Protein AF-A0A7R8WQ40-F1 (afdb_monomer_lite)

Organism: NCBI:txid163714

Sequence (380 aa):
MEDALSRTRADHDNVKVHRSIIADLIKGEMTAEGNTAFSEKLARIYKMTTSGAPLSAVEKNLEVFLASIDKTVLNRETSTNPEEIQTKPEEIQTKPEKIQTDKLNGADKLLVGSAATDASKKRPKKTFTKQMLRRIEAEIKRQEMEIAAAKEAKQAFVNQITMATMEAELSTNGNPNSAFEFLRYLLRRTQGQFRVTDPAVAYRLLHLLAKKGDLEVLRPVLHLMHMEHLPVSAQVLAAKLEALGRGNGPKDEIVEVLNELTSLGLSATNLFTDCCYQRDEHLYVLKAVQRVFPDFKPPRKYVSLGYEDNLLQPLKTASFVPHSMLPPDITLDVLRNLTDEQVDFEKQIMTMIPTICSRSMSQVSGRAYGEEEIPDAVKL

Foldseek 3Di:
DVVVVLVVVLVVLLLVLVLVLLVVVLVVCVVPPDCPPLSVLSVVLNVCSVVVHDPVVSVVSVVVSVVVVVVVLVCVVVPPDPPPDDDDDDDDDDDDDDDDDDDDDDDDDDDDDDDDDDDDDDDPPPPVVVVVVVVVVVVVVVVVVVSVVVLVVVQVSVLSVLLSSLVSCVVSVHDLVVNVVVVVVVCVVCVNSHANLDVSSLLSNLQSQLLCLDLVSNVVSVVSCVVNVNDDDLSNLLSSQSSCLNVVNDLVSLVVSQVVCVVVVHHLLCNVVVDDDDDCSVVSSVSSVCVVVVPDDHDPPPDCPDPPDPVCVVVVPPPPPCPPPDDPPDDPVNVVVVVVVVVVCVVVVDDDDDDPPDPPPVPPPDDDDDDDDDDPPPDD

pLDDT: mean 74.44, std 20.94, range [28.33, 98.56]

Structure (mmCIF, N/CA/C/O backbone):
data_AF-A0A7R8WQ40-F1
#
_entry.id   AF-A0A7R8WQ40-F1
#
loop_
_atom_site.group_PDB
_atom_site.id
_atom_site.type_symbol
_atom_site.label_atom_id
_atom_site.label_alt_id
_atom_site.label_comp_id
_atom_site.label_asym_id
_atom_site.label_entity_id
_atom_site.label_seq_id
_atom_site.pdbx_PDB_ins_code
_atom_site.Cartn_x
_atom_site.Cartn_y
_atom_site.Cartn_z
_atom_site.occupancy
_atom_site.B_iso_or_equiv
_atom_site.auth_seq_id
_atom_site.auth_comp_id
_atom_site.auth_asym_id
_atom_site.auth_atom_id
_atom_site.pdbx_PDB_model_num
ATOM 1 N N . MET A 1 1 ? 30.689 10.038 3.064 1.00 32.03 1 MET A N 1
ATOM 2 C CA . MET A 1 1 ? 30.098 11.365 2.777 1.00 32.03 1 MET A CA 1
ATOM 3 C C . MET A 1 1 ? 28.782 11.213 2.021 1.00 32.03 1 MET A C 1
ATOM 5 O O . MET A 1 1 ? 27.793 11.748 2.497 1.00 32.03 1 MET A O 1
ATOM 9 N N . GLU A 1 2 ? 28.721 10.412 0.952 1.00 30.09 2 GLU A N 1
ATOM 10 C CA . GLU A 1 2 ? 27.454 10.045 0.284 1.00 30.09 2 GLU A CA 1
ATOM 11 C C . GLU A 1 2 ? 26.438 9.381 1.222 1.00 30.09 2 GLU A C 1
ATOM 13 O O . GLU A 1 2 ? 25.295 9.804 1.250 1.00 30.09 2 GLU A O 1
ATOM 18 N N . ASP A 1 3 ? 26.854 8.459 2.095 1.00 33.91 3 ASP A N 1
ATOM 19 C CA . ASP A 1 3 ? 25.960 7.888 3.120 1.00 33.91 3 ASP A CA 1
ATOM 20 C C . ASP A 1 3 ? 25.417 8.926 4.115 1.00 33.91 3 ASP A C 1
ATOM 22 O O . ASP A 1 3 ? 24.290 8.815 4.591 1.00 33.91 3 ASP A O 1
ATOM 26 N N . ALA A 1 4 ? 26.206 9.957 4.429 1.00 28.33 4 ALA A N 1
ATOM 27 C CA . ALA A 1 4 ? 25.770 11.041 5.305 1.00 28.33 4 ALA A CA 1
ATOM 28 C C . ALA A 1 4 ? 24.802 11.988 4.578 1.00 28.33 4 ALA A C 1
ATOM 30 O O . ALA A 1 4 ? 23.846 12.454 5.189 1.00 28.33 4 ALA A O 1
ATOM 31 N N . LEU A 1 5 ? 25.012 12.213 3.275 1.00 34.53 5 LEU A N 1
ATOM 32 C CA . LEU A 1 5 ? 24.115 12.969 2.396 1.00 34.53 5 LEU A CA 1
ATOM 33 C C . LEU A 1 5 ? 22.805 12.218 2.112 1.00 34.53 5 LEU A C 1
ATOM 35 O O . LEU A 1 5 ? 21.748 12.834 2.044 1.00 34.53 5 LEU A O 1
ATOM 39 N N . SER A 1 6 ? 22.848 10.892 1.991 1.00 40.62 6 SER A N 1
ATOM 40 C CA . SER A 1 6 ? 21.660 10.044 1.841 1.00 40.62 6 SER A CA 1
ATOM 41 C C . SER A 1 6 ? 20.820 10.022 3.117 1.00 40.62 6 SER A C 1
ATOM 43 O O . SER A 1 6 ? 19.596 10.094 3.038 1.00 40.62 6 SER A O 1
ATOM 45 N N . ARG A 1 7 ? 21.458 10.008 4.297 1.00 41.53 7 ARG A N 1
ATOM 46 C CA . ARG A 1 7 ? 20.761 10.132 5.589 1.00 41.53 7 ARG A CA 1
ATOM 47 C C . ARG A 1 7 ? 20.127 11.512 5.770 1.00 41.53 7 ARG A C 1
ATOM 49 O O . ARG A 1 7 ? 18.951 11.585 6.096 1.00 41.53 7 ARG A O 1
ATOM 56 N N . THR A 1 8 ? 20.846 12.597 5.468 1.00 38.03 8 THR A N 1
ATOM 57 C CA . THR A 1 8 ? 20.272 13.952 5.566 1.00 38.03 8 THR A CA 1
ATOM 58 C C . THR A 1 8 ? 19.170 14.215 4.539 1.00 38.03 8 THR A C 1
ATOM 60 O O . THR A 1 8 ? 18.223 14.934 4.850 1.00 38.03 8 THR A O 1
ATOM 63 N N . ARG A 1 9 ? 19.233 13.611 3.344 1.00 44.47 9 ARG A N 1
ATOM 64 C CA . ARG A 1 9 ? 18.135 13.642 2.358 1.00 44.47 9 ARG A CA 1
ATOM 65 C C . ARG A 1 9 ? 16.900 12.883 2.846 1.00 44.47 9 ARG A C 1
ATOM 67 O O . ARG A 1 9 ? 15.807 13.436 2.788 1.00 44.47 9 ARG A O 1
ATOM 74 N N . ALA A 1 10 ? 17.073 11.676 3.389 1.00 45.62 10 ALA A N 1
ATOM 75 C CA . ALA A 1 10 ? 15.972 10.893 3.955 1.00 45.62 10 ALA A CA 1
ATOM 76 C C . ALA A 1 10 ? 15.298 11.611 5.139 1.00 45.62 10 ALA A C 1
ATOM 78 O O . ALA A 1 10 ? 14.071 11.671 5.211 1.00 45.62 10 ALA A O 1
ATOM 79 N N . ASP A 1 11 ? 16.088 12.240 6.015 1.00 44.69 11 ASP A N 1
ATOM 80 C CA . ASP A 1 11 ? 15.570 13.052 7.121 1.00 44.69 11 ASP A CA 1
ATOM 81 C C . ASP A 1 11 ? 14.791 14.276 6.611 1.00 44.69 11 ASP A C 1
ATOM 83 O O . ASP A 1 11 ? 13.738 14.625 7.148 1.00 44.69 11 ASP A O 1
ATOM 87 N N . HIS A 1 12 ? 15.262 14.915 5.537 1.00 48.91 12 HIS A N 1
ATOM 88 C CA . HIS A 1 12 ? 14.594 16.070 4.938 1.00 48.91 12 HIS A CA 1
ATOM 89 C C . HIS A 1 12 ? 13.262 15.704 4.254 1.00 48.91 12 HIS A C 1
ATOM 91 O O . HIS A 1 12 ? 12.285 16.455 4.359 1.00 48.91 12 HIS A O 1
ATOM 97 N N . ASP A 1 13 ? 13.189 14.548 3.595 1.00 47.47 13 ASP A N 1
ATOM 98 C CA . ASP A 1 13 ? 11.963 14.068 2.946 1.00 47.47 13 ASP A CA 1
ATOM 99 C C . ASP A 1 13 ? 10.923 13.580 3.967 1.00 47.47 13 ASP A C 1
ATOM 101 O O . ASP A 1 13 ? 9.741 13.916 3.844 1.00 47.47 13 ASP A O 1
ATOM 105 N N . ASN A 1 14 ? 11.355 12.926 5.051 1.00 49.06 14 ASN A N 1
ATOM 106 C CA . ASN A 1 14 ? 10.486 12.602 6.189 1.00 49.06 14 ASN A CA 1
ATOM 107 C C . ASN A 1 14 ? 9.891 13.866 6.832 1.00 49.06 14 ASN A C 1
ATOM 109 O O . ASN A 1 14 ? 8.698 13.922 7.146 1.00 49.06 14 ASN A O 1
ATOM 113 N N . VAL A 1 15 ? 10.690 14.930 6.960 1.00 49.22 15 VAL A N 1
ATOM 114 C CA . VAL A 1 15 ? 10.217 16.228 7.458 1.00 49.22 15 VAL A CA 1
ATOM 115 C C . VAL A 1 15 ? 9.188 16.862 6.510 1.00 49.22 15 VAL A C 1
ATOM 117 O O . VAL A 1 15 ? 8.214 17.444 6.988 1.00 49.22 15 VAL A O 1
ATOM 120 N N . LYS A 1 16 ? 9.333 16.737 5.183 1.00 52.94 16 LYS A N 1
ATOM 121 C CA . LYS A 1 16 ? 8.332 17.234 4.215 1.00 52.94 16 LYS A CA 1
ATOM 122 C C . LYS A 1 16 ? 6.995 16.497 4.310 1.00 52.94 16 LYS A C 1
ATOM 124 O O . LYS A 1 16 ? 5.953 17.153 4.286 1.00 52.94 16 LYS A O 1
ATOM 129 N N . VAL A 1 17 ? 7.012 15.172 4.451 1.00 48.97 17 VAL A N 1
ATOM 130 C CA . VAL A 1 17 ? 5.780 14.374 4.565 1.00 48.97 17 VAL A CA 1
ATOM 131 C C . VAL A 1 17 ? 5.042 14.708 5.862 1.00 48.97 17 VAL A C 1
ATOM 133 O O . VAL A 1 17 ? 3.854 15.037 5.823 1.00 48.97 17 VAL A O 1
ATOM 136 N N . HIS A 1 18 ? 5.754 14.775 6.994 1.00 51.12 18 HIS A N 1
ATOM 137 C CA . HIS A 1 18 ? 5.172 15.224 8.262 1.00 51.12 18 HIS A CA 1
ATOM 138 C C . HIS A 1 18 ? 4.588 16.643 8.188 1.00 51.12 18 HIS A C 1
ATOM 140 O O . HIS A 1 18 ? 3.528 16.888 8.763 1.00 51.12 18 HIS A O 1
ATOM 146 N N . ARG A 1 19 ? 5.202 17.562 7.428 1.00 52.12 19 ARG A N 1
ATOM 147 C CA . ARG A 1 19 ? 4.634 18.902 7.197 1.00 52.12 19 ARG A CA 1
ATOM 148 C C . ARG A 1 19 ? 3.298 18.844 6.452 1.00 52.12 19 ARG A C 1
ATOM 150 O O . ARG A 1 19 ? 2.356 19.493 6.887 1.00 52.12 19 ARG A O 1
ATOM 157 N N . SER A 1 20 ? 3.182 18.076 5.369 1.00 49.19 20 SER A N 1
ATOM 158 C CA . SER A 1 20 ? 1.922 18.015 4.606 1.00 49.19 20 SER A CA 1
ATOM 159 C C . SER A 1 20 ? 0.765 17.489 5.458 1.00 49.19 20 SER A C 1
ATOM 161 O O . SER A 1 20 ? -0.292 18.110 5.512 1.00 49.19 20 SER A O 1
ATOM 163 N N . ILE A 1 21 ? 1.000 16.404 6.202 1.00 49.62 21 ILE A N 1
ATOM 164 C CA . ILE A 1 21 ? -0.014 15.766 7.057 1.00 49.62 21 ILE A CA 1
ATOM 165 C C . ILE A 1 21 ? -0.513 16.739 8.125 1.00 49.62 21 ILE A C 1
ATOM 167 O O . ILE A 1 21 ? -1.713 16.876 8.345 1.00 49.62 21 ILE A O 1
ATOM 171 N N . ILE A 1 22 ? 0.408 17.442 8.786 1.00 53.12 22 ILE A N 1
ATOM 172 C CA . ILE A 1 22 ? 0.043 18.385 9.841 1.00 53.12 22 ILE A CA 1
ATOM 173 C C . ILE A 1 22 ? -0.646 19.636 9.254 1.00 53.12 22 ILE A C 1
ATOM 175 O O . ILE A 1 22 ? -1.567 20.168 9.874 1.00 53.12 22 ILE A O 1
ATOM 179 N N . ALA A 1 23 ? -0.262 20.092 8.057 1.00 54.28 23 ALA A N 1
ATOM 180 C CA . ALA A 1 23 ? -0.934 21.201 7.376 1.00 54.28 23 ALA A CA 1
ATOM 181 C C . ALA A 1 23 ? -2.390 20.866 7.006 1.00 54.28 23 ALA A C 1
ATOM 183 O O . ALA A 1 23 ? -3.273 21.712 7.167 1.00 54.28 23 ALA A O 1
ATOM 184 N N . ASP A 1 24 ? -2.646 19.638 6.552 1.00 48.19 24 ASP A N 1
ATOM 185 C CA . ASP A 1 24 ? -3.991 19.170 6.205 1.00 48.19 24 ASP A CA 1
ATOM 186 C C . ASP A 1 24 ? -4.862 18.962 7.454 1.00 48.19 24 ASP A C 1
ATOM 188 O O . ASP A 1 24 ? -6.046 19.306 7.444 1.00 48.19 24 ASP A O 1
ATOM 192 N N . LEU A 1 25 ? -4.263 18.527 8.568 1.00 52.34 25 LEU A N 1
ATOM 193 C CA . LEU A 1 25 ? -4.922 18.453 9.878 1.00 52.34 25 LEU A CA 1
ATOM 194 C C . LEU A 1 25 ? -5.360 19.833 10.395 1.00 52.34 25 LEU A C 1
ATOM 196 O O . LEU A 1 25 ? -6.488 19.989 10.859 1.00 52.34 25 LEU A O 1
ATOM 200 N N . ILE A 1 26 ? -4.506 20.855 10.260 1.00 54.06 26 ILE A N 1
ATOM 201 C CA . ILE A 1 26 ? -4.846 22.234 10.650 1.00 54.06 26 ILE A CA 1
ATOM 202 C C . ILE A 1 26 ? -5.993 22.779 9.789 1.00 54.06 26 ILE A C 1
ATOM 204 O O . ILE A 1 26 ? -6.898 23.430 10.311 1.00 54.06 26 ILE A O 1
ATOM 208 N N . LYS A 1 27 ? -5.991 22.504 8.478 1.00 53.34 27 LYS A N 1
ATOM 209 C CA . LYS A 1 27 ? -7.068 22.944 7.575 1.00 53.34 27 LYS A CA 1
ATOM 210 C C . LYS A 1 27 ? -8.402 22.261 7.875 1.00 53.34 27 LYS A C 1
ATOM 212 O O . LYS A 1 27 ? -9.432 22.925 7.798 1.00 53.34 27 LYS A O 1
ATOM 217 N N . GLY A 1 28 ? -8.383 20.971 8.219 1.00 48.69 28 GLY A N 1
ATOM 218 C CA . GLY A 1 28 ? -9.584 20.224 8.596 1.00 48.69 28 GLY A CA 1
ATOM 219 C C . GLY A 1 28 ? -10.246 20.785 9.856 1.00 48.69 28 GLY A C 1
ATOM 220 O O . GLY A 1 28 ? -11.445 21.055 9.854 1.00 48.69 28 GLY A O 1
ATOM 221 N N . GLU A 1 29 ? -9.472 21.051 10.908 1.00 46.59 29 GLU A N 1
ATOM 222 C CA . GLU A 1 29 ? -10.027 21.506 12.190 1.00 46.59 29 GLU A CA 1
ATOM 223 C C . GLU A 1 29 ? -10.440 22.976 12.238 1.00 46.59 29 GLU A C 1
ATOM 225 O O . GLU A 1 29 ? -11.361 23.315 12.977 1.00 46.59 29 GLU A O 1
ATOM 230 N N . MET A 1 30 ? -9.846 23.857 11.425 1.00 41.94 30 MET A N 1
ATOM 231 C CA . MET A 1 30 ? -10.299 25.255 11.345 1.00 41.94 30 MET A CA 1
ATOM 232 C C . MET A 1 30 ? -11.735 25.401 10.812 1.00 41.94 30 MET A C 1
ATOM 234 O O . MET A 1 30 ? -12.320 26.474 10.950 1.00 41.94 30 MET A O 1
ATOM 238 N N . THR A 1 31 ? -12.316 24.343 10.235 1.00 45.50 31 THR A N 1
ATOM 239 C CA . THR A 1 31 ? -13.717 24.333 9.781 1.00 45.50 31 THR A CA 1
ATOM 240 C C . THR A 1 31 ? -14.708 23.866 10.854 1.00 45.50 31 THR A C 1
ATOM 242 O O . THR A 1 31 ? -15.909 24.073 10.697 1.00 45.50 31 THR A O 1
ATOM 245 N N . ALA A 1 32 ? -14.228 23.294 11.963 1.00 44.28 32 ALA A N 1
ATOM 246 C CA . ALA A 1 32 ? -15.049 22.861 13.088 1.00 44.28 32 ALA A CA 1
ATOM 247 C C . ALA A 1 32 ? -14.913 23.867 14.245 1.00 44.28 32 ALA A C 1
ATOM 249 O O . ALA A 1 32 ? -13.952 23.848 15.014 1.00 44.28 32 ALA A O 1
ATOM 250 N N . GLU A 1 33 ? -15.875 24.783 14.362 1.00 43.31 33 GLU A N 1
ATOM 251 C CA . GLU A 1 33 ? -15.945 25.766 15.447 1.00 43.31 33 GLU A CA 1
ATOM 252 C C . GLU A 1 33 ? -16.031 25.064 16.811 1.00 43.31 33 GLU A C 1
ATOM 254 O O . GLU A 1 33 ? -17.103 24.626 17.229 1.00 43.31 33 GLU A O 1
ATOM 259 N N . GLY A 1 34 ? -14.908 24.931 17.527 1.00 48.00 34 GLY A N 1
ATOM 260 C CA . GLY A 1 34 ? -14.997 24.362 18.870 1.00 48.00 34 GLY A CA 1
ATOM 261 C C . GLY A 1 34 ? -13.743 23.974 19.638 1.00 48.00 34 GLY A C 1
ATOM 262 O O . GLY A 1 34 ? -13.920 23.287 20.637 1.00 48.00 34 GLY A O 1
ATOM 263 N N . ASN A 1 35 ? -12.507 24.346 19.265 1.00 53.06 35 ASN A N 1
ATOM 264 C CA . ASN A 1 35 ? -11.381 24.171 20.204 1.00 53.06 35 ASN A CA 1
ATOM 265 C C . ASN A 1 35 ? -10.100 24.964 19.855 1.00 53.06 35 ASN A C 1
ATOM 267 O O . ASN A 1 35 ? -9.099 24.409 19.403 1.00 53.06 35 ASN A O 1
ATOM 271 N N . THR A 1 36 ? -10.092 26.272 20.127 1.00 57.97 36 THR A N 1
ATOM 272 C CA . THR A 1 36 ? -8.944 27.171 19.862 1.00 57.97 36 THR A CA 1
ATOM 273 C C . THR A 1 36 ? -7.637 26.721 20.533 1.00 57.97 36 THR A C 1
ATOM 275 O O . THR A 1 36 ? -6.558 26.838 19.955 1.00 57.97 36 THR A O 1
ATOM 278 N N . ALA A 1 37 ? -7.714 26.116 21.721 1.00 59.88 37 ALA A N 1
ATOM 279 C CA . ALA A 1 37 ? -6.543 25.600 22.435 1.00 59.88 37 ALA A CA 1
ATOM 280 C C . ALA A 1 37 ? -5.950 24.322 21.805 1.00 59.88 37 ALA A C 1
ATOM 282 O O . ALA A 1 37 ? -4.763 24.027 21.977 1.00 59.88 37 ALA A O 1
ATOM 283 N N . PHE A 1 38 ? -6.770 23.545 21.094 1.00 62.19 38 PHE A N 1
ATOM 284 C CA . PHE A 1 38 ? -6.339 22.335 20.396 1.00 62.19 38 PHE A CA 1
ATOM 285 C C . PHE A 1 38 ? -5.636 22.703 19.084 1.00 62.19 38 PHE A C 1
ATOM 287 O O . PHE A 1 38 ? -4.508 22.257 18.848 1.00 62.19 38 PHE A O 1
ATOM 294 N N . SER A 1 39 ? -6.226 23.631 18.320 1.00 66.44 39 SER A N 1
ATOM 295 C CA . SER A 1 39 ? -5.632 24.159 17.088 1.00 66.44 39 SER A CA 1
ATOM 296 C C . SER A 1 39 ? -4.300 24.873 17.338 1.00 66.44 39 SER A C 1
ATOM 298 O O . SER A 1 39 ? -3.364 24.713 16.559 1.00 66.44 39 SER A O 1
ATOM 300 N N . GLU A 1 40 ? -4.152 25.603 18.451 1.00 70.50 40 GLU A N 1
ATOM 301 C CA . GLU A 1 40 ? -2.880 26.253 18.811 1.00 70.50 40 GLU A CA 1
ATOM 302 C C . GLU A 1 40 ? -1.759 25.247 19.114 1.00 70.50 40 GLU A C 1
ATOM 304 O O . GLU A 1 40 ? -0.603 25.456 18.727 1.00 70.50 40 GLU A O 1
ATOM 309 N N . LYS A 1 41 ? -2.078 24.131 19.782 1.00 74.81 41 LYS A N 1
ATOM 310 C CA . LYS A 1 41 ? -1.091 23.083 20.081 1.00 74.81 41 LYS A CA 1
ATOM 311 C C . LYS A 1 41 ? -0.666 22.330 18.821 1.00 74.81 41 LYS A C 1
ATOM 313 O O . LYS A 1 41 ? 0.532 22.096 18.650 1.00 74.81 41 LYS A O 1
ATOM 318 N N . LEU A 1 42 ? -1.599 22.018 17.920 1.00 71.00 42 LEU A N 1
ATOM 319 C CA . LEU A 1 42 ? -1.277 21.423 16.618 1.00 71.00 42 LEU A CA 1
ATOM 320 C C . LEU A 1 42 ? -0.475 22.380 15.731 1.00 71.00 42 LEU A C 1
ATOM 322 O O . LEU A 1 42 ? 0.547 21.978 15.176 1.00 71.00 42 LEU A O 1
ATOM 326 N N . ALA A 1 43 ? -0.844 23.663 15.681 1.00 70.75 43 ALA A N 1
ATOM 327 C CA . ALA A 1 43 ? -0.079 24.692 14.976 1.00 70.75 43 ALA A CA 1
ATOM 328 C C . ALA A 1 43 ? 1.351 24.833 15.522 1.00 70.75 43 ALA A C 1
ATOM 330 O O . ALA A 1 43 ? 2.292 25.083 14.765 1.00 70.75 43 ALA A O 1
ATOM 331 N N . ARG A 1 44 ? 1.554 24.622 16.828 1.00 74.62 44 ARG A N 1
ATOM 332 C CA . ARG A 1 44 ? 2.888 24.616 17.440 1.00 74.62 44 ARG A CA 1
ATOM 333 C C . ARG A 1 44 ? 3.719 23.406 17.012 1.00 74.62 44 ARG A C 1
ATOM 335 O O . ARG A 1 44 ? 4.883 23.588 16.655 1.00 74.62 44 ARG A O 1
ATOM 342 N N . ILE A 1 45 ? 3.137 22.204 17.004 1.00 72.12 45 ILE A N 1
ATOM 343 C CA . ILE A 1 45 ? 3.806 20.981 16.519 1.00 72.12 45 ILE A CA 1
ATOM 344 C C . ILE A 1 45 ? 4.151 21.132 15.032 1.00 72.12 45 ILE A C 1
ATOM 346 O O . ILE A 1 45 ? 5.284 20.863 14.628 1.00 72.12 45 ILE A O 1
ATOM 350 N N . TYR A 1 46 ? 3.227 21.685 14.242 1.00 71.69 46 TYR A N 1
ATOM 351 C CA . TYR A 1 46 ? 3.470 22.013 12.842 1.00 71.69 46 TYR A CA 1
ATOM 352 C C . TYR A 1 46 ? 4.656 22.950 12.672 1.00 71.69 46 TYR A C 1
ATOM 354 O O . TYR A 1 46 ? 5.607 22.636 11.956 1.00 71.69 46 TYR A O 1
ATOM 362 N N . LYS A 1 47 ? 4.651 24.069 13.402 1.00 72.06 47 LYS A N 1
ATOM 363 C CA . LYS A 1 47 ? 5.718 25.064 13.332 1.00 72.06 47 LYS A CA 1
ATOM 364 C C . LYS A 1 47 ? 7.080 24.438 13.632 1.00 72.06 47 LYS A C 1
ATOM 366 O O . LYS A 1 47 ? 8.032 24.714 12.907 1.00 72.06 47 LYS A O 1
ATOM 371 N N . MET A 1 48 ? 7.155 23.534 14.611 1.00 65.75 48 MET A N 1
ATOM 372 C CA . MET A 1 48 ? 8.381 22.801 14.947 1.00 65.75 48 MET A CA 1
ATOM 373 C C . MET A 1 48 ? 8.856 21.879 13.815 1.00 65.75 48 MET A C 1
ATOM 375 O O . MET A 1 48 ? 10.040 21.891 13.478 1.00 65.75 48 MET A O 1
ATOM 379 N N . THR A 1 49 ? 7.947 21.142 13.168 1.00 63.19 49 THR A N 1
ATOM 380 C CA . THR A 1 49 ? 8.299 20.336 11.981 1.00 63.19 49 THR A CA 1
ATOM 381 C C . THR A 1 49 ? 8.723 21.208 10.789 1.00 63.19 49 THR A C 1
ATOM 383 O O . THR A 1 49 ? 9.638 20.853 10.040 1.00 63.19 49 THR A O 1
ATOM 386 N N . THR A 1 50 ? 8.139 22.404 10.637 1.00 59.19 50 THR A N 1
ATOM 387 C CA . THR A 1 50 ? 8.515 23.363 9.582 1.00 59.19 50 THR A CA 1
ATOM 388 C C . THR A 1 50 ? 9.829 24.096 9.833 1.00 59.19 50 THR A C 1
ATOM 390 O O . THR A 1 50 ? 10.514 24.463 8.880 1.00 59.19 50 THR A O 1
ATOM 393 N N . SER A 1 51 ? 10.230 24.263 11.093 1.00 70.44 51 SER A N 1
ATOM 394 C CA . SER A 1 51 ? 11.459 24.969 11.466 1.00 70.44 51 SER A CA 1
ATOM 395 C C . SER A 1 51 ? 12.688 24.062 11.580 1.00 70.44 51 SER A C 1
ATOM 397 O O . SER A 1 51 ? 13.733 24.531 12.016 1.00 70.44 51 SER A O 1
ATOM 399 N N . GLY A 1 52 ? 12.571 22.769 11.247 1.00 73.62 52 GLY A N 1
ATOM 400 C CA . GLY A 1 52 ? 13.676 21.809 11.365 1.00 73.62 52 GLY A CA 1
ATOM 401 C C . GLY A 1 52 ? 14.041 21.478 12.815 1.00 73.62 52 GLY A C 1
ATOM 402 O O . GLY A 1 52 ? 15.206 21.224 13.112 1.00 73.62 52 GLY A O 1
ATOM 403 N N . ALA A 1 53 ? 13.071 21.517 13.736 1.00 72.56 53 ALA A N 1
ATOM 404 C CA . ALA A 1 53 ? 13.310 21.078 15.107 1.00 72.56 53 ALA A CA 1
ATOM 405 C C . ALA A 1 53 ? 13.707 19.584 15.136 1.00 72.56 53 ALA A C 1
ATOM 407 O O . ALA A 1 53 ? 13.188 18.806 14.332 1.00 72.56 53 ALA A O 1
ATOM 408 N N . PRO A 1 54 ? 14.592 19.159 16.059 1.00 71.50 54 PRO A N 1
ATOM 409 C CA . PRO A 1 54 ? 14.995 17.759 16.170 1.00 71.50 54 PRO A CA 1
ATOM 410 C C . PRO A 1 54 ? 13.791 16.855 16.478 1.00 71.50 54 PRO A C 1
ATOM 412 O O . PRO A 1 54 ? 12.905 17.245 17.244 1.00 71.50 54 PRO A O 1
ATOM 415 N N . LEU A 1 55 ? 13.781 15.637 15.917 1.00 60.59 55 LEU A N 1
ATOM 416 C CA . LEU A 1 55 ? 12.669 14.678 16.026 1.00 60.59 55 LEU A CA 1
ATOM 417 C C . LEU A 1 55 ? 12.250 14.432 17.485 1.00 60.59 55 LEU A C 1
ATOM 419 O O . LEU A 1 55 ? 11.067 14.483 17.800 1.00 60.59 55 LEU A O 1
ATOM 423 N N . SER A 1 56 ? 13.215 14.323 18.401 1.00 66.00 56 SER A N 1
ATOM 424 C CA . SER A 1 56 ? 12.968 14.148 19.840 1.00 66.00 56 SER A CA 1
ATOM 425 C C . SER A 1 56 ? 12.169 15.292 20.481 1.00 66.00 56 SER A C 1
ATOM 427 O O . SER A 1 56 ? 11.413 15.085 21.432 1.00 66.00 56 SER A O 1
ATOM 429 N N . ALA A 1 57 ? 12.293 16.519 19.967 1.00 67.00 57 ALA A N 1
ATOM 430 C CA . ALA A 1 57 ? 11.511 17.660 20.434 1.00 67.00 57 ALA A CA 1
ATOM 431 C C . ALA A 1 57 ? 10.082 17.641 19.871 1.00 67.00 57 ALA A C 1
ATOM 433 O O . ALA A 1 57 ? 9.151 18.056 20.568 1.00 67.00 57 ALA A O 1
ATOM 434 N N . VAL A 1 58 ? 9.902 17.156 18.637 1.00 67.81 58 VAL A N 1
ATOM 435 C CA . VAL A 1 58 ? 8.578 16.941 18.030 1.00 67.81 58 VAL A CA 1
ATOM 436 C C . VAL A 1 58 ? 7.842 15.835 18.784 1.00 67.81 58 VAL A C 1
ATOM 438 O O . VAL A 1 58 ? 6.719 16.060 19.230 1.00 67.81 58 VAL A O 1
ATOM 441 N N . GLU A 1 59 ? 8.508 14.705 19.031 1.00 66.12 59 GLU A N 1
ATOM 442 C CA . GLU A 1 59 ? 7.993 13.583 19.823 1.00 66.12 59 GLU A CA 1
ATOM 443 C C . GLU A 1 59 ? 7.546 14.046 21.209 1.00 66.12 59 GLU A C 1
ATOM 445 O O . GLU A 1 59 ? 6.390 13.856 21.573 1.00 66.12 59 GLU A O 1
ATOM 450 N N . LYS A 1 60 ? 8.398 14.765 21.952 1.00 75.88 60 LYS A N 1
ATOM 451 C CA . LYS A 1 60 ? 8.052 15.263 23.293 1.00 75.88 60 LYS A CA 1
ATOM 452 C C . LYS A 1 60 ? 6.826 16.187 23.297 1.00 75.88 60 LYS A C 1
ATOM 454 O O . LYS A 1 60 ? 6.031 16.150 24.234 1.00 75.88 60 LYS A O 1
ATOM 459 N N . ASN A 1 61 ? 6.647 17.027 22.274 1.00 78.06 61 ASN A N 1
ATOM 460 C CA . ASN A 1 61 ? 5.464 17.893 22.182 1.00 78.06 61 ASN A CA 1
ATOM 461 C C . ASN A 1 61 ? 4.211 17.119 21.762 1.00 78.06 61 ASN A C 1
ATOM 463 O O . ASN A 1 61 ? 3.132 17.395 22.289 1.00 78.06 61 ASN A O 1
ATOM 467 N N . LEU A 1 62 ? 4.352 16.127 20.879 1.00 73.38 62 LEU A N 1
ATOM 468 C CA . LEU A 1 62 ? 3.278 15.199 20.541 1.00 73.38 62 LEU A CA 1
ATOM 469 C C . LEU A 1 62 ? 2.841 14.403 21.782 1.00 73.38 62 LEU A C 1
ATOM 471 O O . LEU A 1 62 ? 1.648 14.251 22.028 1.00 73.38 62 LEU A O 1
ATOM 475 N N . GLU A 1 63 ? 3.781 13.976 22.625 1.00 73.38 63 GLU A N 1
ATOM 476 C CA . GLU A 1 63 ? 3.484 13.297 23.889 1.00 73.38 63 GLU A CA 1
ATOM 477 C C . GLU A 1 63 ? 2.710 14.179 24.868 1.00 73.38 63 GLU A C 1
ATOM 479 O O . GLU A 1 63 ? 1.723 13.726 25.448 1.00 73.38 63 GLU A O 1
ATOM 484 N N . VAL A 1 64 ? 3.116 15.442 25.032 1.00 78.38 64 VAL A N 1
ATOM 485 C CA . VAL A 1 64 ? 2.392 16.416 25.868 1.00 78.38 64 VAL A CA 1
ATOM 486 C C . VAL A 1 64 ? 0.989 16.675 25.318 1.00 78.38 64 VAL A C 1
ATOM 488 O O . VAL A 1 64 ? 0.032 16.798 26.086 1.00 78.38 64 VAL A O 1
ATOM 491 N N . PHE A 1 65 ? 0.851 16.743 23.995 1.00 76.50 65 PHE A N 1
ATOM 492 C CA . PHE A 1 65 ? -0.432 16.922 23.332 1.00 76.50 65 PHE A CA 1
ATOM 493 C C . PHE A 1 65 ? -1.367 15.734 23.579 1.00 76.50 65 PHE A C 1
ATOM 495 O O . PHE A 1 65 ? -2.458 15.939 24.120 1.00 76.50 65 PHE A O 1
ATOM 502 N N . LEU A 1 66 ? -0.908 14.510 23.301 1.00 71.25 66 LEU A N 1
ATOM 503 C CA . LEU A 1 66 ? -1.655 13.271 23.540 1.00 71.25 66 LEU A CA 1
ATOM 504 C C . LEU A 1 66 ? -2.043 13.117 25.020 1.00 71.25 66 LEU A C 1
ATOM 506 O O . LEU A 1 66 ? -3.200 12.842 25.325 1.00 71.25 66 LEU A O 1
ATOM 510 N N . ALA A 1 67 ? -1.123 13.404 25.947 1.00 71.75 67 ALA A N 1
ATOM 511 C CA . ALA A 1 67 ? -1.412 13.376 27.381 1.00 71.75 67 ALA A CA 1
ATOM 512 C C . ALA A 1 67 ? -2.459 14.426 27.803 1.00 71.75 67 ALA A C 1
ATOM 514 O O . ALA A 1 67 ? -3.187 14.225 28.777 1.00 71.75 67 ALA A O 1
ATOM 515 N N . SER A 1 68 ? -2.551 15.558 27.092 1.00 73.06 68 SER A N 1
ATOM 516 C CA . SER A 1 68 ? -3.587 16.559 27.361 1.00 73.06 68 SER A CA 1
ATOM 517 C C . SER A 1 68 ? -4.972 16.121 26.881 1.00 73.06 68 SER A C 1
ATOM 519 O O . SER A 1 68 ? -5.947 16.424 27.564 1.00 73.06 68 SER A O 1
ATOM 521 N N . ILE A 1 69 ? -5.043 15.351 25.788 1.00 65.94 69 ILE A N 1
ATOM 522 C CA . ILE A 1 69 ? -6.285 14.736 25.296 1.00 65.94 69 ILE A CA 1
ATOM 523 C C . ILE A 1 69 ? -6.798 13.719 26.316 1.00 65.94 69 ILE A C 1
ATOM 525 O O . ILE A 1 69 ? -7.966 13.772 26.705 1.00 65.94 69 ILE A O 1
ATOM 529 N N . ASP A 1 70 ? -5.914 12.850 26.812 1.00 60.66 70 ASP A N 1
ATOM 530 C CA . ASP A 1 70 ? -6.289 11.830 27.795 1.00 60.66 70 ASP A CA 1
ATOM 531 C C . ASP A 1 70 ? -6.810 12.467 29.098 1.00 60.66 70 ASP A C 1
ATOM 533 O O . ASP A 1 70 ? -7.817 12.016 29.637 1.00 60.66 70 ASP A O 1
ATOM 537 N N . LYS A 1 71 ? -6.224 13.584 29.562 1.00 68.62 71 LYS A N 1
ATOM 538 C CA . LYS A 1 71 ? -6.734 14.329 30.734 1.00 68.62 71 LYS A CA 1
ATOM 539 C C . LYS A 1 71 ? -8.098 14.980 30.505 1.00 68.62 71 LYS A C 1
ATOM 541 O O . LYS A 1 71 ? -8.914 14.994 31.422 1.00 68.62 71 LYS A O 1
ATOM 546 N N . THR A 1 72 ? -8.362 15.539 29.323 1.00 63.47 72 THR A N 1
ATOM 547 C CA . THR A 1 72 ? -9.679 16.132 29.027 1.00 63.47 72 THR A CA 1
ATOM 548 C C . THR A 1 72 ? -10.779 15.083 28.916 1.00 63.47 72 THR A C 1
ATOM 550 O O . THR A 1 72 ? -11.911 15.362 29.302 1.00 63.47 72 THR A O 1
ATOM 553 N N . VAL A 1 73 ? -10.448 13.875 28.450 1.00 51.50 73 VAL A N 1
ATOM 554 C CA . VAL A 1 73 ? -11.375 12.736 28.432 1.00 51.50 73 VAL A CA 1
ATOM 555 C C . VAL A 1 73 ? -11.626 12.241 29.864 1.00 51.50 73 VAL A C 1
ATOM 557 O O . VAL A 1 73 ? -12.776 12.176 30.290 1.00 51.50 73 VAL A O 1
ATOM 560 N N . LEU A 1 74 ? -10.569 12.039 30.660 1.00 46.56 74 LEU A N 1
ATOM 561 C CA . LEU A 1 74 ? -10.670 11.548 32.043 1.00 46.56 74 LEU A CA 1
ATOM 562 C C . LEU A 1 74 ? -11.405 12.522 32.993 1.00 46.56 74 LEU A C 1
ATOM 564 O O . LEU A 1 74 ? -12.154 12.110 33.880 1.00 46.56 74 LEU A O 1
ATOM 568 N N . ASN A 1 75 ? -11.228 13.835 32.806 1.00 50.34 75 ASN A N 1
ATOM 569 C CA . ASN A 1 75 ? -11.934 14.852 33.596 1.00 50.34 75 ASN A CA 1
ATOM 570 C C . ASN A 1 75 ? -13.429 14.952 33.238 1.00 50.34 75 ASN A C 1
ATOM 572 O O . ASN A 1 75 ? -14.225 15.372 34.074 1.00 50.34 75 ASN A O 1
ATOM 576 N N . ARG A 1 76 ? -13.833 14.562 32.019 1.00 51.06 76 ARG A N 1
ATOM 577 C CA . ARG A 1 76 ? -15.256 14.464 31.646 1.00 51.06 76 ARG A CA 1
ATOM 578 C C . ARG A 1 76 ? -15.910 13.223 32.252 1.00 51.06 76 ARG A C 1
ATOM 580 O O . ARG A 1 76 ? -17.052 13.306 32.690 1.00 51.06 76 ARG A O 1
ATOM 587 N N . GLU A 1 77 ? -15.174 12.119 32.360 1.00 46.56 77 GLU A N 1
ATOM 588 C CA . GLU A 1 77 ? -15.643 10.882 33.004 1.00 46.56 77 GLU A CA 1
ATOM 589 C C . GLU A 1 77 ? -15.846 11.037 34.524 1.00 46.56 77 GLU A C 1
ATOM 591 O O . GLU A 1 77 ? -16.737 10.416 35.096 1.00 46.56 77 GLU A O 1
ATOM 596 N N . THR A 1 78 ? -15.076 11.908 35.184 1.00 45.25 78 THR A N 1
ATOM 597 C CA . THR A 1 78 ? -15.121 12.114 36.649 1.00 45.25 78 THR A CA 1
ATOM 598 C C . THR A 1 78 ? -16.013 13.277 37.108 1.00 45.25 78 THR A C 1
ATOM 600 O O . THR A 1 78 ? -16.197 13.478 38.306 1.00 45.25 78 THR A O 1
ATOM 603 N N . SER A 1 79 ? -16.620 14.028 36.180 1.00 39.59 79 SER A N 1
ATOM 604 C CA . SER A 1 79 ? -17.435 15.221 36.474 1.00 39.59 79 SER A CA 1
ATOM 605 C C . SER A 1 79 ? -18.899 14.928 36.856 1.00 39.59 79 SER A C 1
ATOM 607 O O . SER A 1 79 ? -19.659 15.867 37.107 1.00 39.59 79 SER A O 1
ATOM 609 N N . THR A 1 80 ? -19.335 13.670 36.926 1.00 45.00 80 THR A N 1
ATOM 610 C CA . THR A 1 80 ? -20.676 13.328 37.430 1.00 45.00 80 THR A CA 1
ATOM 611 C C . THR A 1 80 ? -20.617 13.056 38.933 1.00 45.00 80 THR A C 1
ATOM 613 O O . THR A 1 80 ? -20.564 11.917 39.380 1.00 45.00 80 THR A O 1
ATOM 616 N N . ASN A 1 81 ? -20.602 14.127 39.731 1.00 38.38 81 ASN A N 1
ATOM 617 C CA . ASN A 1 81 ? -20.692 14.040 41.189 1.00 38.38 81 ASN A CA 1
ATOM 618 C C . ASN A 1 81 ? -22.171 13.861 41.620 1.00 38.38 81 ASN A C 1
ATOM 620 O O . ASN A 1 81 ? -22.967 14.764 41.352 1.00 38.38 81 ASN A O 1
ATOM 624 N N . PRO A 1 82 ? -22.583 12.751 42.271 1.00 41.97 82 PRO A N 1
ATOM 625 C CA . PRO A 1 82 ? -23.971 12.538 42.701 1.00 41.97 82 PRO A CA 1
ATOM 626 C C . PRO A 1 82 ? -24.328 13.152 44.072 1.00 41.97 82 PRO A C 1
ATOM 628 O O . PRO A 1 82 ? -25.392 12.843 44.606 1.00 41.97 82 PRO A O 1
ATOM 631 N N . GLU A 1 83 ? -23.470 13.969 44.691 1.00 39.53 83 GLU A N 1
ATOM 632 C CA . GLU A 1 83 ? -23.620 14.322 46.117 1.00 39.53 83 GLU A CA 1
ATOM 633 C C . GLU A 1 83 ? -24.616 15.442 46.473 1.00 39.53 83 GLU A C 1
ATOM 635 O O . GLU A 1 83 ? -24.907 15.631 47.652 1.00 39.53 83 GLU A O 1
ATOM 640 N N . GLU A 1 84 ? -25.260 16.115 45.519 1.00 43.09 84 GLU A N 1
ATOM 641 C CA . GLU A 1 84 ? -26.386 17.012 45.825 1.00 43.09 84 GLU A CA 1
ATOM 642 C C . GLU A 1 84 ? -27.710 16.403 45.358 1.00 43.09 84 GLU A C 1
ATOM 644 O O . GLU A 1 84 ? -28.175 16.683 44.262 1.00 43.09 84 GLU A O 1
ATOM 649 N N . ILE A 1 85 ? -28.287 15.529 46.189 1.00 44.22 85 ILE A N 1
ATOM 650 C CA . ILE A 1 85 ? -29.716 15.431 46.565 1.00 44.22 85 ILE A CA 1
ATOM 651 C C . ILE A 1 85 ? -29.786 14.321 47.634 1.00 44.22 85 ILE A C 1
ATOM 653 O O . ILE A 1 85 ? -30.134 13.171 47.375 1.00 44.22 85 ILE A O 1
ATOM 657 N N . GLN A 1 86 ? -29.448 14.654 48.884 1.00 36.19 86 GLN A N 1
ATOM 658 C CA . GLN A 1 86 ? -29.916 13.881 50.037 1.00 36.19 86 GLN A CA 1
ATOM 659 C C . GLN A 1 86 ? -31.273 14.443 50.467 1.00 36.19 86 GLN A C 1
ATOM 661 O O . GLN A 1 86 ? -31.364 15.425 51.198 1.00 36.19 86 GLN A O 1
ATOM 666 N N . THR A 1 87 ? -32.349 13.789 50.033 1.00 41.62 87 THR A N 1
ATOM 667 C CA . THR A 1 87 ? -33.617 13.821 50.771 1.00 41.62 87 THR A CA 1
ATOM 668 C C . THR A 1 87 ? -33.961 12.391 51.163 1.00 41.62 87 THR A C 1
ATOM 670 O O . THR A 1 87 ? -34.033 11.501 50.320 1.00 41.62 87 THR A O 1
ATOM 673 N N . LYS A 1 88 ? -34.078 12.178 52.479 1.00 42.91 88 LYS A N 1
ATOM 674 C CA . LYS A 1 88 ? -34.409 10.910 53.141 1.00 42.91 88 LYS A CA 1
ATOM 675 C C . LYS A 1 88 ? -35.613 10.218 52.484 1.00 42.91 88 LYS A C 1
ATOM 677 O O . LYS A 1 88 ? -36.637 10.880 52.311 1.00 42.91 88 LYS A O 1
ATOM 682 N N . PRO A 1 89 ? -35.572 8.896 52.256 1.00 41.12 89 PRO A N 1
ATOM 683 C CA . PRO A 1 89 ? -36.781 8.106 52.126 1.00 41.12 89 PRO A CA 1
ATOM 684 C C . PRO A 1 89 ? -37.160 7.509 53.487 1.00 41.12 89 PRO A C 1
ATOM 686 O O . PRO A 1 89 ? -36.402 6.745 54.082 1.00 41.12 89 PRO A O 1
ATOM 689 N N . GLU A 1 90 ? -38.346 7.878 53.971 1.00 38.91 90 GLU A N 1
ATOM 690 C CA . GLU A 1 90 ? -39.073 7.099 54.969 1.00 38.91 90 GLU A CA 1
ATOM 691 C C . GLU A 1 90 ? -39.519 5.764 54.363 1.00 38.91 90 GLU A C 1
ATOM 693 O O . GLU A 1 90 ? -39.948 5.661 53.211 1.00 38.91 90 GLU A O 1
ATOM 698 N N . GLU A 1 91 ? -39.383 4.745 55.193 1.00 44.16 91 GLU A N 1
ATOM 699 C CA . GLU A 1 91 ? -39.682 3.344 54.976 1.00 44.16 91 GLU A CA 1
ATOM 700 C C . GLU A 1 91 ? -41.202 3.133 54.844 1.00 44.16 91 GLU A C 1
ATOM 702 O O . GLU A 1 91 ? -41.958 3.370 55.784 1.00 44.16 91 GLU A O 1
ATOM 707 N N . ILE A 1 92 ? -41.677 2.676 53.679 1.00 38.72 92 ILE A N 1
ATOM 708 C CA . ILE A 1 92 ? -43.037 2.136 53.528 1.00 38.72 92 ILE A CA 1
ATOM 709 C C . ILE A 1 92 ? -42.933 0.729 52.945 1.00 38.72 92 ILE A C 1
ATOM 711 O O . ILE A 1 92 ? -42.728 0.531 51.747 1.00 38.72 92 ILE A O 1
ATOM 715 N N . GLN A 1 93 ? -43.117 -0.253 53.825 1.00 43.50 93 GLN A N 1
ATOM 716 C CA . GLN A 1 93 ? -43.417 -1.634 53.471 1.00 43.50 93 GLN A CA 1
ATOM 717 C C . GLN A 1 93 ? -44.767 -1.700 52.746 1.00 43.50 93 GLN A C 1
ATOM 719 O O . GLN A 1 93 ? -45.782 -1.287 53.302 1.00 43.50 93 GLN A O 1
ATOM 724 N N . THR A 1 94 ? -44.817 -2.297 51.553 1.00 35.41 94 THR A N 1
ATOM 725 C CA . THR A 1 94 ? -46.061 -2.886 51.032 1.00 35.41 94 THR A CA 1
ATOM 726 C C . THR A 1 94 ? -45.794 -4.208 50.308 1.00 35.41 94 THR A C 1
ATOM 728 O O . THR A 1 94 ? -44.879 -4.336 49.499 1.00 35.41 94 THR A O 1
ATOM 731 N N . LYS A 1 95 ? -46.610 -5.203 50.681 1.00 43.41 95 LYS A N 1
ATOM 732 C CA . LYS A 1 95 ? -46.737 -6.563 50.134 1.00 43.41 95 LYS A CA 1
ATOM 733 C C . LYS A 1 95 ? -47.055 -6.572 48.628 1.00 43.41 95 LYS A C 1
ATOM 735 O O . LYS A 1 95 ? -47.730 -5.656 48.162 1.00 43.41 95 LYS A O 1
ATOM 740 N N . PRO A 1 96 ? -46.722 -7.654 47.898 1.00 44.06 96 PRO A N 1
ATOM 741 C CA . PRO A 1 96 ? -47.222 -7.865 46.549 1.00 44.06 96 PRO A CA 1
ATOM 742 C C . PRO A 1 96 ? -48.588 -8.566 46.587 1.00 44.06 96 PRO A C 1
ATOM 744 O O . PRO A 1 96 ? -48.719 -9.669 47.121 1.00 44.06 96 PRO A O 1
ATOM 747 N N . GLU A 1 97 ? -49.601 -7.941 45.988 1.00 38.53 97 GLU A N 1
ATOM 748 C CA . GLU A 1 97 ? -50.890 -8.568 45.691 1.00 38.53 97 GLU A CA 1
ATOM 749 C C . GLU A 1 97 ? -50.988 -8.844 44.184 1.00 38.53 97 GLU A C 1
ATOM 751 O O . GLU A 1 97 ? -50.630 -8.016 43.345 1.00 38.53 97 GLU A O 1
ATOM 756 N N . LYS A 1 98 ? -51.403 -10.071 43.858 1.00 46.50 98 LYS A N 1
ATOM 757 C CA . LYS A 1 98 ? -51.516 -10.621 42.505 1.00 46.50 98 LYS A CA 1
ATOM 758 C C . LYS A 1 98 ? -52.591 -9.878 41.709 1.00 46.50 98 LYS A C 1
ATOM 760 O O . LYS A 1 98 ? -53.717 -9.762 42.178 1.00 46.50 98 LYS A O 1
ATOM 765 N N . ILE A 1 99 ? -52.282 -9.498 40.470 1.00 38.94 99 ILE A N 1
ATOM 766 C CA . ILE A 1 99 ? -53.287 -9.077 39.489 1.00 38.94 99 ILE A CA 1
ATOM 767 C C . ILE A 1 99 ? -53.490 -10.218 38.492 1.00 38.94 99 ILE A C 1
ATOM 769 O O . ILE A 1 99 ? -52.571 -10.603 37.769 1.00 38.94 99 ILE A O 1
ATOM 773 N N . GLN A 1 100 ? -54.706 -10.764 38.504 1.00 37.34 100 GLN A N 1
ATOM 774 C CA . GLN A 1 100 ? -55.266 -11.617 37.462 1.00 37.34 100 GLN A CA 1
ATOM 775 C C . GLN A 1 100 ? -55.539 -10.780 36.211 1.00 37.34 100 GLN A C 1
ATOM 777 O O . GLN A 1 100 ? -56.104 -9.690 36.282 1.00 37.34 100 GLN A O 1
ATOM 782 N N . THR A 1 101 ? -55.148 -11.314 35.061 1.00 44.56 101 THR A N 1
ATOM 783 C CA . THR A 1 101 ? -55.576 -10.852 33.745 1.00 44.56 101 THR A CA 1
ATOM 784 C C . THR A 1 101 ? -56.871 -11.559 33.379 1.00 44.56 101 THR A C 1
ATOM 786 O O . THR A 1 101 ? -56.860 -12.783 33.262 1.00 44.56 101 THR A O 1
ATOM 789 N N . ASP A 1 102 ? -57.938 -10.808 33.125 1.00 40.16 102 ASP A N 1
ATOM 790 C CA . ASP A 1 102 ? -59.048 -11.305 32.323 1.00 40.16 102 ASP A CA 1
ATOM 791 C C . ASP A 1 102 ? -59.613 -10.232 31.383 1.00 40.16 102 ASP A C 1
ATOM 793 O O . ASP A 1 102 ? -59.470 -9.026 31.576 1.00 40.16 102 ASP A O 1
ATOM 797 N N . LYS A 1 103 ? -60.148 -10.767 30.290 1.00 46.94 103 LYS A N 1
ATOM 798 C CA . LYS A 1 103 ? -60.435 -10.211 28.962 1.00 46.94 103 LYS A CA 1
ATOM 799 C C . LYS A 1 103 ? -61.603 -9.209 28.930 1.00 46.94 103 LYS A C 1
ATOM 801 O O . LYS A 1 103 ? -62.517 -9.340 29.730 1.00 46.94 103 LYS A O 1
ATOM 806 N N . LEU A 1 104 ? -61.653 -8.350 27.895 1.00 37.12 104 LEU A N 1
ATOM 807 C CA . LEU A 1 104 ? -62.706 -8.323 26.843 1.00 37.12 104 LEU A CA 1
ATOM 808 C C . LEU A 1 104 ? -62.743 -7.002 26.033 1.00 37.12 104 LEU A C 1
ATOM 810 O O . LEU A 1 104 ? -62.809 -5.914 26.587 1.00 37.12 104 LEU A O 1
ATOM 814 N N . ASN A 1 105 ? -62.730 -7.172 24.705 1.00 39.16 105 ASN A N 1
ATOM 815 C CA . ASN A 1 105 ? -63.528 -6.532 23.643 1.00 39.16 105 ASN A CA 1
ATOM 816 C C . ASN A 1 105 ? -63.928 -5.039 23.726 1.00 39.16 105 ASN A C 1
ATOM 818 O O . ASN A 1 105 ? -64.799 -4.658 24.492 1.00 39.16 105 ASN A O 1
ATOM 822 N N . GLY A 1 106 ? -63.413 -4.254 22.768 1.00 43.66 106 GLY A N 1
ATOM 823 C CA . GLY A 1 106 ? -64.144 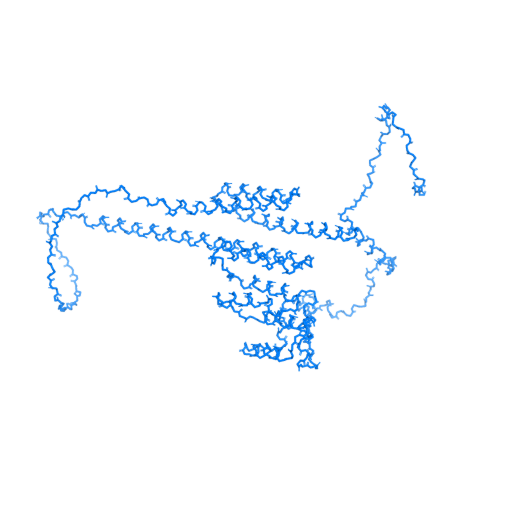-3.883 21.542 1.00 43.66 106 GLY A CA 1
ATOM 824 C C . GLY A 1 106 ? -65.296 -2.860 21.594 1.00 43.66 106 GLY A C 1
ATOM 825 O O . GLY A 1 106 ? -66.339 -3.133 22.172 1.00 43.66 106 GLY A O 1
ATOM 826 N N . ALA A 1 107 ? -65.127 -1.811 20.771 1.00 42.41 107 ALA A N 1
ATOM 827 C CA . ALA A 1 107 ? -66.116 -1.117 19.922 1.00 42.41 107 ALA A CA 1
ATOM 828 C C . ALA A 1 107 ? -66.414 0.376 20.193 1.00 42.41 107 ALA A C 1
ATOM 830 O O . ALA A 1 107 ? -66.631 0.829 21.313 1.00 42.41 107 ALA A O 1
ATOM 831 N N . ASP A 1 108 ? -66.440 1.097 19.067 1.00 46.09 108 ASP A N 1
ATOM 832 C CA . ASP A 1 108 ? -66.806 2.493 18.817 1.00 46.09 108 ASP A CA 1
ATOM 833 C C . ASP A 1 108 ? -68.214 2.898 19.290 1.00 46.09 108 ASP A C 1
ATOM 835 O O . ASP A 1 108 ? -69.158 2.129 19.118 1.00 46.09 108 ASP A O 1
ATOM 839 N N . LYS A 1 109 ? -68.388 4.165 19.712 1.00 45.44 109 LYS A N 1
ATOM 840 C CA . LYS A 1 109 ? -69.204 5.205 19.022 1.00 45.44 109 LYS A CA 1
ATOM 841 C C . LYS A 1 109 ? -69.494 6.440 19.899 1.00 45.44 109 LYS A C 1
ATOM 843 O O . LYS A 1 109 ? -70.083 6.347 20.963 1.00 45.44 109 LYS A O 1
ATOM 848 N N . LEU A 1 110 ? -69.110 7.594 19.346 1.00 45.97 110 LEU A N 1
ATOM 849 C CA . LEU A 1 110 ? -69.842 8.862 19.152 1.00 45.97 110 LEU A CA 1
ATOM 850 C C . LEU A 1 110 ? -71.005 9.329 20.074 1.00 45.97 110 LEU A C 1
ATOM 852 O O . LEU A 1 110 ? -72.031 8.672 20.193 1.00 45.97 110 LEU A O 1
ATOM 856 N N . LEU A 1 111 ? -70.873 10.631 20.403 1.00 44.97 111 LEU A N 1
ATOM 857 C CA . LEU A 1 111 ? -71.854 11.738 20.526 1.00 44.97 111 LEU A CA 1
ATOM 858 C C . LEU A 1 111 ? -72.416 12.155 21.909 1.00 44.97 111 LEU A C 1
ATOM 860 O O . LEU A 1 111 ? -73.272 11.506 22.488 1.00 44.97 111 LEU A O 1
ATOM 864 N N . VAL A 1 112 ? -71.988 13.378 22.276 1.00 45.28 112 VAL A N 1
ATOM 865 C CA . VAL A 1 112 ? -72.736 14.565 22.765 1.00 45.28 112 VAL A CA 1
ATOM 866 C C . VAL A 1 112 ? -73.506 14.489 24.084 1.00 45.28 112 VAL A C 1
ATOM 868 O O . VAL A 1 112 ? -74.472 13.755 24.230 1.00 45.28 112 VAL A O 1
ATOM 871 N N . GLY A 1 113 ? -73.186 15.443 24.967 1.00 38.81 113 GLY A N 1
ATOM 872 C CA . GLY A 1 113 ? -74.123 15.946 25.973 1.00 38.81 113 GLY A CA 1
ATOM 873 C C . GLY A 1 113 ? -73.447 16.508 27.216 1.00 38.81 113 GLY A C 1
ATOM 874 O O . GLY A 1 113 ? -72.967 15.765 28.058 1.00 38.81 113 GLY A O 1
ATOM 875 N N . SER A 1 114 ? -73.426 17.832 27.323 1.00 45.16 114 SER A N 1
ATOM 876 C CA . SER A 1 114 ? -72.983 18.632 28.467 1.00 45.16 114 SER A CA 1
ATOM 877 C C . SER A 1 114 ? -73.687 18.300 29.788 1.00 45.16 114 SER A C 1
ATOM 879 O O . SER A 1 114 ? -74.906 18.160 29.790 1.00 45.16 114 SER A O 1
ATOM 881 N N . ALA A 1 115 ? -72.970 18.393 30.910 1.00 40.38 115 ALA A N 1
ATOM 882 C CA . ALA A 1 115 ? -73.365 19.226 32.053 1.00 40.38 115 ALA A CA 1
ATOM 883 C C . ALA A 1 115 ? -72.243 19.247 33.099 1.00 40.38 115 ALA A C 1
ATOM 885 O O . ALA A 1 115 ? -71.681 18.219 33.470 1.00 40.38 115 ALA A O 1
ATOM 886 N N . ALA A 1 116 ? -71.917 20.455 33.544 1.00 48.50 116 ALA A N 1
ATOM 887 C CA . ALA A 1 116 ? -71.052 20.726 34.675 1.00 48.50 116 ALA A CA 1
ATOM 888 C C . ALA A 1 116 ? -71.663 20.190 35.979 1.00 48.50 116 ALA A C 1
ATOM 890 O O . ALA A 1 116 ? -72.870 20.294 36.151 1.00 48.50 116 ALA A O 1
ATOM 891 N N . THR A 1 117 ? -70.815 19.709 36.892 1.00 42.09 117 THR A N 1
ATOM 892 C CA . THR A 1 117 ? -70.727 20.184 38.287 1.00 42.09 117 THR A CA 1
ATOM 893 C C . THR A 1 117 ? -69.547 19.516 38.995 1.00 42.09 117 THR A C 1
ATOM 895 O O . THR A 1 117 ? -69.450 18.297 39.060 1.00 42.09 117 THR A O 1
ATOM 898 N N . ASP A 1 118 ? -68.667 20.378 39.491 1.00 41.72 118 ASP A N 1
ATOM 899 C CA . ASP A 1 118 ? -67.980 20.365 40.781 1.00 41.72 118 ASP A CA 1
ATOM 900 C C . ASP A 1 118 ? -67.237 19.145 41.364 1.00 41.72 118 ASP A C 1
ATOM 902 O O . ASP A 1 118 ? -67.748 18.057 41.592 1.00 41.72 118 ASP A O 1
ATOM 906 N N . ALA A 1 119 ? -66.027 19.500 41.817 1.00 46.81 119 ALA A N 1
ATOM 907 C CA . ALA A 1 119 ? -65.364 19.026 43.027 1.00 46.81 119 ALA A CA 1
ATOM 908 C C . ALA A 1 119 ? -64.866 17.565 43.076 1.00 46.81 119 ALA A C 1
ATOM 910 O O . ALA A 1 119 ? -65.446 16.693 43.706 1.00 46.81 119 ALA A O 1
ATOM 911 N N . SER A 1 120 ? -63.610 17.355 42.664 1.00 46.31 120 SER A N 1
ATOM 912 C CA . SER A 1 120 ? -62.545 17.212 43.673 1.00 46.31 120 SER A CA 1
ATOM 913 C C . SER A 1 120 ? -61.147 17.366 43.063 1.00 46.31 120 SER A C 1
ATOM 915 O O . SER A 1 120 ? -60.714 16.660 42.155 1.00 46.31 120 SER A O 1
ATOM 917 N N . LYS A 1 121 ? -60.409 18.335 43.603 1.00 56.06 121 LYS A N 1
ATOM 918 C CA . LYS A 1 121 ? -58.988 18.573 43.354 1.00 56.06 121 LYS A CA 1
ATOM 919 C C . LYS A 1 121 ? -58.166 17.374 43.846 1.00 56.06 121 LYS A C 1
ATOM 921 O O . LYS A 1 121 ? -57.875 17.289 45.037 1.00 56.06 121 LYS A O 1
ATOM 926 N N . LYS A 1 122 ? -57.689 16.503 42.953 1.00 52.62 122 LYS A N 1
ATOM 927 C CA . LYS A 1 122 ? -56.580 15.574 43.258 1.00 52.62 122 LYS A CA 1
ATOM 928 C C . LYS A 1 122 ? -55.497 15.597 42.169 1.00 52.62 122 LYS A C 1
ATOM 930 O O . LYS A 1 122 ? -55.455 14.783 41.264 1.00 52.62 122 LYS A O 1
ATOM 935 N N . ARG A 1 123 ? -54.613 16.589 42.334 1.00 59.06 123 ARG A N 1
ATOM 936 C CA . ARG A 1 123 ? -53.162 16.646 42.039 1.00 59.06 123 ARG A CA 1
ATOM 937 C C . ARG A 1 123 ? -52.622 15.874 40.808 1.00 59.06 123 ARG A C 1
ATOM 939 O O . ARG A 1 123 ? -52.318 14.687 40.930 1.00 59.06 123 ARG A O 1
ATOM 946 N N . PRO A 1 124 ? -52.244 16.570 39.716 1.00 54.47 124 PRO A N 1
ATOM 947 C CA . PRO A 1 124 ? -51.369 16.022 38.682 1.00 54.47 124 PRO A CA 1
ATOM 948 C C . PRO A 1 124 ? -49.894 16.203 39.092 1.00 54.47 124 PRO A C 1
ATOM 950 O O . PRO A 1 124 ? -49.208 17.093 38.606 1.00 54.47 124 PRO A O 1
ATOM 953 N N . LYS A 1 125 ? -49.387 15.398 40.038 1.00 58.22 125 LYS A N 1
ATOM 954 C CA . LYS A 1 125 ? -47.953 15.427 40.424 1.00 58.22 125 LYS A CA 1
ATOM 955 C C . LYS A 1 125 ? -47.107 14.304 39.799 1.00 58.22 125 LYS A C 1
ATOM 957 O O . LYS A 1 125 ? -45.893 14.324 39.941 1.00 58.22 125 LYS A O 1
ATOM 962 N N . LYS A 1 126 ? -47.711 13.342 39.087 1.00 57.47 126 LYS A N 1
ATOM 963 C CA . LYS A 1 126 ? -46.995 12.179 38.516 1.00 57.47 126 LYS A CA 1
ATOM 964 C C . LYS A 1 126 ? -46.398 12.401 37.114 1.00 57.47 126 LYS A C 1
ATOM 966 O O . LYS A 1 126 ? -45.581 11.601 36.676 1.00 57.47 126 LYS A O 1
ATOM 971 N N . THR A 1 127 ? -46.773 13.460 36.397 1.00 65.88 127 THR A N 1
ATOM 972 C CA . THR A 1 127 ? -46.285 13.716 35.026 1.00 65.88 127 THR A CA 1
ATOM 973 C C . THR A 1 127 ? -44.907 14.380 34.986 1.00 65.88 127 THR A C 1
ATOM 975 O O . THR A 1 127 ? -44.118 14.081 34.093 1.00 65.88 127 THR A O 1
ATOM 978 N N . PHE A 1 128 ? -44.578 15.214 35.977 1.00 73.25 128 PHE A N 1
ATOM 979 C CA . PHE A 1 128 ? -43.313 15.957 36.022 1.00 73.25 128 PHE A CA 1
ATOM 980 C C . PHE A 1 128 ? -42.091 15.047 36.241 1.00 73.25 128 PHE A C 1
ATOM 982 O O . PHE A 1 128 ? -41.091 15.167 35.537 1.00 73.25 128 PHE A O 1
ATOM 989 N N . THR A 1 129 ? -42.192 14.065 37.141 1.00 80.88 129 THR A N 1
ATOM 990 C CA . THR A 1 129 ? -41.108 13.106 37.419 1.00 80.88 129 THR A CA 1
ATOM 991 C C . THR A 1 129 ? -40.782 12.223 36.216 1.00 80.88 129 THR A C 1
ATOM 993 O O . THR A 1 129 ? -39.612 12.006 35.914 1.00 80.88 129 THR A O 1
ATOM 996 N N . LYS A 1 130 ? -41.791 11.779 35.455 1.00 88.19 130 LYS A N 1
ATOM 997 C CA . LYS A 1 130 ? -41.567 10.999 34.224 1.00 88.19 130 LYS A CA 1
ATOM 998 C C . LYS A 1 130 ? -40.874 11.822 33.132 1.00 88.19 130 LYS A C 1
ATOM 1000 O O . LYS A 1 130 ? -40.066 11.287 32.379 1.00 88.19 130 LYS A O 1
ATOM 1005 N N . GLN A 1 131 ? -41.186 13.114 33.034 1.00 88.81 131 GLN A N 1
ATOM 1006 C CA . GLN A 1 131 ? -40.543 14.009 32.072 1.00 88.81 131 GLN A CA 1
ATOM 1007 C C . GLN A 1 131 ? -39.083 14.295 32.446 1.00 88.81 131 GLN A C 1
ATOM 1009 O O . GLN A 1 131 ? -38.231 14.328 31.561 1.00 88.81 131 GLN A O 1
ATOM 1014 N N . MET A 1 132 ? -38.787 14.459 33.738 1.00 90.31 132 MET A N 1
ATOM 1015 C CA . MET A 1 132 ? -37.422 14.658 34.229 1.00 90.31 132 MET A CA 1
ATOM 1016 C C . MET A 1 132 ? -36.540 13.426 33.984 1.00 90.31 132 MET A C 1
ATOM 1018 O O . MET A 1 132 ? -35.450 13.577 33.442 1.00 90.31 132 MET A O 1
ATOM 1022 N N . LEU A 1 133 ? -37.036 12.213 34.267 1.00 91.12 133 LEU A N 1
ATOM 1023 C CA . LEU A 1 133 ? -36.303 10.968 33.984 1.00 91.12 133 LEU A CA 1
ATOM 1024 C C . LEU A 1 133 ? -35.971 10.816 32.493 1.00 91.12 133 LEU A C 1
ATOM 1026 O O . LEU A 1 133 ? -34.833 10.524 32.149 1.00 91.12 133 LEU A O 1
ATOM 1030 N N . ARG A 1 134 ? -36.919 11.127 31.599 1.00 93.44 134 ARG A N 1
ATOM 1031 C CA . ARG A 1 134 ? -36.671 11.113 30.145 1.00 93.44 134 ARG A CA 1
ATOM 1032 C C . ARG A 1 134 ? -35.589 12.102 29.708 1.00 93.44 134 ARG A C 1
ATOM 1034 O O . ARG A 1 134 ? -34.872 11.819 28.756 1.00 93.44 134 ARG A O 1
ATOM 1041 N N . ARG A 1 135 ? -35.481 13.264 30.365 1.00 92.62 135 ARG A N 1
ATOM 1042 C CA . ARG A 1 135 ? -34.418 14.243 30.078 1.00 92.62 135 ARG A CA 1
ATOM 1043 C C . ARG A 1 135 ? -33.054 13.737 30.536 1.00 92.62 135 ARG A C 1
ATOM 1045 O O . ARG A 1 135 ? -32.100 13.880 29.787 1.00 92.62 135 ARG A O 1
ATOM 1052 N N . ILE A 1 136 ? -32.984 13.119 31.715 1.00 91.69 136 ILE A N 1
ATOM 1053 C CA . ILE A 1 136 ? -31.745 12.521 32.232 1.00 91.69 136 ILE A CA 1
ATOM 1054 C C . ILE A 1 136 ? -31.293 11.371 31.322 1.00 91.69 136 ILE A C 1
ATOM 1056 O O . ILE A 1 136 ? -30.142 11.346 30.906 1.00 91.69 136 ILE A O 1
ATOM 1060 N N . GLU A 1 137 ? -32.202 10.473 30.929 1.00 94.69 137 GLU A N 1
ATOM 1061 C CA . GLU A 1 137 ? -31.896 9.384 29.988 1.00 94.69 137 GLU A CA 1
ATOM 1062 C C . GLU A 1 137 ? -31.420 9.901 28.622 1.00 94.69 137 GLU A C 1
ATOM 1064 O O . GLU A 1 137 ? -30.504 9.333 28.031 1.00 94.69 137 GLU A O 1
ATOM 1069 N N . ALA A 1 138 ? -32.031 10.971 28.103 1.00 94.94 138 ALA A N 1
ATOM 1070 C CA . ALA A 1 138 ? -31.612 11.577 26.843 1.00 94.94 138 ALA A CA 1
ATOM 1071 C C . ALA A 1 138 ? -30.222 12.224 26.946 1.00 94.94 138 ALA A C 1
ATOM 1073 O O . ALA A 1 138 ? -29.433 12.101 26.012 1.00 94.94 138 ALA A O 1
ATOM 1074 N N . GLU A 1 139 ? -29.912 12.872 28.071 1.00 93.88 139 GLU A N 1
ATOM 1075 C CA . GLU A 1 139 ? -28.602 13.487 28.295 1.00 93.88 139 GLU A CA 1
ATOM 1076 C C . GLU A 1 139 ? -27.502 12.431 28.467 1.00 93.88 139 GLU A C 1
ATOM 1078 O O . GLU A 1 139 ? -26.447 12.564 27.856 1.00 93.88 139 GLU A O 1
ATOM 1083 N N . ILE A 1 140 ? -27.767 11.334 29.189 1.00 93.38 140 ILE A N 1
ATOM 1084 C CA . ILE A 1 140 ? -26.832 10.198 29.294 1.00 93.38 140 ILE A CA 1
ATOM 1085 C C . ILE A 1 140 ? -26.547 9.618 27.905 1.00 93.38 140 ILE A C 1
ATOM 1087 O O . ILE A 1 140 ? -25.390 9.497 27.515 1.00 93.38 140 ILE A O 1
ATOM 1091 N N . LYS A 1 141 ? -27.589 9.351 27.104 1.00 95.88 141 LYS A N 1
ATOM 1092 C CA . LYS A 1 141 ? -27.413 8.850 25.729 1.00 95.88 141 LYS A CA 1
ATOM 1093 C C . LYS A 1 141 ? -26.636 9.824 24.849 1.00 95.88 141 LYS A C 1
ATOM 1095 O O . LYS A 1 141 ? -25.840 9.402 24.017 1.00 95.88 141 LYS A O 1
ATOM 1100 N N . ARG A 1 142 ? -26.863 11.129 25.009 1.00 94.56 142 ARG A N 1
ATOM 1101 C CA . ARG A 1 142 ? -26.109 12.159 24.289 1.00 94.56 142 ARG A CA 1
ATOM 1102 C C . ARG A 1 142 ? -24.629 12.130 24.672 1.00 94.56 142 ARG A C 1
ATOM 1104 O O . ARG A 1 142 ? -23.792 12.174 23.777 1.00 94.56 142 ARG A O 1
ATOM 1111 N N . GLN A 1 143 ? -24.316 12.021 25.961 1.00 94.38 143 GLN A N 1
ATOM 1112 C CA . GLN A 1 143 ? -22.938 11.916 26.443 1.00 94.38 143 GLN A CA 1
ATOM 1113 C C . GLN A 1 143 ? -22.262 10.634 25.947 1.00 94.38 143 GLN A C 1
ATOM 1115 O O . GLN A 1 143 ? -21.132 10.690 25.471 1.00 94.38 143 GLN A O 1
ATOM 1120 N N . GLU A 1 144 ? -22.961 9.498 25.970 1.00 94.81 144 GLU A N 1
ATOM 1121 C CA . GLU A 1 144 ? -22.460 8.233 25.417 1.00 94.81 144 GLU A CA 1
ATOM 1122 C C . GLU A 1 144 ? -22.150 8.347 23.917 1.00 94.81 144 GLU A C 1
ATOM 1124 O O . GLU A 1 144 ? -21.092 7.899 23.471 1.00 94.81 144 GLU A O 1
ATOM 1129 N N . MET A 1 145 ? -23.026 8.997 23.140 1.00 93.56 145 MET A N 1
ATOM 1130 C CA . MET A 1 145 ? -22.783 9.261 21.717 1.00 93.56 145 MET A CA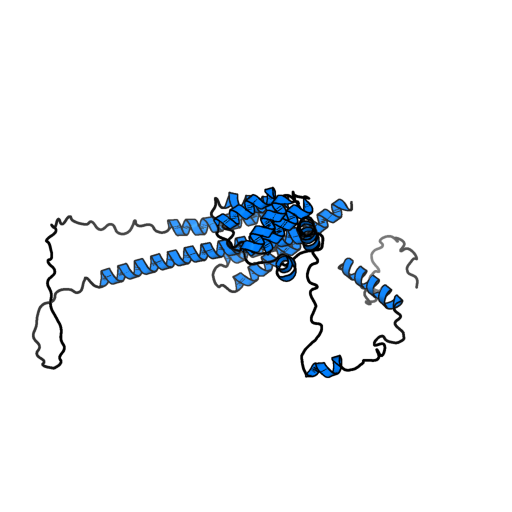 1
ATOM 1131 C C . MET A 1 145 ? -21.595 10.205 21.493 1.00 93.56 145 MET A C 1
ATOM 1133 O O . MET A 1 145 ? -20.796 9.962 20.592 1.00 93.56 145 MET A O 1
ATOM 1137 N N . GLU A 1 146 ? -21.441 11.255 22.305 1.00 94.44 146 GLU A N 1
ATOM 1138 C CA . GLU A 1 146 ? -20.306 12.185 22.198 1.00 94.44 146 GLU A CA 1
ATOM 1139 C C . GLU A 1 146 ? -18.976 11.492 22.536 1.00 94.44 146 GLU A C 1
ATOM 1141 O O . GLU A 1 146 ? -17.986 11.673 21.827 1.00 94.44 146 GLU A O 1
ATOM 1146 N N . ILE A 1 147 ? -18.955 10.642 23.569 1.00 91.06 147 ILE A N 1
ATOM 1147 C CA . ILE A 1 147 ? -17.779 9.838 23.936 1.00 91.06 147 ILE A CA 1
ATOM 1148 C C . ILE A 1 147 ? -17.434 8.848 22.816 1.00 91.06 147 ILE A C 1
ATOM 1150 O O . ILE A 1 147 ? -16.261 8.708 22.457 1.00 91.06 147 ILE A O 1
ATOM 1154 N N . ALA A 1 148 ? -18.436 8.185 22.232 1.00 90.38 148 ALA A N 1
ATOM 1155 C CA . ALA A 1 148 ? -18.232 7.277 21.106 1.00 90.38 148 ALA A CA 1
ATOM 1156 C C . ALA A 1 148 ? -17.664 8.010 19.879 1.00 90.38 148 ALA A C 1
ATOM 1158 O O . ALA A 1 148 ? -16.668 7.557 19.313 1.00 90.38 148 ALA A O 1
ATOM 1159 N N . ALA A 1 149 ? -18.222 9.172 19.531 1.00 91.75 149 ALA A N 1
ATOM 1160 C CA . ALA A 1 149 ? -17.741 10.000 18.426 1.00 91.75 149 ALA A CA 1
ATOM 1161 C C . ALA A 1 149 ? -16.307 10.504 18.663 1.00 91.75 149 ALA A C 1
ATOM 1163 O O . ALA A 1 149 ? -15.471 10.452 17.762 1.00 91.75 149 ALA A O 1
ATOM 1164 N N . ALA A 1 150 ? -15.976 10.931 19.886 1.00 89.88 150 ALA A N 1
ATOM 1165 C CA . ALA A 1 150 ? -14.617 11.344 20.236 1.00 89.88 150 ALA A CA 1
ATOM 1166 C C . ALA A 1 150 ? -13.614 10.181 20.133 1.00 89.88 150 ALA A C 1
ATOM 1168 O O . ALA A 1 150 ? -12.483 10.363 19.674 1.00 89.88 150 ALA A O 1
ATOM 1169 N N . LYS A 1 151 ? -14.028 8.969 20.526 1.00 88.12 151 LYS A N 1
ATOM 1170 C CA . LYS A 1 151 ? -13.212 7.757 20.388 1.00 88.12 151 LYS A CA 1
ATOM 1171 C C . LYS A 1 151 ? -12.986 7.392 18.921 1.00 88.12 151 LYS A C 1
ATOM 1173 O O . LYS A 1 151 ? -11.861 7.056 18.553 1.00 88.12 151 LYS A O 1
ATOM 1178 N N . GLU A 1 152 ? -14.019 7.489 18.090 1.00 88.69 152 GLU A N 1
ATOM 1179 C CA . GLU A 1 152 ? -13.925 7.262 16.646 1.00 88.69 152 GLU A CA 1
ATOM 1180 C C . GLU A 1 152 ? -13.006 8.291 15.973 1.00 88.69 152 GLU A C 1
ATOM 1182 O O . GLU A 1 152 ? -12.100 7.906 15.236 1.00 88.69 152 GLU A O 1
ATOM 1187 N N . ALA A 1 153 ? -13.144 9.578 16.306 1.00 88.81 153 ALA A N 1
ATOM 1188 C CA . ALA A 1 153 ? -12.274 10.637 15.793 1.00 88.81 153 ALA A CA 1
ATOM 1189 C C . ALA A 1 153 ? -10.803 10.418 16.187 1.00 88.81 153 ALA A C 1
ATOM 1191 O O . ALA A 1 153 ? -9.907 10.532 15.346 1.00 88.81 153 ALA A O 1
ATOM 1192 N N . LYS A 1 154 ? -10.539 10.025 17.443 1.00 87.06 154 LYS A N 1
ATOM 1193 C CA . LYS A 1 154 ? -9.189 9.651 17.898 1.00 87.06 154 LYS A CA 1
ATOM 1194 C C . LYS A 1 154 ? -8.646 8.469 17.091 1.00 87.06 154 LYS A C 1
ATOM 1196 O O . LYS A 1 154 ? -7.487 8.496 16.687 1.00 87.06 154 LYS A O 1
ATOM 1201 N N . GLN A 1 155 ? -9.466 7.453 16.826 1.00 86.50 155 GLN A N 1
ATOM 1202 C CA . GLN A 1 155 ? -9.056 6.286 16.042 1.00 86.50 155 GLN A CA 1
ATOM 1203 C C . GLN A 1 155 ? -8.762 6.647 14.578 1.00 86.50 155 GLN A C 1
ATOM 1205 O O . GLN A 1 155 ? -7.737 6.226 14.041 1.00 86.50 155 GLN A O 1
ATOM 1210 N N . ALA A 1 156 ? -9.607 7.467 13.950 1.00 88.00 156 ALA A N 1
ATOM 1211 C CA . ALA A 1 156 ? -9.396 7.959 12.590 1.00 88.00 156 ALA A CA 1
ATOM 1212 C C . ALA A 1 156 ? -8.091 8.761 12.476 1.00 88.00 156 ALA A C 1
ATOM 1214 O O . ALA A 1 156 ? -7.295 8.528 11.566 1.00 88.00 156 ALA A O 1
ATOM 1215 N N . PHE A 1 157 ? -7.819 9.632 13.450 1.00 86.56 157 PHE A N 1
ATOM 1216 C CA . PHE A 1 157 ? -6.579 10.403 13.516 1.00 86.56 157 PHE A CA 1
ATOM 1217 C C . PHE A 1 157 ? -5.337 9.507 13.615 1.00 86.56 157 PHE A C 1
ATOM 1219 O O . PHE A 1 157 ? -4.364 9.703 12.884 1.00 86.56 157 PHE A O 1
ATOM 1226 N N . VAL A 1 158 ? -5.366 8.485 14.480 1.00 84.94 158 VAL A N 1
ATOM 1227 C CA . VAL A 1 158 ? -4.238 7.548 14.592 1.00 84.94 158 VAL A CA 1
ATOM 1228 C C . VAL A 1 158 ? -4.069 6.739 13.304 1.00 84.94 158 VAL A C 1
ATOM 1230 O O . VAL A 1 158 ? -2.934 6.564 12.859 1.00 84.94 158 VAL A O 1
ATOM 1233 N N . ASN A 1 159 ? -5.156 6.296 12.661 1.00 86.81 159 ASN A N 1
ATOM 1234 C CA . ASN A 1 159 ? -5.081 5.613 11.365 1.00 86.81 159 ASN A CA 1
ATOM 1235 C C . ASN A 1 159 ? -4.435 6.509 10.301 1.00 86.81 159 ASN A C 1
ATOM 1237 O O . ASN A 1 159 ? -3.540 6.054 9.595 1.00 86.81 159 ASN A O 1
ATOM 1241 N N . GLN A 1 160 ? -4.817 7.787 10.235 1.00 89.44 160 GLN A N 1
ATOM 1242 C CA . GLN A 1 160 ? -4.268 8.742 9.272 1.00 89.44 160 GLN A CA 1
ATOM 1243 C C . GLN A 1 160 ? -2.771 8.998 9.497 1.00 89.44 160 GLN A C 1
ATOM 1245 O O . GLN A 1 160 ? -1.987 8.942 8.550 1.00 89.44 160 GLN A O 1
ATOM 1250 N N . ILE A 1 161 ? -2.346 9.215 10.746 1.00 87.06 161 ILE A N 1
ATOM 1251 C CA . ILE A 1 161 ? -0.918 9.364 11.074 1.00 87.06 161 ILE A CA 1
ATOM 1252 C C . ILE A 1 161 ? -0.150 8.084 10.759 1.00 87.06 161 ILE A C 1
ATOM 1254 O O . ILE A 1 161 ? 0.973 8.151 10.256 1.00 87.06 161 ILE A O 1
ATOM 1258 N N . THR A 1 162 ? -0.744 6.924 11.040 1.00 85.94 162 THR A N 1
ATOM 1259 C CA . THR A 1 162 ? -0.116 5.634 10.752 1.00 85.94 162 THR A CA 1
ATOM 1260 C C . THR A 1 162 ? 0.056 5.463 9.252 1.00 85.94 162 THR A C 1
ATOM 1262 O O . THR A 1 162 ? 1.180 5.236 8.819 1.00 85.94 162 THR A O 1
ATOM 1265 N N . MET A 1 163 ? -1.003 5.660 8.459 1.00 89.56 163 MET A N 1
ATOM 1266 C CA . MET A 1 163 ? -0.941 5.640 6.993 1.00 89.56 163 MET A CA 1
ATOM 1267 C C . MET A 1 163 ? 0.189 6.510 6.479 1.00 89.56 163 MET A C 1
ATOM 1269 O O . MET A 1 163 ? 1.047 6.046 5.735 1.00 89.56 163 MET A O 1
ATOM 1273 N N . ALA A 1 164 ? 0.214 7.762 6.913 1.00 89.31 164 ALA A N 1
ATOM 1274 C CA . ALA A 1 164 ? 1.108 8.732 6.331 1.00 89.31 164 ALA A CA 1
ATOM 1275 C C . ALA A 1 164 ? 2.570 8.526 6.777 1.00 89.31 164 ALA A C 1
ATOM 1277 O O . ALA A 1 164 ? 3.491 8.729 5.989 1.00 89.31 164 ALA A O 1
ATOM 1278 N N . THR A 1 165 ? 2.790 8.009 7.992 1.00 87.12 165 THR A N 1
ATOM 1279 C CA . THR A 1 165 ? 4.105 7.502 8.425 1.00 87.12 165 THR A CA 1
ATOM 1280 C C . THR A 1 165 ? 4.544 6.309 7.570 1.00 87.12 165 THR A C 1
ATOM 1282 O O . THR A 1 165 ? 5.678 6.274 7.103 1.00 87.12 165 THR A O 1
ATOM 1285 N N . MET A 1 166 ? 3.650 5.351 7.299 1.00 86.38 166 MET A N 1
ATOM 1286 C CA . MET A 1 166 ? 3.972 4.201 6.442 1.00 86.38 166 MET A CA 1
ATOM 1287 C C . MET A 1 166 ? 4.264 4.615 5.001 1.00 86.38 166 MET A C 1
ATOM 1289 O O . MET A 1 166 ? 5.158 4.057 4.370 1.00 86.38 166 MET A O 1
ATOM 1293 N N . GLU A 1 167 ? 3.537 5.593 4.468 1.00 86.38 167 GLU A N 1
ATOM 1294 C CA . GLU A 1 167 ? 3.773 6.129 3.128 1.00 86.38 167 GLU A CA 1
ATOM 1295 C C . GLU A 1 167 ? 5.098 6.889 3.036 1.00 86.38 167 GLU A C 1
ATOM 1297 O O . GLU A 1 167 ? 5.796 6.752 2.028 1.00 86.38 167 GLU A O 1
ATOM 1302 N N . ALA A 1 168 ? 5.492 7.614 4.088 1.00 86.56 168 ALA A N 1
ATOM 1303 C CA . ALA A 1 168 ? 6.817 8.225 4.183 1.00 86.56 168 ALA A CA 1
ATOM 1304 C C . ALA A 1 168 ? 7.927 7.162 4.138 1.00 86.56 168 ALA A C 1
ATOM 1306 O O . ALA A 1 168 ? 8.858 7.265 3.336 1.00 86.56 168 ALA A O 1
ATOM 1307 N N . GLU A 1 169 ? 7.789 6.094 4.927 1.00 85.81 169 GLU A N 1
ATOM 1308 C CA . GLU A 1 169 ? 8.751 4.984 4.974 1.00 85.81 169 GLU A CA 1
ATOM 1309 C C . GLU A 1 169 ? 8.802 4.209 3.648 1.00 85.81 169 GLU A C 1
ATOM 1311 O O . GLU A 1 169 ? 9.875 3.905 3.125 1.00 85.81 169 GLU A O 1
ATOM 1316 N N . LEU A 1 170 ? 7.651 3.950 3.022 1.00 82.25 170 LEU A N 1
ATOM 1317 C CA . LEU A 1 170 ? 7.602 3.350 1.686 1.00 82.25 170 LEU A CA 1
ATOM 1318 C C . LEU A 1 170 ? 8.304 4.243 0.654 1.00 82.25 170 LEU A C 1
ATOM 1320 O O . LEU A 1 170 ? 9.076 3.743 -0.172 1.00 82.25 170 LEU A O 1
ATOM 1324 N N . SER A 1 171 ? 8.090 5.557 0.722 1.00 82.44 171 SER A N 1
ATOM 1325 C CA . SER A 1 171 ? 8.653 6.525 -0.224 1.00 82.44 171 SER A CA 1
ATOM 1326 C C . SER A 1 171 ? 10.164 6.689 -0.073 1.00 82.44 171 SER A C 1
ATOM 1328 O O . SER A 1 171 ? 10.863 6.746 -1.082 1.00 82.44 171 SER A O 1
ATOM 1330 N N . THR A 1 172 ? 10.702 6.648 1.143 1.00 80.44 172 THR A N 1
ATOM 1331 C CA . THR A 1 172 ? 12.139 6.859 1.407 1.00 80.44 172 THR A CA 1
ATOM 1332 C C . THR A 1 172 ? 13.012 5.618 1.194 1.00 80.44 172 THR A C 1
ATOM 1334 O O . THR A 1 172 ? 14.198 5.642 1.511 1.00 80.44 172 THR A O 1
ATOM 1337 N N . ASN A 1 173 ? 12.461 4.527 0.632 1.00 71.00 173 ASN A N 1
ATOM 1338 C CA . ASN A 1 173 ? 13.121 3.209 0.659 1.00 71.00 173 ASN A CA 1
ATOM 1339 C C . ASN A 1 173 ? 13.438 2.789 2.113 1.00 71.00 173 ASN A C 1
ATOM 1341 O O . ASN A 1 173 ? 14.412 2.083 2.375 1.00 71.00 173 ASN A O 1
ATOM 1345 N N . GLY A 1 174 ? 12.615 3.287 3.041 1.00 69.12 174 GLY A N 1
ATOM 1346 C CA . GLY A 1 174 ? 12.836 3.305 4.471 1.00 69.12 174 GLY A CA 1
ATOM 1347 C C . GLY A 1 174 ? 12.935 1.920 5.083 1.00 69.12 174 GLY A C 1
ATOM 1348 O O . GLY A 1 174 ? 12.636 0.889 4.474 1.00 69.12 174 GLY A O 1
ATOM 1349 N N . ASN A 1 175 ? 13.416 1.902 6.320 1.00 81.31 175 ASN A N 1
ATOM 1350 C CA . ASN A 1 175 ? 13.709 0.677 7.035 1.00 81.31 175 ASN A CA 1
ATOM 1351 C C . ASN A 1 175 ? 12.389 0.017 7.465 1.00 81.31 175 ASN A C 1
ATOM 1353 O O . ASN A 1 175 ? 11.733 0.524 8.367 1.00 81.31 175 ASN A O 1
ATOM 1357 N N . PRO A 1 176 ? 12.007 -1.162 6.950 1.00 83.06 176 PRO A N 1
ATOM 1358 C CA . PRO A 1 176 ? 10.762 -1.815 7.363 1.00 83.06 176 PRO A CA 1
ATOM 1359 C C . PRO A 1 176 ? 10.713 -2.142 8.869 1.00 83.06 176 PRO A C 1
ATOM 1361 O O . PRO A 1 176 ? 9.650 -2.442 9.409 1.00 83.06 176 PRO A O 1
ATOM 1364 N N . ASN A 1 177 ? 11.851 -2.088 9.575 1.00 84.06 177 ASN A N 1
ATOM 1365 C CA . ASN A 1 177 ? 11.885 -2.166 11.034 1.00 84.06 177 ASN A CA 1
ATOM 1366 C C . ASN A 1 177 ? 11.318 -0.921 11.732 1.00 84.06 177 ASN A C 1
ATOM 1368 O O . ASN A 1 177 ? 10.671 -1.097 12.759 1.00 84.06 177 ASN A O 1
ATOM 1372 N N . SER A 1 178 ? 11.531 0.301 11.225 1.00 85.12 178 SER A N 1
ATOM 1373 C CA . SER A 1 178 ? 11.034 1.518 11.893 1.00 85.12 178 SER A CA 1
ATOM 1374 C C . SER A 1 178 ? 9.510 1.534 11.913 1.00 85.12 178 SER A C 1
ATOM 1376 O O . SER A 1 178 ? 8.907 1.728 12.964 1.00 85.12 178 SER A O 1
ATOM 1378 N N . ALA A 1 179 ? 8.887 1.199 10.787 1.00 80.75 179 ALA A N 1
ATOM 1379 C CA . ALA A 1 179 ? 7.447 1.025 10.678 1.00 80.75 179 ALA A CA 1
ATOM 1380 C C . ALA A 1 179 ? 6.890 -0.058 11.609 1.00 80.75 179 ALA A C 1
ATOM 1382 O O . ALA A 1 179 ? 5.851 0.131 12.245 1.00 80.75 179 ALA A O 1
ATOM 1383 N N . PHE A 1 180 ? 7.586 -1.193 11.715 1.00 80.00 180 PHE A N 1
ATOM 1384 C CA . PHE A 1 180 ? 7.181 -2.255 12.629 1.00 80.00 180 PHE A CA 1
ATOM 1385 C C . PHE A 1 180 ? 7.281 -1.815 14.091 1.00 80.00 180 PHE A C 1
ATOM 1387 O O . PHE A 1 180 ? 6.355 -2.040 14.867 1.00 80.00 180 PHE A O 1
ATOM 1394 N N . GLU A 1 181 ? 8.376 -1.161 14.475 1.00 86.56 181 GLU A N 1
ATOM 1395 C CA . GLU A 1 181 ? 8.550 -0.636 15.830 1.00 86.56 181 GLU A CA 1
ATOM 1396 C C . GLU A 1 181 ? 7.542 0.476 16.136 1.00 86.56 181 GLU A C 1
ATOM 1398 O O . GLU A 1 181 ? 6.996 0.508 17.238 1.00 86.56 181 GLU A O 1
ATOM 1403 N N . PHE A 1 182 ? 7.187 1.307 15.153 1.00 84.12 182 PHE A N 1
ATOM 1404 C CA . PHE A 1 182 ? 6.098 2.274 15.272 1.00 84.12 182 PHE A CA 1
ATOM 1405 C C . PHE A 1 182 ? 4.748 1.582 15.510 1.00 84.12 182 PHE A C 1
ATOM 1407 O O . PHE A 1 182 ? 4.013 1.954 16.426 1.00 84.12 182 PHE A O 1
ATOM 1414 N N . LEU A 1 183 ? 4.439 0.513 14.770 1.00 81.38 183 LEU A N 1
ATOM 1415 C CA . LEU A 1 183 ? 3.233 -0.283 15.009 1.00 81.38 183 LEU A CA 1
ATOM 1416 C C . LEU A 1 183 ? 3.236 -0.903 16.415 1.00 81.38 183 LEU A C 1
ATOM 1418 O O . LEU A 1 183 ? 2.241 -0.815 17.135 1.00 81.38 183 LEU A O 1
ATOM 1422 N N . ARG A 1 184 ? 4.353 -1.502 16.845 1.00 83.25 184 ARG A N 1
ATOM 1423 C CA . ARG A 1 184 ? 4.485 -2.061 18.203 1.00 83.25 184 ARG A CA 1
ATOM 1424 C C . ARG A 1 184 ? 4.311 -0.991 19.267 1.00 83.25 184 ARG A C 1
ATOM 1426 O O . ARG A 1 184 ? 3.686 -1.255 20.294 1.00 83.25 184 ARG A O 1
ATOM 1433 N N . TYR A 1 185 ? 4.868 0.190 19.036 1.00 85.56 185 TYR A N 1
ATOM 1434 C CA . TYR A 1 185 ? 4.717 1.337 19.912 1.00 85.56 185 TYR A CA 1
ATOM 1435 C C . TYR A 1 185 ? 3.243 1.731 20.048 1.00 85.56 185 TYR A C 1
ATOM 1437 O O . TYR A 1 185 ? 2.758 1.848 21.175 1.00 85.56 185 TYR A O 1
ATOM 1445 N N . LEU A 1 186 ? 2.504 1.835 18.938 1.00 80.44 186 LEU A N 1
ATOM 1446 C CA . LEU A 1 186 ? 1.067 2.123 18.959 1.00 80.44 186 LEU A CA 1
ATOM 1447 C C . LEU A 1 186 ? 0.274 1.043 19.706 1.00 80.44 186 LEU A C 1
ATOM 1449 O O . LEU A 1 186 ? -0.532 1.365 20.582 1.00 80.44 186 LEU A O 1
ATOM 1453 N N . LEU A 1 187 ? 0.544 -0.235 19.430 1.00 78.50 187 LEU A N 1
ATOM 1454 C CA . LEU A 1 187 ? -0.126 -1.358 20.094 1.00 78.50 187 LEU A CA 1
ATOM 1455 C C . LEU A 1 187 ? 0.148 -1.383 21.608 1.00 78.50 187 LEU A C 1
ATOM 1457 O O . LEU A 1 187 ? -0.769 -1.605 22.400 1.00 78.50 187 LEU A O 1
ATOM 1461 N N . ARG A 1 188 ? 1.391 -1.111 22.032 1.00 84.06 188 ARG A N 1
ATOM 1462 C CA . ARG A 1 188 ? 1.769 -1.059 23.457 1.00 84.06 188 ARG A CA 1
ATOM 1463 C C . ARG A 1 188 ? 1.163 0.143 24.171 1.00 84.06 188 ARG A C 1
ATOM 1465 O O . ARG A 1 188 ? 0.590 -0.018 25.246 1.00 84.06 188 ARG A O 1
ATOM 1472 N N . ARG A 1 189 ? 1.299 1.343 23.596 1.00 77.75 189 ARG A N 1
ATOM 1473 C CA . ARG A 1 189 ? 0.886 2.599 24.245 1.00 77.75 189 ARG A CA 1
ATOM 1474 C C . ARG A 1 189 ? -0.619 2.663 24.452 1.00 77.75 189 ARG A C 1
ATOM 1476 O O . ARG A 1 189 ? -1.080 3.233 25.431 1.00 77.75 189 ARG A O 1
ATOM 1483 N N . THR A 1 190 ? -1.375 2.054 23.552 1.00 69.75 190 THR A N 1
ATOM 1484 C CA . THR A 1 190 ? -2.832 2.043 23.648 1.00 69.75 190 THR A CA 1
ATOM 1485 C C . THR A 1 190 ? -3.387 0.900 24.491 1.00 69.75 190 THR A C 1
ATOM 1487 O O . THR A 1 190 ? -4.597 0.834 24.645 1.00 69.75 190 THR A O 1
ATOM 1490 N N . GLN A 1 191 ? -2.554 0.015 25.060 1.00 73.00 191 GLN A N 1
ATOM 1491 C CA . GLN A 1 191 ? -3.001 -1.128 25.877 1.00 73.00 191 GLN A CA 1
ATOM 1492 C C . GLN A 1 191 ? -4.120 -1.957 25.202 1.00 73.00 191 GLN A C 1
ATOM 1494 O O . GLN A 1 191 ? -5.036 -2.439 25.864 1.00 73.00 191 GLN A O 1
ATOM 1499 N N . GLY A 1 192 ? -4.079 -2.088 23.869 1.00 68.19 192 GLY A N 1
ATOM 1500 C CA . GLY A 1 192 ? -5.120 -2.768 23.084 1.00 68.19 192 GLY A CA 1
ATOM 1501 C C . GLY A 1 192 ? -6.350 -1.916 22.732 1.00 68.19 192 GLY A C 1
ATOM 1502 O O . GLY A 1 192 ? -7.304 -2.431 22.155 1.00 68.19 192 GLY A O 1
ATOM 1503 N N . GLN A 1 193 ? -6.354 -0.618 23.051 1.00 72.19 193 GLN A N 1
ATOM 1504 C CA . GLN A 1 193 ? -7.395 0.313 22.602 1.00 72.19 193 GLN A CA 1
ATOM 1505 C C . GLN A 1 193 ? -7.223 0.731 21.139 1.00 72.19 193 GLN A C 1
ATOM 1507 O O . GLN A 1 193 ? -8.221 1.068 20.506 1.00 72.19 193 GLN A O 1
ATOM 1512 N N . PHE A 1 194 ? -5.994 0.723 20.603 1.00 75.50 194 PHE A N 1
ATOM 1513 C CA . PHE A 1 194 ? -5.773 0.960 19.180 1.00 75.50 194 PHE A CA 1
ATOM 1514 C C . PHE A 1 194 ? -6.225 -0.256 18.394 1.00 75.50 194 PHE A C 1
ATOM 1516 O O . PHE A 1 194 ? -5.712 -1.359 18.591 1.00 75.50 194 PHE A O 1
ATOM 1523 N N . ARG A 1 195 ? -7.149 -0.017 17.473 1.00 81.06 195 ARG A N 1
ATOM 1524 C CA . ARG A 1 195 ? -7.618 -1.019 16.527 1.00 81.06 195 ARG A CA 1
ATOM 1525 C C . ARG A 1 195 ? -7.264 -0.547 15.137 1.00 81.06 195 ARG A C 1
ATOM 1527 O O . ARG A 1 195 ? -7.629 0.561 14.760 1.00 81.06 195 ARG A O 1
ATOM 1534 N N . VAL A 1 196 ? -6.560 -1.364 14.363 1.00 80.94 196 VAL A N 1
ATOM 1535 C CA . VAL A 1 196 ? -6.406 -1.074 12.935 1.00 80.94 196 VAL A CA 1
ATOM 1536 C C . VAL A 1 196 ? -7.754 -1.375 12.294 1.00 80.94 196 VAL A C 1
ATOM 1538 O O . VAL A 1 196 ? -8.041 -2.512 11.950 1.00 80.94 196 VAL A O 1
ATOM 1541 N N . THR A 1 197 ? -8.614 -0.362 12.232 1.00 86.00 197 THR A N 1
ATOM 1542 C CA . THR A 1 197 ? -9.960 -0.478 11.656 1.00 86.00 197 THR A CA 1
ATOM 1543 C C . THR A 1 197 ? -9.956 -0.279 10.147 1.00 86.00 197 THR A C 1
ATOM 1545 O O . THR A 1 197 ? -10.849 -0.766 9.462 1.00 86.00 197 THR A O 1
ATOM 1548 N N . ASP A 1 198 ? -8.954 0.428 9.623 1.00 90.12 198 ASP A N 1
ATOM 1549 C CA . ASP A 1 198 ? -8.823 0.682 8.196 1.00 90.12 198 ASP A CA 1
ATOM 1550 C C . ASP A 1 198 ? -7.966 -0.413 7.530 1.00 90.12 198 ASP A C 1
ATOM 1552 O O . ASP A 1 198 ? -6.772 -0.532 7.839 1.00 90.12 198 ASP A O 1
ATOM 1556 N N . PRO A 1 199 ? -8.530 -1.205 6.598 1.00 92.25 199 PRO A N 1
ATOM 1557 C CA . PRO A 1 199 ? -7.773 -2.212 5.865 1.00 92.25 199 PRO A CA 1
ATOM 1558 C C . PRO A 1 199 ? -6.607 -1.616 5.063 1.00 92.25 199 PRO A C 1
ATOM 1560 O O . PRO A 1 199 ? -5.587 -2.288 4.907 1.00 92.25 199 PRO A O 1
ATOM 1563 N N . ALA A 1 200 ? -6.693 -0.358 4.613 1.00 92.25 200 ALA A N 1
ATOM 1564 C CA . ALA A 1 200 ? -5.614 0.288 3.867 1.00 92.25 200 ALA A CA 1
ATOM 1565 C C . ALA A 1 200 ? -4.319 0.392 4.692 1.00 92.25 200 ALA A C 1
ATOM 1567 O O . ALA A 1 200 ? -3.234 0.129 4.164 1.00 92.25 200 ALA A O 1
ATOM 1568 N N . VAL A 1 201 ? -4.431 0.682 5.996 1.00 90.62 201 VAL A N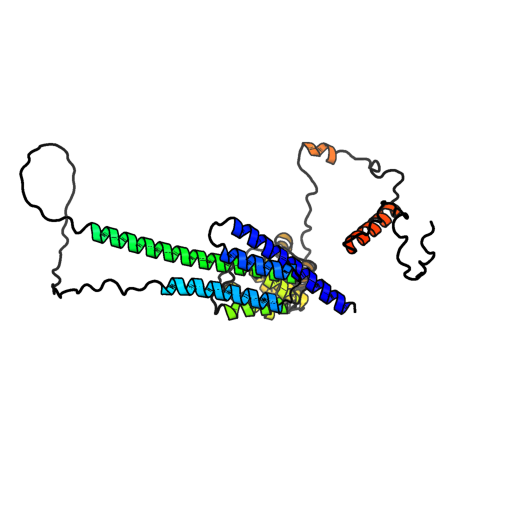 1
ATOM 1569 C CA . VAL A 1 201 ? -3.291 0.723 6.934 1.00 90.62 201 VAL A CA 1
ATOM 1570 C C . VAL A 1 201 ? -2.613 -0.635 7.006 1.00 90.62 201 VAL A C 1
ATOM 1572 O O . VAL A 1 201 ? -1.390 -0.733 6.869 1.00 90.62 201 VAL A O 1
ATOM 1575 N N . ALA A 1 202 ? -3.405 -1.693 7.175 1.00 91.75 202 ALA A N 1
ATOM 1576 C CA . ALA A 1 202 ? -2.889 -3.052 7.235 1.00 91.75 202 ALA A CA 1
ATOM 1577 C C . ALA A 1 202 ? -2.210 -3.452 5.916 1.00 91.75 202 ALA A C 1
ATOM 1579 O O . ALA A 1 202 ? -1.123 -4.030 5.939 1.00 91.75 202 ALA A O 1
ATOM 1580 N N . TYR A 1 203 ? -2.791 -3.090 4.769 1.00 93.06 203 TYR A N 1
ATOM 1581 C CA . TYR A 1 203 ? -2.211 -3.385 3.457 1.00 93.06 203 TYR A CA 1
ATOM 1582 C C . TYR A 1 203 ? -0.856 -2.696 3.275 1.00 93.06 203 TYR A C 1
ATOM 1584 O O . TYR A 1 203 ? 0.113 -3.347 2.882 1.00 93.06 203 TYR A O 1
ATOM 1592 N N . ARG A 1 204 ? -0.744 -1.406 3.619 1.00 91.56 204 ARG A N 1
ATOM 1593 C CA . ARG A 1 204 ? 0.532 -0.672 3.546 1.00 91.56 204 ARG A CA 1
ATOM 1594 C C . ARG A 1 204 ? 1.600 -1.279 4.448 1.00 91.56 204 ARG A C 1
ATOM 1596 O O . ARG A 1 204 ? 2.734 -1.455 4.004 1.00 91.56 204 ARG A O 1
ATOM 1603 N N . LEU A 1 205 ? 1.230 -1.641 5.676 1.00 91.31 205 LEU A N 1
ATOM 1604 C CA . LEU A 1 205 ? 2.126 -2.322 6.610 1.00 91.31 205 LEU A CA 1
ATOM 1605 C C . LEU A 1 205 ? 2.620 -3.653 6.042 1.00 91.31 205 LEU A C 1
ATOM 1607 O O . LEU A 1 205 ? 3.820 -3.912 6.060 1.00 91.31 205 LEU A O 1
ATOM 1611 N N . LEU A 1 206 ? 1.720 -4.478 5.507 1.00 94.38 206 LEU A N 1
ATOM 1612 C CA . LEU A 1 206 ? 2.084 -5.771 4.935 1.00 94.38 206 LEU A CA 1
ATOM 1613 C C . LEU A 1 206 ? 3.062 -5.630 3.769 1.00 94.38 206 LEU A C 1
ATOM 1615 O O . LEU A 1 206 ? 4.057 -6.345 3.756 1.00 94.38 206 LEU A O 1
ATOM 1619 N N . HIS A 1 207 ? 2.839 -4.696 2.841 1.00 92.94 207 HIS A N 1
ATOM 1620 C CA . HIS A 1 207 ? 3.774 -4.461 1.733 1.00 92.94 207 HIS A CA 1
ATOM 1621 C C . HIS A 1 207 ? 5.131 -3.951 2.205 1.00 92.94 207 HIS A C 1
ATOM 1623 O O . HIS A 1 207 ? 6.170 -4.416 1.741 1.00 92.94 207 HIS A O 1
ATOM 1629 N N . LEU A 1 208 ? 5.148 -3.036 3.175 1.00 92.69 208 LEU A N 1
ATOM 1630 C CA . LEU A 1 208 ? 6.404 -2.553 3.732 1.00 92.69 208 LEU A CA 1
ATOM 1631 C C . LEU A 1 208 ? 7.190 -3.690 4.403 1.00 92.69 208 LEU A C 1
ATOM 1633 O O . LEU A 1 208 ? 8.394 -3.812 4.190 1.00 92.69 208 LEU A O 1
ATOM 1637 N N . LEU A 1 209 ? 6.518 -4.561 5.158 1.00 92.75 209 LEU A N 1
ATOM 1638 C CA . LEU A 1 209 ? 7.151 -5.715 5.801 1.00 92.75 209 LEU A CA 1
ATOM 1639 C C . LEU A 1 209 ? 7.543 -6.808 4.801 1.00 92.75 209 LEU A C 1
ATOM 1641 O O . LEU A 1 209 ? 8.589 -7.434 4.981 1.00 92.75 209 LEU A O 1
ATOM 1645 N N . ALA A 1 210 ? 6.773 -6.996 3.728 1.00 95.38 210 ALA A N 1
ATOM 1646 C CA . ALA A 1 210 ? 7.063 -7.964 2.673 1.00 95.38 210 ALA A CA 1
ATOM 1647 C C . ALA A 1 210 ? 8.407 -7.699 1.994 1.00 95.38 210 ALA A C 1
ATOM 1649 O O . ALA A 1 210 ? 9.081 -8.652 1.602 1.00 95.38 210 ALA A O 1
ATOM 1650 N N . LYS A 1 211 ? 8.869 -6.440 1.967 1.00 93.62 211 LYS A N 1
ATOM 1651 C CA . LYS A 1 211 ? 10.202 -6.067 1.464 1.00 93.62 211 LYS A CA 1
ATOM 1652 C C . LYS A 1 211 ? 11.355 -6.771 2.178 1.00 93.62 211 LYS A C 1
ATOM 1654 O O . LYS A 1 211 ? 12.412 -6.935 1.575 1.00 93.62 211 LYS A O 1
ATOM 1659 N N . LYS A 1 212 ? 11.162 -7.237 3.418 1.00 92.88 212 LYS A N 1
ATOM 1660 C CA . LYS A 1 212 ? 12.164 -8.046 4.136 1.00 92.88 212 LYS A CA 1
ATOM 1661 C C . LYS A 1 212 ? 12.310 -9.463 3.587 1.00 92.88 212 LYS A C 1
ATOM 1663 O O . LYS A 1 212 ? 13.336 -10.087 3.825 1.00 92.88 212 LYS A O 1
ATOM 1668 N N . GLY A 1 213 ? 11.304 -9.965 2.874 1.00 95.00 213 GLY A N 1
ATOM 1669 C CA . GLY A 1 213 ? 11.309 -11.321 2.343 1.00 95.00 213 GLY A CA 1
ATOM 1670 C C . GLY A 1 213 ? 11.141 -12.408 3.404 1.00 95.00 213 GLY A C 1
ATOM 1671 O O . GLY A 1 213 ? 11.641 -13.506 3.215 1.00 95.00 213 GLY A O 1
ATOM 1672 N N . ASP A 1 214 ? 10.476 -12.116 4.519 1.00 94.94 214 ASP A N 1
ATOM 1673 C CA . ASP A 1 214 ? 10.216 -13.099 5.573 1.00 94.94 214 ASP A CA 1
ATOM 1674 C C . ASP A 1 214 ? 8.732 -13.083 5.952 1.00 94.94 214 ASP A C 1
ATOM 1676 O O . ASP A 1 214 ? 8.208 -12.066 6.416 1.00 94.94 214 ASP A O 1
ATOM 1680 N N . LEU A 1 215 ? 8.053 -14.212 5.736 1.00 95.56 215 LEU A N 1
ATOM 1681 C CA . LEU A 1 215 ? 6.628 -14.373 6.016 1.00 95.56 215 LEU A CA 1
ATOM 1682 C C . LEU A 1 215 ? 6.327 -14.294 7.522 1.00 95.56 215 LEU A C 1
ATOM 1684 O O . LEU A 1 215 ? 5.257 -13.819 7.913 1.00 95.56 215 LEU A O 1
ATOM 1688 N N . GLU A 1 216 ? 7.278 -14.679 8.377 1.00 94.31 216 GLU A N 1
ATOM 1689 C CA . GLU A 1 216 ? 7.138 -14.599 9.836 1.00 94.31 216 GLU A CA 1
ATOM 1690 C C . GLU A 1 216 ? 6.946 -13.160 10.310 1.00 94.31 216 GLU A C 1
ATOM 1692 O O . GLU A 1 216 ? 6.176 -12.889 11.235 1.00 94.31 216 GLU A O 1
ATOM 1697 N N . VAL A 1 217 ? 7.571 -12.207 9.616 1.00 92.69 217 VAL A N 1
ATOM 1698 C CA . VAL A 1 217 ? 7.446 -10.783 9.932 1.00 92.69 217 VAL A CA 1
ATOM 1699 C C . VAL A 1 217 ? 6.047 -10.248 9.608 1.00 92.69 217 VAL A C 1
ATOM 1701 O O . VAL A 1 217 ? 5.600 -9.288 10.236 1.00 92.69 217 VAL A O 1
ATOM 1704 N N . LEU A 1 218 ? 5.319 -10.873 8.678 1.00 94.62 218 LEU A N 1
ATOM 1705 C CA . LEU A 1 218 ? 3.946 -10.483 8.333 1.00 94.62 218 LEU A CA 1
ATOM 1706 C C . LEU A 1 218 ? 2.924 -11.026 9.343 1.00 94.62 218 LEU A C 1
ATOM 1708 O O . LEU A 1 218 ? 1.857 -10.429 9.511 1.00 94.62 218 LEU A O 1
ATOM 1712 N N . ARG A 1 219 ? 3.235 -12.128 10.041 1.00 93.94 219 ARG A N 1
ATOM 1713 C CA . ARG A 1 219 ? 2.308 -12.833 10.945 1.00 93.94 219 ARG A CA 1
ATOM 1714 C C . ARG A 1 219 ? 1.650 -11.931 12.001 1.00 93.94 219 ARG A C 1
ATOM 1716 O O . ARG A 1 219 ? 0.439 -12.060 12.174 1.00 93.94 219 ARG A O 1
ATOM 1723 N N . PRO A 1 220 ? 2.349 -10.994 12.675 1.00 90.44 220 PRO A N 1
ATOM 1724 C CA . PRO A 1 220 ? 1.714 -10.101 13.646 1.00 90.44 220 PRO A CA 1
ATOM 1725 C C . PRO A 1 220 ? 0.642 -9.197 13.027 1.00 90.44 220 PRO A C 1
ATOM 1727 O O . PRO A 1 220 ? -0.404 -8.984 13.636 1.00 90.44 220 PRO A O 1
ATOM 1730 N N . VAL A 1 221 ? 0.874 -8.691 11.811 1.00 91.75 221 VAL A N 1
ATOM 1731 C CA . VAL A 1 221 ? -0.092 -7.828 11.111 1.00 91.75 221 VAL A CA 1
ATOM 1732 C C . VAL A 1 221 ? -1.273 -8.650 10.601 1.00 91.75 221 VAL A C 1
ATOM 1734 O O . VAL A 1 221 ? -2.416 -8.235 10.759 1.00 91.75 221 VAL A O 1
ATOM 1737 N N . LEU A 1 222 ? -1.021 -9.850 10.071 1.00 94.62 222 LEU A N 1
ATOM 1738 C CA . LEU A 1 222 ? -2.082 -10.783 9.672 1.00 94.62 222 LEU A CA 1
ATOM 1739 C C . LEU A 1 222 ? -2.955 -11.204 10.865 1.00 94.62 222 LEU A C 1
ATOM 1741 O O . LEU A 1 222 ? -4.176 -11.265 10.747 1.00 94.62 222 LEU A O 1
ATOM 1745 N N . HIS A 1 223 ? -2.347 -11.449 12.028 1.00 92.00 223 HIS A N 1
ATOM 1746 C CA . HIS A 1 223 ? -3.080 -11.746 13.256 1.00 92.00 223 HIS A CA 1
ATOM 1747 C C . HIS A 1 223 ? -3.940 -10.557 13.699 1.00 92.00 223 HIS A C 1
ATOM 1749 O O . HIS A 1 223 ? -5.101 -10.745 14.052 1.00 92.00 223 HIS A O 1
ATOM 1755 N N . LEU A 1 224 ? -3.405 -9.335 13.619 1.00 89.12 224 LEU A N 1
ATOM 1756 C CA . LEU A 1 224 ? -4.158 -8.117 13.918 1.00 89.12 224 LEU A CA 1
ATOM 1757 C C . LEU A 1 224 ? -5.369 -7.957 12.990 1.00 89.12 224 LEU A C 1
ATOM 1759 O O . LEU A 1 224 ? -6.469 -7.693 13.465 1.00 89.12 224 LEU A O 1
ATOM 1763 N N . MET A 1 225 ? -5.190 -8.190 11.687 1.00 93.81 225 MET A N 1
ATOM 1764 C CA . MET A 1 225 ? -6.296 -8.186 10.727 1.00 93.81 225 MET A CA 1
ATOM 1765 C C . MET A 1 225 ? -7.370 -9.218 11.074 1.00 93.81 225 MET A C 1
ATOM 1767 O O . MET A 1 225 ? -8.555 -8.903 11.025 1.00 93.81 225 MET A O 1
ATOM 1771 N N . HIS A 1 226 ? -6.966 -10.433 11.451 1.00 94.06 226 HIS A N 1
ATOM 1772 C CA . HIS A 1 226 ? -7.895 -11.488 11.846 1.00 94.06 226 HIS A CA 1
ATOM 1773 C C . HIS A 1 226 ? -8.687 -11.116 13.110 1.00 94.06 226 HIS A C 1
ATOM 1775 O O . HIS A 1 226 ? -9.898 -11.329 13.159 1.00 94.06 226 HIS A O 1
ATOM 1781 N N . MET A 1 227 ? -8.022 -10.539 14.117 1.00 90.75 227 MET A N 1
ATOM 1782 C CA . MET A 1 227 ? -8.658 -10.097 15.366 1.00 90.75 227 MET A CA 1
ATOM 1783 C C . MET A 1 227 ? -9.676 -8.972 15.153 1.00 90.75 227 MET A C 1
ATOM 1785 O O . MET A 1 227 ? -10.698 -8.943 15.831 1.00 90.75 227 MET A O 1
ATOM 1789 N N . GLU A 1 228 ? -9.418 -8.078 14.199 1.00 90.12 228 GLU A N 1
ATOM 1790 C CA . GLU A 1 228 ? -10.321 -6.976 13.838 1.00 90.12 228 GLU A CA 1
ATOM 1791 C C . GLU A 1 228 ? -11.316 -7.351 12.726 1.00 90.12 228 GLU A C 1
ATOM 1793 O O . GLU A 1 228 ? -12.036 -6.493 12.219 1.00 90.12 228 GLU A O 1
ATOM 1798 N N . HIS A 1 229 ? -11.372 -8.632 12.339 1.00 94.12 229 HIS A N 1
ATOM 1799 C CA . HIS A 1 229 ? -12.230 -9.141 11.265 1.00 94.12 229 HIS A CA 1
ATOM 1800 C C . HIS A 1 229 ? -12.076 -8.380 9.936 1.00 94.12 229 HIS A C 1
ATOM 1802 O O . HIS A 1 229 ? -13.031 -8.239 9.168 1.00 94.12 229 HIS A O 1
ATOM 1808 N N . LEU A 1 230 ? -10.865 -7.897 9.648 1.00 94.44 230 LEU A N 1
ATOM 1809 C CA . LEU A 1 230 ? -10.569 -7.236 8.385 1.00 94.44 230 LEU A CA 1
ATOM 1810 C C . LEU A 1 230 ? -10.542 -8.260 7.242 1.00 94.44 230 LEU A C 1
ATOM 1812 O O . LEU A 1 230 ? -9.946 -9.333 7.386 1.00 94.44 230 LEU A O 1
ATOM 1816 N N . PRO A 1 231 ? -11.135 -7.937 6.080 1.00 94.81 231 PRO A N 1
ATOM 1817 C CA . PRO A 1 231 ? -11.178 -8.859 4.959 1.00 94.81 231 PRO A CA 1
ATOM 1818 C C . PRO A 1 231 ? -9.780 -9.078 4.370 1.00 94.81 231 PRO A C 1
ATOM 1820 O O . PRO A 1 231 ? -9.035 -8.130 4.081 1.00 94.81 231 PRO A O 1
ATOM 1823 N N . VAL A 1 232 ? -9.449 -10.348 4.138 1.00 96.19 232 VAL A N 1
ATOM 1824 C CA . VAL A 1 232 ? -8.278 -10.744 3.353 1.00 96.19 232 VAL A CA 1
ATOM 1825 C C . VAL A 1 232 ? -8.587 -10.464 1.884 1.00 96.19 232 VAL A C 1
ATOM 1827 O O . VAL A 1 232 ? -9.484 -11.066 1.304 1.00 96.19 232 VAL A O 1
ATOM 1830 N N . SER A 1 233 ? -7.867 -9.514 1.291 1.00 96.50 233 SER A N 1
ATOM 1831 C CA . SER A 1 233 ? -8.018 -9.128 -0.115 1.00 96.50 233 SER A CA 1
ATOM 1832 C C . SER A 1 233 ? -6.890 -9.700 -0.976 1.00 96.50 233 SER A C 1
ATOM 1834 O O . SER A 1 233 ? -5.875 -10.176 -0.462 1.00 96.50 233 SER A O 1
ATOM 1836 N N . ALA A 1 234 ? -7.021 -9.579 -2.301 1.00 97.12 234 ALA A N 1
ATOM 1837 C CA . ALA A 1 234 ? -5.944 -9.899 -3.242 1.00 97.12 234 ALA A CA 1
ATOM 1838 C C . ALA A 1 234 ? -4.622 -9.200 -2.871 1.00 97.1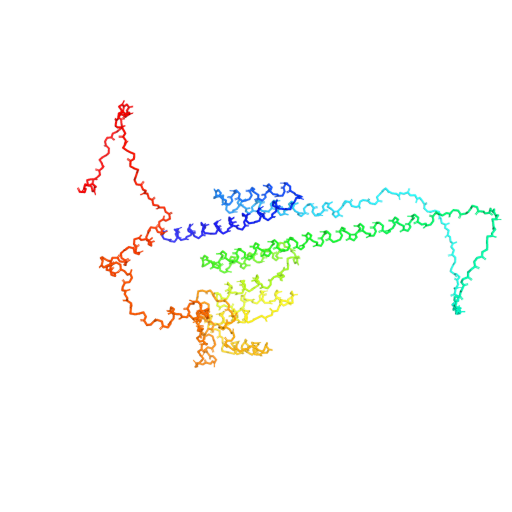2 234 ALA A C 1
ATOM 1840 O O . ALA A 1 234 ? -3.556 -9.795 -2.985 1.00 97.12 234 ALA A O 1
ATOM 1841 N N . GLN A 1 235 ? -4.699 -7.966 -2.357 1.00 97.12 235 GLN A N 1
ATOM 1842 C CA . GLN A 1 235 ? -3.543 -7.169 -1.945 1.00 97.12 235 GLN A CA 1
ATOM 1843 C C . GLN A 1 235 ? -2.786 -7.808 -0.765 1.00 97.12 235 GLN A C 1
ATOM 1845 O O . GLN A 1 235 ? -1.559 -7.831 -0.751 1.00 97.12 235 GLN A O 1
ATOM 1850 N N . VAL A 1 236 ? -3.504 -8.393 0.200 1.00 97.62 236 VAL A N 1
ATOM 1851 C CA . VAL A 1 236 ? -2.901 -9.106 1.345 1.00 97.62 236 VAL A CA 1
ATOM 1852 C C . VAL A 1 236 ? -2.143 -10.339 0.868 1.00 97.62 236 VAL A C 1
ATOM 1854 O O . VAL A 1 236 ? -1.009 -10.579 1.284 1.00 97.62 236 VAL A O 1
ATOM 1857 N N . LEU A 1 237 ? -2.760 -11.114 -0.024 1.00 98.31 237 LEU A N 1
ATOM 1858 C CA . LEU A 1 237 ? -2.143 -12.312 -0.590 1.00 98.31 237 LEU A CA 1
ATOM 1859 C C . LEU A 1 237 ? -0.968 -11.953 -1.504 1.00 98.31 237 LEU A C 1
ATOM 1861 O O . LEU A 1 237 ? 0.052 -12.639 -1.481 1.00 98.31 237 LEU A O 1
ATOM 1865 N N . ALA A 1 238 ? -1.053 -10.835 -2.227 1.00 98.25 238 ALA A N 1
ATOM 1866 C CA . ALA A 1 238 ? 0.061 -10.284 -2.985 1.00 98.25 238 ALA A CA 1
ATOM 1867 C C . ALA A 1 238 ? 1.250 -9.940 -2.074 1.00 98.25 238 ALA A C 1
ATOM 1869 O O . ALA A 1 238 ? 2.373 -10.293 -2.415 1.00 98.25 238 ALA A O 1
ATOM 1870 N N . ALA A 1 239 ? 1.028 -9.339 -0.900 1.00 97.69 239 ALA A N 1
ATOM 1871 C CA . ALA A 1 239 ? 2.101 -9.070 0.062 1.00 97.69 239 ALA A CA 1
ATOM 1872 C C . ALA A 1 239 ? 2.732 -10.361 0.627 1.00 97.69 239 ALA A C 1
ATOM 1874 O O . ALA A 1 239 ? 3.956 -10.448 0.738 1.00 97.69 239 ALA A O 1
ATOM 1875 N N . LYS A 1 240 ? 1.928 -11.398 0.925 1.00 98.31 240 LYS A N 1
ATOM 1876 C CA . LYS A 1 240 ? 2.456 -12.725 1.312 1.00 98.31 240 LYS A CA 1
ATOM 1877 C C . LYS A 1 240 ? 3.335 -13.317 0.199 1.00 98.31 240 LYS A C 1
ATOM 1879 O O . LYS A 1 240 ? 4.455 -13.750 0.461 1.00 98.31 240 LYS A O 1
ATOM 1884 N N . LEU A 1 241 ? 2.851 -13.301 -1.047 1.00 98.56 241 LEU A N 1
ATOM 1885 C CA . LEU A 1 241 ? 3.593 -13.795 -2.213 1.00 98.56 241 LEU A CA 1
ATOM 1886 C C . LEU A 1 241 ? 4.856 -12.979 -2.486 1.00 98.56 241 LEU A C 1
ATOM 1888 O O . LEU A 1 241 ? 5.876 -13.549 -2.863 1.00 98.56 241 LEU A O 1
ATOM 1892 N N . GLU A 1 242 ? 4.815 -11.665 -2.277 1.00 98.12 242 GLU A N 1
ATOM 1893 C CA . GLU A 1 242 ? 5.985 -10.799 -2.388 1.00 98.12 242 GLU A CA 1
ATOM 1894 C C . GLU A 1 242 ? 7.062 -11.219 -1.379 1.00 98.12 242 GLU A C 1
ATOM 1896 O O . GLU A 1 242 ? 8.214 -11.428 -1.771 1.00 98.12 242 GLU A O 1
ATOM 1901 N N . ALA A 1 243 ? 6.685 -11.411 -0.108 1.00 97.94 243 ALA A N 1
ATOM 1902 C CA . ALA A 1 243 ? 7.599 -11.865 0.937 1.00 97.94 243 ALA A CA 1
ATOM 1903 C C . ALA A 1 243 ? 8.239 -13.215 0.569 1.00 97.94 243 ALA A C 1
ATOM 1905 O O . ALA A 1 243 ? 9.463 -13.351 0.600 1.00 97.94 243 ALA A O 1
ATOM 1906 N N . LEU A 1 244 ? 7.436 -14.182 0.114 1.00 98.38 244 LEU A N 1
ATOM 1907 C CA . LEU A 1 244 ? 7.923 -15.489 -0.345 1.00 98.38 244 LEU A CA 1
ATOM 1908 C C . LEU A 1 244 ? 8.828 -15.377 -1.584 1.00 98.38 244 LEU A C 1
ATOM 1910 O O . LEU A 1 244 ? 9.855 -16.053 -1.677 1.00 98.38 244 LEU A O 1
ATOM 1914 N N . GLY A 1 245 ? 8.494 -14.502 -2.532 1.00 98.00 245 GLY A N 1
ATOM 1915 C CA . GLY A 1 245 ? 9.280 -14.266 -3.744 1.00 98.00 245 GLY A CA 1
ATOM 1916 C C . GLY A 1 245 ? 10.643 -13.627 -3.467 1.00 98.00 245 GLY A C 1
ATOM 1917 O O . GLY A 1 245 ? 11.641 -13.986 -4.113 1.00 98.00 245 GLY A O 1
ATOM 1918 N N . ARG A 1 246 ? 10.703 -12.706 -2.495 1.00 97.19 246 ARG A N 1
ATOM 1919 C CA . ARG A 1 246 ? 11.944 -12.071 -2.019 1.00 97.19 246 ARG A CA 1
ATOM 1920 C C . ARG A 1 246 ? 12.789 -13.045 -1.197 1.00 97.19 246 ARG A C 1
ATOM 1922 O O . ARG A 1 246 ? 13.960 -13.232 -1.516 1.00 97.19 246 ARG A O 1
ATOM 1929 N N . GLY A 1 247 ? 12.180 -13.715 -0.218 1.00 96.75 247 GLY A N 1
ATOM 1930 C CA . GLY A 1 247 ? 12.832 -14.670 0.687 1.00 96.75 247 GLY A CA 1
ATOM 1931 C C . GLY A 1 247 ? 13.219 -16.004 0.065 1.00 96.75 247 GLY A C 1
ATOM 1932 O O . GLY A 1 247 ? 13.876 -16.816 0.706 1.00 96.75 247 GLY A O 1
ATOM 1933 N N . ASN A 1 248 ? 12.813 -16.247 -1.183 1.00 95.62 248 ASN A N 1
ATOM 1934 C CA . ASN A 1 248 ? 12.894 -17.556 -1.820 1.00 95.62 248 ASN A CA 1
ATOM 1935 C C . ASN A 1 248 ? 12.172 -18.655 -1.017 1.00 95.62 248 ASN A C 1
ATOM 1937 O O . ASN A 1 248 ? 12.639 -19.795 -1.032 1.00 95.62 248 ASN A O 1
ATOM 1941 N N . GLY A 1 249 ? 11.026 -18.334 -0.410 1.00 95.12 249 GLY A N 1
ATOM 1942 C CA . GLY A 1 249 ? 10.220 -19.257 0.391 1.00 95.12 249 GLY A CA 1
ATOM 1943 C C . GLY A 1 249 ? 9.872 -20.570 -0.331 1.00 95.12 249 GLY A C 1
ATOM 1944 O O . GLY A 1 249 ? 9.930 -20.640 -1.572 1.00 95.12 249 GLY A O 1
ATOM 1945 N N . PRO A 1 250 ? 9.556 -21.630 0.434 1.00 97.44 250 PRO A N 1
ATOM 1946 C CA . PRO A 1 250 ? 9.309 -22.959 -0.108 1.00 97.44 250 PRO A CA 1
ATOM 1947 C C . PRO A 1 250 ? 8.103 -22.957 -1.051 1.00 97.44 250 PRO A C 1
ATOM 1949 O O . PRO A 1 250 ? 7.155 -22.187 -0.897 1.00 97.44 250 PRO A O 1
ATOM 1952 N N . LYS A 1 251 ? 8.144 -23.837 -2.057 1.00 97.81 251 LYS A N 1
ATOM 1953 C CA . LYS A 1 251 ? 7.089 -23.930 -3.076 1.00 97.81 251 LYS A CA 1
ATOM 1954 C C . LYS A 1 251 ? 5.723 -24.251 -2.459 1.00 97.81 251 LYS A C 1
ATOM 1956 O O . LYS A 1 251 ? 4.724 -23.733 -2.944 1.00 97.81 251 LYS A O 1
ATOM 1961 N N . ASP A 1 252 ? 5.697 -25.049 -1.397 1.00 98.12 252 ASP A N 1
ATOM 1962 C CA . ASP A 1 252 ? 4.465 -25.489 -0.738 1.00 98.12 252 ASP A CA 1
ATOM 1963 C C . ASP A 1 252 ? 3.707 -24.313 -0.102 1.00 98.12 252 ASP A C 1
ATOM 1965 O O . ASP A 1 252 ? 2.514 -24.161 -0.346 1.00 98.12 252 ASP A O 1
ATOM 1969 N N . GLU A 1 253 ? 4.403 -23.393 0.576 1.00 98.06 253 GLU A N 1
ATOM 1970 C CA . GLU A 1 253 ? 3.791 -22.167 1.121 1.00 98.06 253 GLU A CA 1
ATOM 1971 C C . GLU A 1 253 ? 3.229 -21.263 0.014 1.00 98.06 253 GLU A C 1
ATOM 1973 O O . GLU A 1 253 ? 2.169 -20.656 0.165 1.00 98.06 253 GLU A O 1
ATOM 1978 N N . ILE A 1 254 ? 3.900 -21.192 -1.142 1.00 98.44 254 ILE A N 1
ATOM 1979 C CA . ILE A 1 254 ? 3.387 -20.438 -2.296 1.00 98.44 254 ILE A CA 1
ATOM 1980 C C . ILE A 1 254 ? 2.088 -21.080 -2.809 1.00 98.44 254 ILE A C 1
ATOM 1982 O O . ILE A 1 254 ? 1.135 -20.367 -3.127 1.00 98.44 254 ILE A O 1
ATOM 1986 N N . VAL A 1 255 ? 2.029 -22.414 -2.878 1.00 98.50 255 VAL A N 1
ATOM 1987 C CA . VAL A 1 255 ? 0.819 -23.152 -3.276 1.00 98.50 255 VAL A CA 1
ATOM 1988 C C . VAL A 1 255 ? -0.321 -22.907 -2.287 1.00 98.50 255 VAL A C 1
ATOM 1990 O O . VAL A 1 255 ? -1.447 -22.671 -2.721 1.00 98.50 255 VAL A O 1
ATOM 1993 N N . GLU A 1 256 ? -0.050 -22.888 -0.982 1.00 98.38 256 GLU A N 1
ATOM 1994 C CA . GLU A 1 256 ? -1.056 -22.574 0.040 1.00 98.38 256 GLU A CA 1
ATOM 1995 C C . GLU A 1 256 ? -1.657 -21.176 -0.148 1.00 98.38 256 GLU A C 1
ATOM 1997 O O . GLU A 1 256 ? -2.881 -21.033 -0.165 1.00 98.38 256 GLU A O 1
ATOM 2002 N N . VAL A 1 257 ? -0.823 -20.157 -0.381 1.00 98.38 257 VAL A N 1
ATOM 2003 C CA . VAL A 1 257 ? -1.306 -18.785 -0.622 1.00 98.38 257 VAL A CA 1
ATOM 2004 C C . VAL A 1 257 ? -2.117 -18.689 -1.923 1.00 98.38 257 VAL A C 1
ATOM 2006 O O . VAL A 1 257 ? -3.109 -17.963 -1.986 1.00 98.38 257 VAL A O 1
ATOM 2009 N N . LEU A 1 258 ? -1.749 -19.438 -2.966 1.00 98.50 258 LEU A N 1
ATOM 2010 C CA . LEU A 1 258 ? -2.515 -19.493 -4.220 1.00 98.50 258 LEU A CA 1
ATOM 2011 C C . LEU A 1 258 ? -3.843 -20.254 -4.071 1.00 98.50 258 LEU A C 1
ATOM 2013 O O . LEU A 1 258 ? -4.836 -19.900 -4.715 1.00 98.50 258 LEU A O 1
ATOM 2017 N N . ASN A 1 259 ? -3.897 -21.260 -3.199 1.00 98.44 259 ASN A N 1
ATOM 2018 C CA . ASN A 1 259 ? -5.143 -21.937 -2.841 1.00 98.44 259 ASN A CA 1
ATOM 2019 C C . ASN A 1 259 ? -6.061 -21.012 -2.028 1.00 98.44 259 ASN A C 1
ATOM 2021 O O . ASN A 1 259 ? -7.264 -20.985 -2.282 1.00 98.44 259 ASN A O 1
ATOM 2025 N N . GLU A 1 260 ? -5.504 -20.212 -1.110 1.00 98.00 260 GLU A N 1
ATOM 2026 C CA . GLU A 1 260 ? -6.231 -19.156 -0.386 1.00 98.00 260 GLU A CA 1
ATOM 2027 C C . GLU A 1 260 ? -6.777 -18.092 -1.353 1.00 98.00 260 GLU A C 1
ATOM 2029 O O . GLU A 1 260 ? -7.914 -17.651 -1.225 1.00 98.00 260 GLU A O 1
ATOM 2034 N N . LEU A 1 261 ? -6.018 -17.728 -2.390 1.00 98.12 261 LEU A N 1
ATOM 2035 C CA . LEU A 1 261 ? -6.504 -16.833 -3.445 1.00 98.12 261 LEU A CA 1
ATOM 2036 C C . LEU A 1 261 ? -7.694 -17.444 -4.204 1.00 98.12 261 LEU A C 1
ATOM 2038 O O . LEU A 1 261 ? -8.699 -16.775 -4.440 1.00 98.12 261 LEU A O 1
ATOM 2042 N N . THR A 1 262 ? -7.599 -18.732 -4.535 1.00 98.12 262 THR A N 1
ATOM 2043 C CA . THR A 1 262 ? -8.650 -19.460 -5.259 1.00 98.12 262 THR A CA 1
ATOM 2044 C C . THR A 1 262 ? -9.912 -19.634 -4.410 1.00 98.12 262 THR A C 1
ATOM 2046 O O . THR A 1 262 ? -11.019 -19.547 -4.941 1.00 98.12 262 THR A O 1
ATOM 2049 N N . SER A 1 263 ? -9.782 -19.823 -3.091 1.00 98.12 263 SER A N 1
ATOM 2050 C CA . SER A 1 263 ? -10.935 -19.931 -2.184 1.00 98.12 263 SER A CA 1
ATOM 2051 C C . SER A 1 263 ? -11.715 -18.618 -2.051 1.00 98.12 263 SER A C 1
ATOM 2053 O O . SER A 1 263 ? -12.919 -18.651 -1.801 1.00 98.12 263 SER A O 1
ATOM 2055 N N . LEU A 1 264 ? -11.069 -17.475 -2.310 1.00 97.31 264 LEU A N 1
ATOM 2056 C CA . LEU A 1 264 ? -11.719 -16.166 -2.448 1.00 97.31 264 LEU A CA 1
ATOM 2057 C C . LEU A 1 264 ? -12.388 -15.958 -3.820 1.00 97.31 264 LEU A C 1
ATOM 2059 O O . LEU A 1 264 ? -12.926 -14.884 -4.082 1.00 97.31 264 LEU A O 1
ATOM 2063 N N . GLY A 1 265 ? -12.352 -16.956 -4.711 1.00 97.88 265 GLY A N 1
ATOM 2064 C CA . GLY A 1 265 ? -12.868 -16.844 -6.077 1.00 97.88 265 GLY A CA 1
ATOM 2065 C C . GLY A 1 265 ? -11.991 -15.984 -6.992 1.00 97.88 265 GLY A C 1
ATOM 2066 O O . GLY A 1 265 ? -12.464 -15.512 -8.024 1.00 97.88 265 GLY A O 1
ATOM 2067 N N . LEU A 1 266 ? -10.729 -15.763 -6.617 1.00 97.94 266 LEU A N 1
ATOM 2068 C CA . LEU A 1 266 ? -9.768 -14.969 -7.373 1.00 97.94 266 LEU A CA 1
ATOM 2069 C C . LEU A 1 266 ? -8.748 -15.879 -8.058 1.00 97.94 266 LEU A C 1
ATOM 2071 O O . LEU A 1 266 ? -8.404 -16.954 -7.573 1.00 97.94 266 LEU A O 1
ATOM 2075 N N . SER A 1 267 ? -8.231 -15.434 -9.196 1.00 97.44 267 SER A N 1
ATOM 2076 C CA . SER A 1 267 ? -7.194 -16.143 -9.944 1.00 97.44 267 SER A CA 1
ATOM 2077 C C . SER A 1 267 ? -5.846 -15.425 -9.848 1.00 97.44 267 SER A C 1
ATOM 2079 O O . SER A 1 267 ? -5.770 -14.252 -9.484 1.00 97.44 267 SER A O 1
ATOM 2081 N N . ALA A 1 268 ? -4.756 -16.096 -10.227 1.00 97.69 268 ALA A N 1
ATOM 2082 C CA . ALA A 1 268 ? -3.426 -15.480 -10.235 1.00 97.69 268 ALA A CA 1
ATOM 2083 C C . ALA A 1 268 ? -3.336 -14.239 -11.147 1.00 97.69 268 ALA A C 1
ATOM 2085 O O . ALA A 1 268 ? -2.482 -13.384 -10.928 1.00 97.69 268 ALA A O 1
ATOM 2086 N N . THR A 1 269 ? -4.208 -14.102 -12.154 1.00 97.06 269 THR A N 1
ATOM 2087 C CA . THR A 1 269 ? -4.252 -12.898 -12.999 1.00 97.06 269 THR A CA 1
ATOM 2088 C C . THR A 1 269 ? -4.807 -11.690 -12.245 1.00 97.06 269 THR A C 1
ATOM 2090 O O . THR A 1 269 ? -4.302 -10.588 -12.462 1.00 97.06 269 THR A O 1
ATOM 2093 N N . ASN A 1 270 ? -5.745 -11.899 -11.310 1.00 96.75 270 ASN A N 1
ATOM 2094 C CA . ASN A 1 270 ? -6.326 -10.843 -10.474 1.00 96.75 270 ASN A CA 1
ATOM 2095 C C . ASN A 1 270 ? -5.274 -10.131 -9.621 1.00 96.75 270 ASN A C 1
ATOM 2097 O O . ASN A 1 270 ? -5.372 -8.925 -9.412 1.00 96.75 270 ASN A O 1
ATOM 2101 N N . LEU A 1 271 ? -4.214 -10.837 -9.207 1.00 97.00 271 LEU A N 1
ATOM 2102 C CA . LEU A 1 271 ? -3.077 -10.217 -8.521 1.00 97.00 271 LEU A CA 1
ATOM 2103 C C . LEU A 1 271 ? -2.469 -9.085 -9.363 1.00 97.00 271 LEU A C 1
ATOM 2105 O O . LEU A 1 271 ? -2.148 -8.030 -8.843 1.00 97.00 271 LEU A O 1
ATOM 2109 N N . PHE A 1 272 ? -2.361 -9.249 -10.683 1.00 96.38 272 PHE A N 1
ATOM 2110 C CA . PHE A 1 272 ? -1.712 -8.259 -11.552 1.00 96.38 272 PHE A CA 1
ATOM 2111 C C . PHE A 1 272 ? -2.671 -7.213 -12.126 1.00 96.38 272 PHE A C 1
ATOM 2113 O O . PHE A 1 272 ? -2.229 -6.140 -12.555 1.00 96.38 272 PHE A O 1
ATOM 2120 N N . THR A 1 273 ? -3.974 -7.495 -12.153 1.00 94.38 273 THR A N 1
ATOM 2121 C CA . THR A 1 273 ? -4.982 -6.534 -12.615 1.00 94.38 273 THR A CA 1
ATOM 2122 C C . THR A 1 273 ? -5.460 -5.632 -11.489 1.00 94.38 273 THR A C 1
ATOM 2124 O O . THR A 1 273 ? -5.452 -4.411 -11.679 1.00 94.38 273 THR A O 1
ATOM 2127 N N . ASP A 1 274 ? -5.776 -6.219 -10.334 1.00 94.31 274 ASP A N 1
ATOM 2128 C CA . ASP A 1 274 ? -6.584 -5.590 -9.286 1.00 94.31 274 ASP A CA 1
ATOM 2129 C C . ASP A 1 274 ? -5.725 -5.034 -8.142 1.00 94.31 274 ASP A C 1
ATOM 2131 O O . ASP A 1 274 ? -6.162 -4.132 -7.428 1.00 94.31 274 ASP A O 1
ATOM 2135 N N . CYS A 1 275 ? -4.493 -5.530 -7.969 1.00 95.50 275 CYS A N 1
ATOM 2136 C CA . CYS A 1 275 ? -3.578 -5.008 -6.957 1.00 95.50 275 CYS A CA 1
ATOM 2137 C C . CYS A 1 275 ? -2.806 -3.773 -7.434 1.00 95.50 275 CYS A C 1
ATOM 2139 O O . CYS A 1 275 ? -2.459 -3.610 -8.611 1.00 95.50 275 CYS A O 1
ATOM 2141 N N . CYS A 1 276 ? -2.467 -2.926 -6.465 1.00 93.12 276 CYS A N 1
ATOM 2142 C CA . CYS A 1 276 ? -1.613 -1.761 -6.649 1.00 93.12 276 CYS A CA 1
ATOM 2143 C C . CYS A 1 276 ? -0.203 -2.084 -6.155 1.00 93.12 276 CYS A C 1
ATOM 2145 O O . CYS A 1 276 ? -0.001 -2.269 -4.958 1.00 93.12 276 CYS A O 1
ATOM 2147 N N . TYR A 1 277 ? 0.770 -2.116 -7.060 1.00 93.00 277 TYR A N 1
ATOM 2148 C CA . TYR A 1 277 ? 2.172 -2.365 -6.726 1.00 93.00 277 TYR A CA 1
ATOM 2149 C C . TYR A 1 277 ? 2.989 -1.079 -6.754 1.00 93.00 277 TYR A C 1
ATOM 2151 O O . TYR A 1 277 ? 2.775 -0.218 -7.610 1.00 93.00 277 TYR A O 1
ATOM 2159 N N . GLN A 1 278 ? 3.966 -0.976 -5.862 1.00 90.06 278 GLN A N 1
ATOM 2160 C CA . GLN A 1 278 ? 4.980 0.070 -5.884 1.00 90.06 278 GLN A CA 1
ATOM 2161 C C . GLN A 1 278 ? 6.326 -0.515 -6.326 1.00 90.06 278 GLN A C 1
ATOM 2163 O O . GLN A 1 278 ? 6.734 -1.586 -5.887 1.00 90.06 278 GLN A O 1
ATOM 2168 N N . ARG A 1 279 ? 7.055 0.212 -7.180 1.00 88.62 279 ARG A N 1
ATOM 2169 C CA . ARG A 1 279 ? 8.415 -0.156 -7.619 1.00 88.62 279 ARG A CA 1
ATOM 2170 C C . ARG A 1 279 ? 8.502 -1.600 -8.159 1.00 88.62 279 ARG A C 1
ATOM 2172 O O . ARG A 1 279 ? 7.898 -1.927 -9.180 1.00 88.62 279 ARG A O 1
ATOM 2179 N N . ASP A 1 280 ? 9.278 -2.446 -7.486 1.00 94.31 280 ASP A N 1
ATOM 2180 C CA . ASP A 1 280 ? 9.656 -3.805 -7.867 1.00 94.31 280 ASP A CA 1
ATOM 2181 C C . ASP A 1 280 ? 8.742 -4.888 -7.268 1.00 94.31 280 ASP A C 1
ATOM 2183 O O . ASP A 1 280 ? 8.914 -6.060 -7.594 1.00 94.31 280 ASP A O 1
ATOM 2187 N N . GLU A 1 281 ? 7.761 -4.528 -6.433 1.00 95.06 281 GLU A N 1
ATOM 2188 C CA . GLU A 1 281 ? 6.895 -5.474 -5.704 1.00 95.06 281 GLU A CA 1
ATOM 2189 C C . GLU A 1 281 ? 6.244 -6.501 -6.648 1.00 95.06 281 GLU A C 1
ATOM 2191 O O . GLU A 1 281 ? 6.301 -7.711 -6.415 1.00 95.06 281 GLU A O 1
ATOM 2196 N N . HIS A 1 282 ? 5.723 -6.029 -7.785 1.00 96.19 282 HIS A N 1
ATOM 2197 C CA . HIS A 1 282 ? 5.086 -6.874 -8.797 1.00 96.19 282 HIS A CA 1
ATOM 2198 C C . HIS A 1 282 ? 6.024 -7.952 -9.374 1.00 96.19 282 HIS A C 1
ATOM 2200 O O . HIS A 1 282 ? 5.567 -9.043 -9.716 1.00 96.19 282 HIS A O 1
ATOM 2206 N N . LEU A 1 283 ? 7.332 -7.680 -9.467 1.00 97.56 283 LEU A N 1
ATOM 2207 C CA . LEU A 1 283 ? 8.315 -8.630 -9.995 1.00 97.56 283 LEU A CA 1
ATOM 2208 C C . LEU A 1 283 ? 8.518 -9.801 -9.035 1.00 97.56 283 LEU A C 1
ATOM 2210 O O . LEU A 1 283 ? 8.649 -10.941 -9.478 1.00 97.56 283 LEU A O 1
ATOM 2214 N N . TYR A 1 284 ? 8.512 -9.545 -7.726 1.00 98.38 284 TYR A N 1
ATOM 2215 C CA . TYR A 1 284 ? 8.675 -10.599 -6.723 1.00 98.38 284 TYR A CA 1
ATOM 2216 C C . TYR A 1 284 ? 7.417 -11.440 -6.560 1.00 98.38 284 TYR A C 1
ATOM 2218 O O . TYR A 1 284 ? 7.528 -12.658 -6.419 1.00 98.38 284 TYR A O 1
ATOM 2226 N N . VAL A 1 285 ? 6.235 -10.829 -6.676 1.00 98.38 285 VAL A N 1
ATOM 2227 C CA . VAL A 1 285 ? 4.982 -11.590 -6.767 1.00 98.38 285 VAL A CA 1
ATOM 2228 C C . VAL A 1 285 ? 4.994 -12.483 -8.007 1.00 98.38 285 VAL A C 1
ATOM 2230 O O . VAL A 1 285 ? 4.723 -13.678 -7.899 1.00 98.38 285 VAL A O 1
ATOM 2233 N N . LEU A 1 286 ? 5.389 -11.954 -9.171 1.00 98.31 286 LEU A N 1
ATOM 2234 C CA . LEU A 1 286 ? 5.513 -12.748 -10.398 1.00 98.31 286 LEU A CA 1
ATOM 2235 C C . LEU A 1 286 ? 6.511 -13.896 -10.241 1.00 98.31 286 LEU A C 1
ATOM 2237 O O . LEU A 1 286 ? 6.198 -15.031 -10.596 1.00 98.31 286 LEU A O 1
ATOM 2241 N N . LYS A 1 287 ? 7.676 -13.623 -9.649 1.00 98.44 287 LYS A N 1
ATOM 2242 C CA . LYS A 1 287 ? 8.697 -14.632 -9.355 1.00 98.44 287 LYS A CA 1
ATOM 2243 C C . LYS A 1 287 ? 8.155 -15.746 -8.454 1.00 98.44 287 LYS A C 1
ATOM 2245 O O . LYS A 1 287 ? 8.457 -16.912 -8.701 1.00 98.44 287 LYS A O 1
ATOM 2250 N N . ALA A 1 288 ? 7.363 -15.418 -7.431 1.00 98.56 288 ALA A N 1
ATOM 2251 C CA . ALA A 1 288 ? 6.729 -16.415 -6.568 1.00 98.56 288 ALA A CA 1
ATOM 2252 C C . ALA A 1 288 ? 5.722 -17.269 -7.352 1.00 98.56 288 ALA A C 1
ATOM 2254 O O . ALA A 1 288 ? 5.824 -18.494 -7.348 1.00 98.56 288 ALA A O 1
ATOM 2255 N N . VAL A 1 289 ? 4.814 -16.638 -8.103 1.00 98.44 289 VAL A N 1
ATOM 2256 C CA . VAL A 1 289 ? 3.812 -17.341 -8.925 1.00 98.44 289 VAL A CA 1
ATOM 2257 C C . VAL A 1 289 ? 4.481 -18.268 -9.946 1.00 98.44 289 VAL A C 1
ATOM 2259 O O . VAL A 1 289 ? 4.082 -19.424 -10.082 1.00 98.44 289 VAL A O 1
ATOM 2262 N N . GLN A 1 290 ? 5.546 -17.812 -10.608 1.00 98.50 290 GLN A N 1
ATOM 2263 C CA . GLN A 1 290 ? 6.270 -18.593 -11.615 1.00 98.50 290 GLN A CA 1
ATOM 2264 C C . GLN A 1 290 ? 7.011 -19.811 -11.047 1.00 98.50 290 GLN A C 1
ATOM 2266 O O . GLN A 1 290 ? 7.303 -20.751 -11.782 1.00 98.50 290 GLN A O 1
ATOM 2271 N N . ARG A 1 291 ? 7.268 -19.876 -9.736 1.00 98.19 291 ARG A N 1
ATOM 2272 C CA . ARG A 1 291 ? 7.787 -21.110 -9.113 1.00 98.19 291 ARG A CA 1
ATOM 2273 C C . ARG A 1 291 ? 6.761 -22.242 -9.105 1.00 98.19 291 ARG A C 1
ATOM 2275 O O . ARG A 1 291 ? 7.138 -23.417 -9.110 1.00 98.19 291 ARG A O 1
ATOM 2282 N N . VAL A 1 292 ? 5.475 -21.898 -9.075 1.00 98.25 292 VAL A N 1
ATOM 2283 C CA . VAL A 1 292 ? 4.366 -22.858 -9.143 1.00 98.25 292 VAL A CA 1
ATOM 2284 C C . VAL A 1 292 ? 3.922 -23.066 -10.586 1.00 98.25 292 VAL A C 1
ATOM 2286 O O . VAL A 1 292 ? 3.780 -24.213 -11.007 1.00 98.25 292 VAL A O 1
ATOM 2289 N N . PHE A 1 293 ? 3.804 -21.980 -11.351 1.00 97.81 293 PHE A N 1
ATOM 2290 C CA . PHE A 1 293 ? 3.379 -21.969 -12.750 1.00 97.81 293 PHE A CA 1
ATOM 2291 C C . PHE A 1 293 ? 4.453 -21.313 -13.643 1.00 97.81 293 PHE A C 1
ATOM 2293 O O . PHE A 1 293 ? 4.338 -20.125 -13.944 1.00 97.81 293 PHE A O 1
ATOM 2300 N N . PRO A 1 294 ? 5.493 -22.048 -14.086 1.00 97.88 294 PRO A N 1
ATOM 2301 C CA . PRO A 1 294 ? 6.642 -21.478 -14.809 1.00 97.88 294 PRO A CA 1
ATOM 2302 C C . PRO A 1 294 ? 6.281 -20.672 -16.058 1.00 97.88 294 PRO A C 1
ATOM 2304 O O . PRO A 1 294 ? 6.902 -19.650 -16.341 1.00 97.88 294 PRO A O 1
ATOM 2307 N N . ASP A 1 295 ? 5.236 -21.092 -16.767 1.00 98.06 295 ASP A N 1
ATOM 2308 C CA . ASP A 1 295 ? 4.787 -20.452 -18.004 1.00 98.06 295 ASP A CA 1
ATOM 2309 C C . ASP A 1 295 ? 3.817 -19.283 -17.771 1.00 98.06 295 ASP A C 1
ATOM 2311 O O . ASP A 1 295 ? 3.343 -18.663 -18.729 1.00 98.06 295 ASP A O 1
ATOM 2315 N N . PHE A 1 296 ? 3.508 -18.959 -16.510 1.00 98.12 296 PHE A N 1
ATOM 2316 C CA . PHE A 1 296 ? 2.593 -17.876 -16.183 1.00 98.12 296 PHE A CA 1
ATOM 2317 C C . PHE A 1 296 ? 3.150 -16.530 -16.652 1.00 98.12 296 PHE A C 1
ATOM 2319 O O . PHE A 1 296 ? 4.275 -16.131 -16.329 1.00 98.12 296 PHE A O 1
ATOM 2326 N N . LYS A 1 297 ? 2.315 -15.799 -17.391 1.00 96.94 297 LYS A N 1
ATOM 2327 C CA . LYS A 1 297 ? 2.576 -14.432 -17.835 1.00 96.94 297 LYS A CA 1
ATOM 2328 C C . LYS A 1 297 ? 1.393 -13.562 -17.416 1.00 96.94 297 LYS A C 1
ATOM 2330 O O . LYS A 1 297 ? 0.258 -13.925 -17.731 1.00 96.94 297 LYS A O 1
ATOM 2335 N N . PRO A 1 298 ? 1.629 -12.431 -16.729 1.00 95.06 298 PRO A N 1
ATOM 2336 C CA . PRO A 1 298 ? 0.546 -11.546 -16.341 1.00 95.06 298 PRO A CA 1
ATOM 2337 C C . PRO A 1 298 ? -0.143 -10.992 -17.596 1.00 95.06 298 PRO A C 1
ATOM 2339 O O . PRO A 1 298 ? 0.523 -10.774 -18.620 1.00 95.06 298 PRO A O 1
ATOM 2342 N N . PRO A 1 299 ? -1.466 -10.761 -17.549 1.00 92.38 299 PRO A N 1
ATOM 2343 C CA . PRO A 1 299 ? -2.172 -10.155 -18.665 1.00 92.38 299 PRO A CA 1
ATOM 2344 C C . PRO A 1 299 ? -1.566 -8.781 -18.956 1.00 92.38 299 PRO A C 1
ATOM 2346 O O . PRO A 1 299 ? -1.303 -7.987 -18.050 1.00 92.38 299 PRO A O 1
ATOM 2349 N N . ARG A 1 300 ? -1.334 -8.486 -20.237 1.00 85.44 300 ARG A N 1
ATOM 2350 C CA . ARG A 1 300 ? -0.896 -7.149 -20.640 1.00 85.44 300 ARG A CA 1
ATOM 2351 C C . ARG A 1 300 ? -2.044 -6.185 -20.353 1.00 85.44 300 ARG A C 1
ATOM 2353 O O . ARG A 1 300 ? -3.117 -6.330 -20.933 1.00 85.44 300 ARG A O 1
ATOM 2360 N N . LYS A 1 301 ? -1.827 -5.206 -19.469 1.00 80.00 301 LYS A N 1
ATOM 2361 C CA . LYS A 1 301 ? -2.747 -4.074 -19.321 1.00 80.00 301 LYS A CA 1
ATOM 2362 C C . LYS A 1 301 ? -2.691 -3.277 -20.622 1.00 80.00 301 LYS A C 1
ATOM 2364 O O . LYS A 1 301 ? -1.747 -2.527 -20.857 1.00 80.00 301 LYS A O 1
ATOM 2369 N N . TYR A 1 302 ? -3.669 -3.492 -21.494 1.00 76.31 302 TYR A N 1
ATOM 2370 C CA . TYR A 1 302 ? -3.860 -2.632 -22.650 1.00 76.31 302 TYR A CA 1
ATOM 2371 C C . TYR A 1 302 ? -4.349 -1.290 -22.125 1.00 76.31 302 TYR A C 1
ATOM 2373 O O . TYR A 1 302 ? -5.472 -1.175 -21.636 1.00 76.31 302 TYR A O 1
ATOM 2381 N N . VAL A 1 303 ? -3.489 -0.276 -22.186 1.00 74.62 303 VAL A N 1
ATOM 2382 C CA . VAL A 1 303 ? -3.951 1.099 -22.030 1.00 74.62 303 VAL A CA 1
ATOM 2383 C C . VAL A 1 303 ? -4.859 1.349 -23.223 1.00 74.62 303 VAL A C 1
ATOM 2385 O O . VAL A 1 303 ? -4.406 1.266 -24.366 1.00 74.62 303 VAL A O 1
ATOM 2388 N N . SER A 1 304 ? -6.147 1.592 -22.976 1.00 74.81 304 SER A N 1
ATOM 2389 C CA . SER A 1 304 ? -7.025 2.065 -24.039 1.00 74.81 304 SER A CA 1
ATOM 2390 C C . SER A 1 304 ? -6.542 3.457 -24.430 1.00 74.81 304 SER A C 1
ATOM 2392 O O . SER A 1 304 ? -6.866 4.451 -23.792 1.00 74.81 304 SER A O 1
ATOM 2394 N N . LEU A 1 305 ? -5.705 3.517 -25.463 1.00 71.25 305 LEU A N 1
ATOM 2395 C CA . LEU A 1 305 ? -5.261 4.770 -26.077 1.00 71.25 305 LEU A CA 1
ATOM 2396 C C . LEU A 1 305 ? -6.383 5.390 -26.931 1.00 71.25 305 LEU A C 1
ATOM 2398 O O . LEU A 1 305 ? -6.235 6.473 -27.494 1.00 71.25 305 LEU A O 1
ATOM 2402 N N . GLY A 1 306 ? -7.513 4.689 -27.061 1.00 66.88 306 GLY A N 1
ATOM 2403 C CA . GLY A 1 306 ? -8.654 5.117 -27.841 1.00 66.88 306 GLY A CA 1
ATOM 2404 C C . GLY A 1 306 ? -9.591 6.017 -27.043 1.00 66.88 306 GLY A C 1
ATOM 2405 O O . GLY A 1 306 ? -10.449 5.528 -26.325 1.00 66.88 306 GLY A O 1
ATOM 2406 N N . TYR A 1 307 ? -9.538 7.324 -27.288 1.00 72.06 307 TYR A N 1
ATOM 2407 C CA . TYR A 1 307 ? -10.594 8.262 -26.879 1.00 72.06 307 TYR A CA 1
ATOM 2408 C C . TYR A 1 307 ? -11.868 8.075 -27.714 1.00 72.06 307 TYR A C 1
ATOM 2410 O O . TYR A 1 307 ? -11.902 8.482 -28.870 1.00 72.06 307 TYR A O 1
ATOM 2418 N N . GLU A 1 308 ? -12.904 7.418 -27.202 1.00 80.44 308 GLU A N 1
ATOM 2419 C CA . GLU A 1 308 ? -14.119 7.120 -27.991 1.00 80.44 308 GLU A CA 1
ATOM 2420 C C . GLU A 1 308 ? -14.988 8.340 -28.338 1.00 80.44 308 GLU A C 1
ATOM 2422 O O . GLU A 1 308 ? -15.974 8.200 -29.056 1.00 80.44 308 GLU A O 1
ATOM 2427 N N . ASP A 1 309 ? -14.602 9.539 -27.901 1.00 84.12 309 ASP A N 1
ATOM 2428 C CA . ASP A 1 309 ? -15.322 10.767 -28.213 1.00 84.12 309 ASP A CA 1
ATOM 2429 C C . ASP A 1 309 ? -15.400 11.008 -29.731 1.00 84.12 309 ASP A C 1
ATOM 2431 O O . ASP A 1 309 ? -14.382 11.112 -30.423 1.00 84.12 309 ASP A O 1
ATOM 2435 N N . ASN A 1 310 ? -16.630 11.126 -30.235 1.00 87.19 310 ASN A N 1
ATOM 2436 C CA . ASN A 1 310 ? -16.949 11.390 -31.637 1.00 87.19 310 ASN A CA 1
ATOM 2437 C C . ASN A 1 310 ? -16.273 12.661 -32.167 1.00 87.19 310 ASN A C 1
ATOM 2439 O O . ASN A 1 310 ? -15.918 12.709 -33.345 1.00 87.19 310 ASN A O 1
ATOM 2443 N N . LEU A 1 311 ? -16.046 13.663 -31.310 1.00 87.12 311 LEU A N 1
ATOM 2444 C CA . LEU A 1 311 ? -15.347 14.894 -31.689 1.00 87.12 311 LEU A CA 1
ATOM 2445 C C . LEU A 1 311 ? -13.852 14.669 -31.957 1.00 87.12 311 LEU A C 1
ATOM 2447 O O . LEU A 1 311 ? -13.244 15.424 -32.714 1.00 87.12 311 LEU A O 1
ATOM 2451 N N . LEU A 1 312 ? -13.261 13.624 -31.372 1.00 83.44 312 LEU A N 1
ATOM 2452 C CA . LEU A 1 312 ? -11.840 13.289 -31.499 1.00 83.44 312 LEU A CA 1
ATOM 2453 C C . LEU A 1 312 ? -11.579 12.175 -32.524 1.00 83.44 312 LEU A C 1
ATOM 2455 O O . LEU A 1 312 ? -10.426 11.937 -32.888 1.00 83.44 312 LEU A O 1
ATOM 2459 N N . GLN A 1 313 ? -12.625 11.518 -33.035 1.00 81.25 313 GLN A N 1
ATOM 2460 C CA . GLN A 1 313 ? -12.504 10.492 -34.079 1.00 81.25 313 GLN A CA 1
ATOM 2461 C C . GLN A 1 313 ? -11.739 10.980 -35.323 1.00 81.25 313 GLN A C 1
ATOM 2463 O O . GLN A 1 313 ? -10.859 10.242 -35.771 1.00 81.25 313 GLN A O 1
ATOM 2468 N N . PRO A 1 314 ? -11.939 12.216 -35.839 1.00 80.19 314 PRO A N 1
ATOM 2469 C CA . PRO A 1 314 ? -11.168 12.711 -36.980 1.00 80.19 314 PRO A CA 1
ATOM 2470 C C . PRO A 1 314 ? -9.653 12.743 -36.733 1.00 80.19 314 PRO A C 1
ATOM 2472 O O . PRO A 1 314 ? -8.886 12.480 -37.655 1.00 80.19 314 PRO A O 1
ATOM 2475 N N . LEU A 1 315 ? -9.216 13.004 -35.494 1.00 74.00 315 LEU A N 1
ATOM 2476 C CA . LEU A 1 315 ? -7.797 13.005 -35.111 1.00 74.00 315 LEU A CA 1
ATOM 2477 C C . LEU A 1 315 ? -7.209 11.590 -35.035 1.00 74.00 315 LEU A C 1
ATOM 2479 O O . LEU A 1 315 ? -6.009 11.421 -35.226 1.00 74.00 315 LEU A O 1
ATOM 2483 N N . LYS A 1 316 ? -8.043 10.574 -34.780 1.00 72.56 316 LYS A N 1
ATOM 2484 C CA . LYS A 1 316 ? -7.631 9.163 -34.798 1.00 72.56 316 LYS A CA 1
ATOM 2485 C C . LYS A 1 316 ? -7.528 8.596 -36.209 1.00 72.56 316 LYS A C 1
ATOM 2487 O O . LYS A 1 316 ? -6.651 7.782 -36.476 1.00 72.56 316 LYS A O 1
ATOM 2492 N N . THR A 1 317 ? -8.467 8.966 -37.080 1.00 69.06 317 THR A N 1
ATOM 2493 C CA . THR A 1 317 ? -8.566 8.436 -38.450 1.00 69.06 317 THR A CA 1
ATOM 2494 C C . THR A 1 317 ? -7.722 9.205 -39.450 1.00 69.06 317 THR A C 1
ATOM 2496 O O . THR A 1 317 ? -7.426 8.675 -40.520 1.00 69.06 317 THR A O 1
ATOM 2499 N N . ALA A 1 318 ? -7.339 10.445 -39.136 1.00 62.81 318 ALA A N 1
ATOM 2500 C CA . ALA A 1 318 ? -6.356 11.153 -39.929 1.00 62.81 318 ALA A CA 1
ATOM 2501 C C . ALA A 1 318 ? -5.053 10.354 -39.871 1.00 62.81 318 ALA A C 1
ATOM 2503 O O . ALA A 1 318 ? -4.398 10.284 -38.832 1.00 62.81 318 ALA A O 1
ATOM 2504 N N . SER A 1 319 ? -4.669 9.759 -41.002 1.00 55.72 319 SER A N 1
ATOM 2505 C CA . SER A 1 319 ? -3.291 9.374 -41.277 1.00 55.72 319 SER A CA 1
ATOM 2506 C C . SER A 1 319 ? -2.473 10.661 -41.267 1.00 55.72 319 SER A C 1
ATOM 2508 O O . SER A 1 319 ? -2.213 11.259 -42.313 1.00 55.72 319 SER A O 1
ATOM 2510 N N . PHE A 1 320 ? -2.174 11.156 -40.070 1.00 57.03 320 PHE A N 1
ATOM 2511 C CA . PHE A 1 320 ? -1.287 12.276 -39.863 1.00 57.03 320 PHE A CA 1
ATOM 2512 C C . PHE A 1 320 ? 0.040 11.805 -40.441 1.00 57.03 320 PHE A C 1
ATOM 2514 O O . PHE A 1 320 ? 0.774 11.044 -39.815 1.00 57.03 320 PHE A O 1
ATOM 2521 N N . VAL A 1 321 ? 0.325 12.208 -41.680 1.00 53.41 321 VAL A N 1
ATOM 2522 C CA . VAL A 1 321 ? 1.707 12.356 -42.109 1.00 53.41 321 VAL A CA 1
ATOM 2523 C C . VAL A 1 321 ? 2.291 13.231 -41.011 1.00 53.41 321 VAL A C 1
ATOM 2525 O O . VAL A 1 321 ? 1.750 14.321 -40.804 1.00 53.41 321 VAL A O 1
ATOM 2528 N N . PRO A 1 322 ? 3.264 12.752 -40.221 1.00 55.69 322 PRO A N 1
ATOM 2529 C CA . PRO A 1 322 ? 3.845 13.568 -39.181 1.00 55.69 322 PRO A CA 1
ATOM 2530 C C . PRO A 1 322 ? 4.564 14.702 -39.904 1.00 55.69 322 PRO A C 1
ATOM 2532 O O . PRO A 1 322 ? 5.732 14.597 -40.266 1.00 55.69 322 PRO A O 1
ATOM 2535 N N . HIS A 1 323 ? 3.846 15.789 -40.183 1.00 55.16 323 HIS A N 1
ATOM 2536 C CA . HIS A 1 323 ? 4.457 17.088 -40.314 1.00 55.16 323 HIS A CA 1
ATOM 2537 C C . HIS A 1 323 ? 5.207 17.230 -39.008 1.00 55.16 323 HIS A C 1
ATOM 2539 O O . HIS A 1 323 ? 4.579 17.247 -37.950 1.00 55.16 323 HIS A O 1
ATOM 2545 N N . SER A 1 324 ? 6.535 17.145 -39.092 1.00 55.47 324 SER A N 1
ATOM 2546 C CA . SER A 1 324 ? 7.423 17.337 -37.960 1.00 55.47 324 SER A CA 1
ATOM 2547 C C . SER A 1 324 ? 6.925 18.571 -37.223 1.00 55.47 324 SER A C 1
ATOM 2549 O O . SER A 1 324 ? 7.074 19.685 -37.709 1.00 55.47 324 SER A O 1
ATOM 2551 N N . MET A 1 325 ? 6.245 18.360 -36.094 1.00 67.44 325 MET A N 1
ATOM 2552 C CA . MET A 1 325 ? 5.751 19.457 -35.265 1.00 67.44 325 MET A CA 1
ATOM 2553 C C . MET A 1 325 ? 6.908 20.147 -34.545 1.00 67.44 325 MET A C 1
ATOM 2555 O O . MET A 1 325 ? 6.721 21.176 -33.904 1.00 67.44 325 MET A O 1
ATOM 2559 N N . LEU A 1 326 ? 8.110 19.579 -34.667 1.00 66.62 326 LEU A N 1
ATOM 2560 C CA . LEU A 1 326 ? 9.343 20.223 -34.285 1.00 66.62 326 LEU A CA 1
ATOM 2561 C C . LEU A 1 326 ? 9.681 21.302 -35.319 1.00 66.62 326 LEU A C 1
ATOM 2563 O O . LEU A 1 326 ? 9.725 20.994 -36.517 1.00 66.62 326 LEU A O 1
ATOM 2567 N N . PRO A 1 327 ? 9.948 22.540 -34.864 1.00 79.19 327 PRO A N 1
ATOM 2568 C CA . PRO A 1 327 ? 10.590 23.553 -35.683 1.00 79.19 327 PRO A CA 1
ATOM 2569 C C . PRO A 1 327 ? 11.807 22.955 -36.404 1.00 79.19 327 PRO A C 1
ATOM 2571 O O . PRO A 1 327 ? 12.527 22.155 -35.801 1.00 79.19 327 PRO A O 1
ATOM 2574 N N . PRO A 1 328 ? 12.061 23.333 -37.667 1.00 75.38 328 PRO A N 1
ATOM 2575 C CA . PRO A 1 328 ? 13.120 22.733 -38.485 1.00 75.38 328 PRO A CA 1
ATOM 2576 C C . PRO A 1 328 ? 14.521 22.859 -37.865 1.00 75.38 328 PRO A C 1
ATOM 2578 O O . PRO A 1 328 ? 15.398 22.056 -38.173 1.00 75.38 328 PRO A O 1
ATOM 2581 N N . ASP A 1 329 ? 14.711 23.820 -36.961 1.00 83.88 329 ASP A N 1
ATOM 2582 C CA . ASP A 1 329 ? 15.996 24.130 -36.333 1.00 83.88 329 ASP A CA 1
ATOM 2583 C C . ASP A 1 329 ? 16.277 23.299 -35.068 1.00 83.88 329 ASP A C 1
ATOM 2585 O O . ASP A 1 329 ? 17.375 23.355 -34.512 1.00 83.88 329 ASP A O 1
ATOM 2589 N N . ILE A 1 330 ? 15.301 22.518 -34.591 1.00 85.75 330 ILE A N 1
ATOM 2590 C CA . ILE A 1 330 ? 15.448 21.701 -33.386 1.00 85.75 330 ILE A CA 1
ATOM 2591 C C . ILE A 1 330 ? 15.801 20.270 -33.786 1.00 85.75 330 ILE A C 1
ATOM 2593 O O . ILE A 1 330 ? 14.945 19.467 -34.162 1.00 85.75 330 ILE A O 1
ATOM 2597 N N . THR A 1 331 ? 17.084 19.935 -33.668 1.00 88.56 331 THR A N 1
ATOM 2598 C CA . THR A 1 331 ? 17.544 18.554 -33.821 1.00 88.56 331 THR A CA 1
ATOM 2599 C C . THR A 1 331 ? 17.247 17.738 -32.561 1.00 88.56 331 THR A C 1
ATOM 2601 O O . THR A 1 331 ? 17.068 18.264 -31.461 1.00 88.56 331 THR A O 1
ATOM 2604 N N . LEU A 1 332 ? 17.215 16.413 -32.707 1.00 88.44 332 LEU A N 1
ATOM 2605 C CA . LEU A 1 332 ? 16.994 15.500 -31.586 1.00 88.44 332 LEU A CA 1
ATOM 2606 C C . LEU A 1 332 ? 18.097 15.609 -30.517 1.00 88.44 332 LEU A C 1
ATOM 2608 O O . LEU A 1 332 ? 17.817 15.452 -29.332 1.00 88.44 332 LEU A O 1
ATOM 2612 N N . ASP A 1 333 ? 19.325 15.930 -30.922 1.00 92.88 333 ASP A N 1
ATOM 2613 C CA . ASP A 1 333 ? 20.438 16.142 -29.994 1.00 92.88 333 ASP A CA 1
ATOM 2614 C C . ASP A 1 333 ? 20.282 17.448 -29.206 1.00 92.88 333 ASP A C 1
ATOM 2616 O O . ASP A 1 333 ? 20.543 17.466 -28.007 1.00 92.88 333 ASP A O 1
ATOM 2620 N N . VAL A 1 334 ? 19.760 18.512 -29.833 1.00 93.19 334 VAL A N 1
ATOM 2621 C CA . VAL A 1 334 ? 19.399 19.750 -29.120 1.00 93.19 334 VAL A CA 1
ATOM 2622 C C . VAL A 1 334 ? 18.325 19.467 -28.068 1.00 93.19 334 VAL A C 1
ATOM 2624 O O . VAL A 1 334 ? 18.463 19.911 -26.932 1.00 93.19 334 VAL A O 1
ATOM 2627 N N . LEU A 1 335 ? 17.295 18.677 -28.394 1.00 93.12 335 LEU A N 1
ATOM 2628 C CA . LEU A 1 335 ? 16.266 18.294 -27.417 1.00 93.12 335 LEU A CA 1
ATOM 2629 C C . LEU A 1 335 ? 16.828 17.475 -26.258 1.00 93.12 335 LEU A C 1
ATOM 2631 O O . LEU A 1 335 ? 16.430 17.703 -25.119 1.00 93.12 335 LEU A O 1
ATOM 2635 N N . ARG A 1 336 ? 17.738 16.534 -26.531 1.00 95.00 336 ARG A N 1
ATOM 2636 C CA . ARG A 1 336 ? 18.406 15.754 -25.479 1.00 95.00 336 ARG A CA 1
ATOM 2637 C C . ARG A 1 336 ? 19.197 16.664 -24.548 1.00 95.00 336 ARG A C 1
ATOM 2639 O O . ARG A 1 336 ? 18.968 16.611 -23.348 1.00 95.00 336 ARG A O 1
ATOM 2646 N N . ASN A 1 337 ? 20.012 17.559 -25.105 1.00 95.94 337 ASN A N 1
ATOM 2647 C CA . ASN A 1 337 ? 20.811 18.497 -24.317 1.00 95.94 337 ASN A CA 1
ATOM 2648 C C . ASN A 1 337 ? 19.933 19.417 -23.455 1.00 95.94 337 ASN A C 1
ATOM 2650 O O . ASN A 1 337 ? 20.198 19.566 -22.269 1.00 95.94 337 ASN A O 1
ATOM 2654 N N . LEU A 1 338 ? 18.861 19.984 -24.022 1.00 95.06 338 LEU A N 1
ATOM 2655 C CA . LEU A 1 338 ? 17.917 20.823 -23.271 1.00 95.06 338 LEU A CA 1
ATOM 2656 C C . LEU A 1 338 ? 17.162 20.030 -22.198 1.00 95.06 338 LEU A C 1
ATOM 2658 O O . LEU A 1 338 ? 16.852 20.564 -21.137 1.00 95.06 338 LEU A O 1
ATOM 2662 N N . THR A 1 339 ? 16.858 18.757 -22.463 1.00 96.62 339 THR A N 1
ATOM 2663 C CA . THR A 1 339 ? 16.225 17.873 -21.476 1.00 96.62 339 THR A CA 1
ATOM 2664 C C . THR A 1 339 ? 17.178 17.591 -20.324 1.00 96.62 339 THR A C 1
ATOM 2666 O O . THR A 1 339 ? 16.768 17.694 -19.174 1.00 96.62 339 THR A O 1
ATOM 2669 N N . ASP A 1 340 ? 18.439 17.274 -20.613 1.00 96.56 340 ASP A N 1
ATOM 2670 C CA . ASP A 1 340 ? 19.456 17.025 -19.590 1.00 96.56 340 ASP A CA 1
ATOM 2671 C C . ASP A 1 340 ? 19.708 18.286 -18.750 1.00 96.56 340 ASP A C 1
ATOM 2673 O O . ASP A 1 340 ? 19.725 18.210 -17.522 1.00 96.56 340 ASP A O 1
ATOM 2677 N N . GLU A 1 341 ? 19.792 19.455 -19.392 1.00 95.69 341 GLU A N 1
ATOM 2678 C CA . GLU A 1 341 ? 19.915 20.752 -18.720 1.00 95.69 341 GLU A CA 1
ATOM 2679 C C . GLU A 1 341 ? 18.710 21.033 -17.805 1.00 95.69 341 GLU A C 1
ATOM 2681 O O . GLU A 1 341 ? 18.881 21.374 -16.634 1.00 95.69 341 GLU A O 1
ATOM 2686 N N . GLN A 1 342 ? 17.486 20.821 -18.299 1.00 95.56 342 GLN A N 1
ATOM 2687 C CA . GLN A 1 342 ? 16.260 20.979 -17.512 1.00 95.56 342 GLN A CA 1
ATOM 2688 C C . GLN A 1 342 ? 16.210 20.004 -16.330 1.00 95.56 342 GLN A C 1
ATOM 2690 O O . GLN A 1 342 ? 15.868 20.393 -15.213 1.00 95.56 342 GLN A O 1
ATOM 2695 N N . VAL A 1 343 ? 16.581 18.744 -16.553 1.00 96.00 343 VAL A N 1
ATOM 2696 C CA . VAL A 1 343 ? 16.666 17.727 -15.501 1.00 96.00 343 VAL A CA 1
ATOM 2697 C C . VAL A 1 343 ? 17.689 18.138 -14.442 1.00 96.00 343 VAL A C 1
ATOM 2699 O O . VAL A 1 343 ? 17.443 17.966 -13.246 1.00 96.00 343 VAL A O 1
ATOM 2702 N N . ASP A 1 344 ? 18.824 18.702 -14.845 1.00 94.31 344 ASP A N 1
ATOM 2703 C CA . ASP A 1 344 ? 19.836 19.188 -13.914 1.00 94.31 344 ASP A CA 1
ATOM 2704 C C . ASP A 1 344 ? 19.376 20.437 -13.147 1.00 94.31 344 ASP A C 1
ATOM 2706 O O . ASP A 1 344 ? 19.611 20.513 -11.936 1.00 94.31 344 ASP A O 1
ATOM 2710 N N . PHE A 1 345 ? 18.632 21.352 -13.777 1.00 93.62 345 PHE A N 1
ATOM 2711 C CA . PHE A 1 345 ? 17.968 22.456 -13.074 1.00 93.62 345 PHE A CA 1
ATOM 2712 C C . PHE A 1 345 ? 16.955 21.954 -12.037 1.00 93.62 345 PHE A C 1
ATOM 2714 O O . PHE A 1 345 ? 16.960 22.414 -10.892 1.00 93.62 345 PHE A O 1
ATOM 2721 N N . GLU A 1 346 ? 16.123 20.972 -12.388 1.00 94.69 346 GLU A N 1
ATOM 2722 C CA . GLU A 1 346 ? 15.136 20.391 -11.469 1.00 94.69 346 GLU A CA 1
ATOM 2723 C C . GLU A 1 346 ? 15.798 19.678 -10.282 1.00 94.69 346 GLU A C 1
ATOM 2725 O O . GLU A 1 346 ? 15.339 19.811 -9.142 1.00 94.69 346 GLU A O 1
ATOM 2730 N N . LYS A 1 347 ? 16.925 18.987 -10.507 1.00 93.50 347 LYS A N 1
ATOM 2731 C CA . LYS A 1 347 ? 17.725 18.376 -9.429 1.00 93.50 347 LYS A CA 1
ATOM 2732 C C . LYS A 1 347 ? 18.308 19.410 -8.468 1.00 93.50 347 LYS A C 1
ATOM 2734 O O . LYS A 1 347 ? 18.457 19.109 -7.282 1.00 93.50 347 LYS A O 1
ATOM 2739 N N . GLN A 1 348 ? 18.674 20.595 -8.958 1.00 92.69 348 GLN A N 1
ATOM 2740 C CA . GLN A 1 348 ? 19.262 21.652 -8.134 1.00 92.69 348 GLN A CA 1
ATOM 2741 C C . GLN A 1 348 ? 18.231 22.332 -7.218 1.00 92.69 348 GLN A C 1
ATOM 2743 O O . GLN A 1 348 ? 18.633 22.920 -6.215 1.00 92.69 348 GLN A O 1
ATOM 2748 N N . ILE A 1 349 ? 16.921 22.221 -7.502 1.00 88.50 349 ILE A N 1
ATOM 2749 C CA . ILE A 1 349 ? 15.779 22.800 -6.746 1.00 88.50 349 ILE A CA 1
ATOM 2750 C C . ILE A 1 349 ? 15.768 24.347 -6.717 1.00 88.50 349 ILE A C 1
ATOM 2752 O O . ILE A 1 349 ? 14.718 24.961 -6.525 1.00 88.50 349 ILE A O 1
ATOM 2756 N N . MET A 1 350 ? 16.914 24.991 -6.931 1.00 90.94 350 MET A N 1
ATOM 2757 C CA . MET A 1 350 ? 17.105 26.433 -6.981 1.00 90.94 350 MET A CA 1
ATOM 2758 C C . MET A 1 350 ? 17.998 26.809 -8.165 1.00 90.94 350 MET A C 1
ATOM 2760 O O . MET A 1 350 ? 19.040 26.198 -8.383 1.00 90.94 350 MET A O 1
ATOM 2764 N N . THR A 1 351 ? 17.619 27.870 -8.875 1.00 91.19 351 THR A N 1
ATOM 2765 C CA . THR A 1 351 ? 18.403 28.439 -9.976 1.00 91.19 351 THR A CA 1
ATOM 2766 C C . THR A 1 351 ? 18.763 29.876 -9.633 1.00 91.19 351 THR A C 1
ATOM 2768 O O . THR A 1 351 ? 17.897 30.686 -9.297 1.00 91.19 351 THR A O 1
ATOM 2771 N N . MET A 1 352 ? 20.051 30.203 -9.709 1.00 89.62 352 MET A N 1
ATOM 2772 C CA . MET A 1 352 ? 20.533 31.562 -9.482 1.00 89.62 352 MET A CA 1
ATOM 2773 C C . MET A 1 352 ? 20.436 32.353 -10.783 1.00 89.62 352 MET A C 1
ATOM 2775 O O . MET A 1 352 ? 21.172 32.086 -11.728 1.00 89.62 352 MET A O 1
ATOM 2779 N N . ILE A 1 353 ? 19.542 33.339 -10.826 1.00 92.19 353 ILE A N 1
ATOM 2780 C CA . ILE A 1 353 ? 19.409 34.237 -11.975 1.00 92.19 353 ILE A CA 1
ATOM 2781 C C . ILE A 1 353 ? 20.199 35.514 -11.668 1.00 92.19 353 ILE A C 1
ATOM 2783 O O . ILE A 1 353 ? 19.878 36.199 -10.688 1.00 92.19 353 ILE A O 1
ATOM 2787 N N . PRO A 1 354 ? 21.239 35.853 -12.452 1.00 87.44 354 PRO A N 1
ATOM 2788 C CA . PRO A 1 354 ? 21.967 37.096 -12.255 1.00 87.44 354 PRO A CA 1
ATOM 2789 C C . PRO A 1 354 ? 21.023 38.285 -12.451 1.00 87.44 354 PRO A C 1
ATOM 2791 O O . PRO A 1 354 ? 20.239 38.340 -13.398 1.00 87.44 354 PRO A O 1
ATOM 2794 N N . THR A 1 355 ? 21.088 39.248 -11.532 1.00 87.12 355 THR A N 1
ATOM 2795 C CA . THR A 1 355 ? 20.264 40.453 -11.629 1.00 87.12 355 THR A CA 1
ATOM 2796 C C . THR A 1 355 ? 20.755 41.354 -12.760 1.00 87.12 355 THR A C 1
ATOM 2798 O O . THR A 1 355 ? 21.952 41.597 -12.898 1.00 87.12 355 THR A O 1
ATOM 2801 N N . ILE A 1 356 ? 19.816 41.890 -13.541 1.00 87.56 356 ILE A N 1
ATOM 2802 C CA . ILE A 1 356 ? 20.081 42.915 -14.561 1.00 87.56 356 ILE A CA 1
ATOM 2803 C C . ILE A 1 356 ? 20.244 44.315 -13.961 1.00 87.56 356 ILE A C 1
ATOM 2805 O O . ILE A 1 356 ? 20.561 45.257 -14.687 1.00 87.56 356 ILE A O 1
ATOM 2809 N N . CYS A 1 357 ? 20.007 44.482 -12.653 1.00 81.06 357 CYS A N 1
ATOM 2810 C CA . CYS A 1 357 ? 20.237 45.753 -11.984 1.00 81.06 357 CYS A CA 1
ATOM 2811 C C . CYS A 1 357 ? 21.727 46.080 -12.069 1.00 81.06 357 CYS A C 1
ATOM 2813 O O . CYS A 1 357 ? 22.540 45.511 -11.335 1.00 81.06 357 CYS A O 1
ATOM 2815 N N . SER A 1 358 ? 22.077 47.012 -12.959 1.00 67.56 358 SER A N 1
ATOM 2816 C CA . SER A 1 358 ? 23.391 47.631 -12.969 1.00 67.56 358 SER A CA 1
ATOM 2817 C C . SER A 1 358 ? 23.647 48.141 -11.557 1.00 67.56 358 SER A C 1
ATOM 2819 O O . SER A 1 358 ? 22.914 48.980 -11.031 1.00 67.56 358 SER A O 1
ATOM 2821 N N . ARG A 1 359 ? 24.665 47.590 -10.889 1.00 60.88 359 ARG A N 1
ATOM 2822 C CA . ARG A 1 359 ? 25.192 48.222 -9.683 1.00 60.88 359 ARG A CA 1
ATOM 2823 C C . ARG A 1 359 ? 25.583 49.625 -10.118 1.00 60.88 359 ARG A C 1
ATOM 2825 O O . ARG A 1 359 ? 26.556 49.778 -10.856 1.00 60.88 359 ARG A O 1
ATOM 2832 N N . SER A 1 360 ? 24.818 50.639 -9.721 1.00 59.16 360 SER A N 1
ATOM 2833 C CA . SER A 1 360 ? 25.291 52.005 -9.843 1.00 59.16 360 SER A CA 1
ATOM 2834 C C . SER A 1 360 ? 26.559 52.067 -8.991 1.00 59.16 360 SER A C 1
ATOM 2836 O O . SER A 1 360 ? 26.535 52.031 -7.763 1.00 59.16 360 SER A O 1
ATOM 2838 N N . MET A 1 361 ? 27.710 52.066 -9.663 1.00 56.03 361 MET A N 1
ATOM 2839 C CA . MET A 1 361 ? 29.041 52.148 -9.050 1.00 56.03 361 MET A CA 1
ATOM 2840 C C . MET A 1 361 ? 29.230 53.445 -8.239 1.00 56.03 361 MET A C 1
ATOM 2842 O O . MET A 1 361 ? 30.266 53.652 -7.622 1.00 56.03 361 MET A O 1
ATOM 2846 N N . SER A 1 362 ? 28.229 54.325 -8.206 1.00 56.22 362 SER A N 1
ATOM 2847 C CA . SER A 1 362 ? 28.254 55.633 -7.566 1.00 56.22 362 SER A CA 1
ATOM 2848 C C . SER A 1 362 ? 27.973 55.638 -6.055 1.00 56.22 362 SER A C 1
ATOM 2850 O O . SER A 1 362 ? 27.910 56.723 -5.485 1.00 56.22 362 SER A O 1
ATOM 2852 N N . GLN A 1 363 ? 27.848 54.490 -5.368 1.00 52.50 363 GLN A N 1
ATOM 2853 C CA . GLN A 1 363 ? 27.680 54.472 -3.896 1.00 52.50 363 GLN A CA 1
ATOM 2854 C C . GLN A 1 363 ? 28.600 53.533 -3.095 1.00 52.50 363 GLN A C 1
ATOM 2856 O O . GLN A 1 363 ? 28.404 53.383 -1.891 1.00 52.50 363 GLN A O 1
ATOM 2861 N N . VAL A 1 364 ? 29.664 52.975 -3.686 1.00 53.03 364 VAL A N 1
ATOM 2862 C CA . VAL A 1 364 ? 30.704 52.249 -2.918 1.00 53.03 364 VAL A CA 1
ATOM 2863 C C . VAL A 1 364 ? 32.055 52.966 -3.009 1.00 53.03 364 VAL A C 1
ATOM 2865 O O . VAL A 1 364 ? 33.095 52.366 -3.240 1.00 53.03 364 VAL A O 1
ATOM 2868 N N . SER A 1 365 ? 32.063 54.283 -2.797 1.00 51.56 365 SER A N 1
ATOM 2869 C CA . SER A 1 365 ? 33.274 55.000 -2.383 1.00 51.56 365 SER A CA 1
ATOM 2870 C C . SER A 1 365 ? 33.263 55.112 -0.858 1.00 51.56 365 SER A C 1
ATOM 2872 O O . SER A 1 365 ? 32.841 56.125 -0.301 1.00 51.56 365 SER A O 1
ATOM 2874 N N . GLY A 1 366 ? 33.645 54.047 -0.151 1.00 53.44 366 GLY A N 1
ATOM 2875 C CA . GLY A 1 366 ? 33.702 54.149 1.307 1.00 53.44 366 GLY A CA 1
ATOM 2876 C C .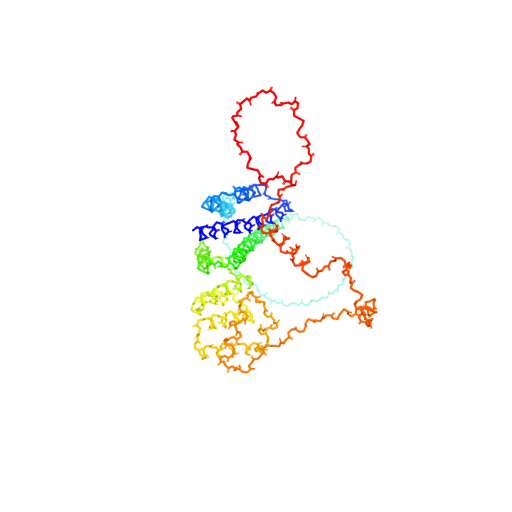 GLY A 1 366 ? 33.836 52.867 2.107 1.00 53.44 366 GLY A C 1
ATOM 2877 O O . GLY A 1 366 ? 33.245 52.800 3.177 1.00 53.44 366 GLY A O 1
ATOM 2878 N N . ARG A 1 367 ? 34.573 51.858 1.634 1.00 47.44 367 ARG A N 1
ATOM 2879 C CA . ARG A 1 367 ? 35.268 50.891 2.505 1.00 47.44 367 ARG A CA 1
ATOM 2880 C C . ARG A 1 367 ? 36.186 50.021 1.657 1.00 47.44 367 ARG A C 1
ATOM 2882 O O . ARG A 1 367 ? 35.724 49.163 0.918 1.00 47.44 367 ARG A O 1
ATOM 2889 N N . ALA A 1 368 ? 37.483 50.278 1.781 1.00 53.59 368 ALA A N 1
ATOM 2890 C CA . ALA A 1 368 ? 38.524 49.374 1.330 1.00 53.59 368 ALA A CA 1
ATOM 2891 C C . ALA A 1 368 ? 38.418 48.074 2.141 1.00 53.59 368 ALA A C 1
ATOM 2893 O O . ALA A 1 368 ? 38.760 48.046 3.321 1.00 53.59 368 ALA A O 1
ATOM 2894 N N . TYR A 1 369 ? 37.909 47.021 1.514 1.00 47.78 369 TYR A N 1
ATOM 2895 C CA . TYR A 1 369 ? 38.239 45.650 1.878 1.00 47.78 369 TYR A CA 1
ATOM 2896 C C . TYR A 1 369 ? 38.931 45.034 0.669 1.00 47.78 369 TYR A C 1
ATOM 2898 O O . TYR A 1 369 ? 38.554 45.323 -0.465 1.00 47.78 369 TYR A O 1
ATOM 2906 N N . GLY A 1 370 ? 40.014 44.315 0.960 1.00 51.69 370 GLY A N 1
ATOM 2907 C CA . GLY A 1 370 ? 41.052 43.917 0.021 1.00 51.69 370 GLY A CA 1
ATOM 2908 C C . GLY A 1 370 ? 40.540 43.227 -1.235 1.00 51.69 370 GLY A C 1
ATOM 2909 O O . GLY A 1 370 ? 39.533 42.524 -1.225 1.00 51.69 370 GLY A O 1
ATOM 2910 N N . GLU A 1 371 ? 41.285 43.466 -2.305 1.00 49.00 371 GLU A N 1
ATOM 2911 C CA . GLU A 1 371 ? 41.222 42.750 -3.568 1.00 49.00 371 GLU A CA 1
ATOM 2912 C C . GLU A 1 371 ? 41.411 41.247 -3.308 1.00 49.00 371 GLU A C 1
ATOM 2914 O O . GLU A 1 371 ? 42.521 40.786 -3.059 1.00 49.00 371 GLU A O 1
ATOM 2919 N N . GLU A 1 372 ? 40.323 40.479 -3.342 1.00 51.62 372 GLU A N 1
ATOM 2920 C CA . GLU A 1 372 ? 40.395 39.068 -3.716 1.00 51.62 372 GLU A CA 1
ATOM 2921 C C . GLU A 1 372 ? 40.090 38.981 -5.212 1.00 51.62 372 GLU A C 1
ATOM 2923 O O . GLU A 1 372 ? 39.032 39.407 -5.684 1.00 51.62 372 GLU A O 1
ATOM 2928 N N . GLU A 1 373 ? 41.076 38.483 -5.956 1.00 48.16 373 GLU A N 1
ATOM 2929 C CA . GLU A 1 373 ? 41.029 38.254 -7.395 1.00 48.16 373 GLU A CA 1
ATOM 2930 C C . GLU A 1 373 ? 39.824 37.380 -7.766 1.00 48.16 373 GLU A C 1
ATOM 2932 O O . GLU A 1 373 ? 39.683 36.240 -7.320 1.00 48.16 373 GLU A O 1
ATOM 2937 N N . ILE A 1 374 ? 38.952 37.907 -8.626 1.00 50.47 374 ILE A N 1
ATOM 2938 C CA . ILE A 1 374 ? 37.939 37.106 -9.312 1.00 50.47 374 ILE A CA 1
ATOM 2939 C C . ILE A 1 374 ? 38.662 36.369 -10.453 1.00 50.47 374 ILE A C 1
ATOM 2941 O O . ILE A 1 374 ? 39.253 37.041 -11.300 1.00 50.47 374 ILE A O 1
ATOM 2945 N N . PRO A 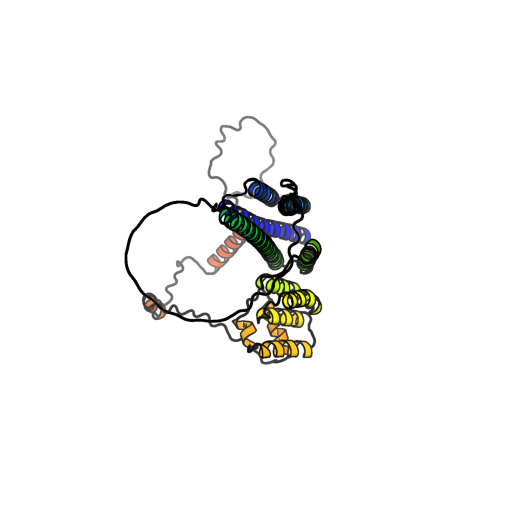1 375 ? 38.629 35.023 -10.518 1.00 44.34 375 PRO A N 1
ATOM 2946 C CA . PRO A 1 375 ? 39.301 34.273 -11.575 1.00 44.34 375 PRO A CA 1
ATOM 2947 C C . PRO A 1 375 ? 38.748 34.628 -12.961 1.00 44.34 375 PRO A C 1
ATOM 2949 O O . PRO A 1 375 ? 37.534 34.702 -13.151 1.00 44.34 375 PRO A O 1
ATOM 2952 N N . ASP A 1 376 ? 39.647 34.768 -13.936 1.00 46.53 376 ASP A N 1
ATOM 2953 C CA . ASP A 1 376 ? 39.433 35.180 -15.339 1.00 46.53 376 ASP A CA 1
ATOM 2954 C C . ASP A 1 376 ? 38.493 34.278 -16.186 1.00 46.53 376 ASP A C 1
ATOM 2956 O O . ASP A 1 376 ? 38.424 34.413 -17.405 1.00 46.53 376 ASP A O 1
ATOM 2960 N N . ALA A 1 377 ? 37.727 33.366 -15.582 1.00 47.50 377 ALA A N 1
ATOM 2961 C CA . ALA A 1 377 ? 36.902 32.384 -16.293 1.00 47.50 377 ALA A CA 1
ATOM 2962 C C . ALA A 1 377 ? 35.525 32.901 -16.761 1.00 47.50 377 ALA A C 1
ATOM 2964 O O . ALA A 1 377 ? 34.730 32.127 -17.289 1.00 47.50 377 ALA A O 1
ATOM 2965 N N . VAL A 1 378 ? 35.223 34.194 -16.601 1.00 49.09 378 VAL A N 1
ATOM 2966 C CA . VAL A 1 378 ? 33.994 34.807 -17.138 1.00 49.09 378 VAL A CA 1
ATOM 2967 C C . VAL A 1 378 ? 34.347 36.061 -17.933 1.00 49.09 378 VAL A C 1
ATOM 2969 O O . VAL A 1 378 ? 34.045 37.189 -17.549 1.00 49.09 378 VAL A O 1
ATOM 2972 N N . LYS A 1 379 ? 35.014 35.854 -19.065 1.00 40.91 379 LYS A N 1
ATOM 2973 C CA . LYS A 1 379 ? 35.021 36.797 -20.185 1.00 40.91 379 LYS A CA 1
ATOM 2974 C C . LYS A 1 379 ? 34.500 36.034 -21.400 1.00 40.91 379 LYS A C 1
ATOM 2976 O O . LYS A 1 379 ? 35.151 35.103 -21.863 1.00 40.91 379 LYS A O 1
ATOM 2981 N N . LEU A 1 380 ? 33.275 36.386 -21.788 1.00 41.75 380 LEU A N 1
ATOM 2982 C CA . LEU A 1 380 ? 32.600 35.966 -23.017 1.00 41.75 380 LEU A CA 1
ATOM 2983 C C . LEU A 1 380 ? 33.366 36.456 -24.247 1.00 41.75 380 LEU A C 1
ATOM 2985 O O . LEU A 1 380 ? 33.815 37.627 -24.208 1.00 41.75 380 LEU A O 1
#

Radius of gyration: 35.82 Å; chains: 1; bounding box: 115×81×97 Å

Secondary structure (DSSP, 8-state):
-HHHHHHHHHHHHHHHHHHHHHHHHHHHHTTSSS-HHHHHHHHHHHHHHHTT--HHHHHHHHHHHHHHHHHHHHHHHT-----S---PPPP----------------------------------HHHHHHHHHHHHHHHHHHHHHHHHHHHHHHHHHHHHHHHHHHHHHHTT--HHHHHHHHHHHHHHTTT------HHHHHHHHHHHHTT--HHHHHHHHHHHHHTT----HHHHHHHHHHHHHHT--HHHHHHHHHHHHHTT--HHHHHHH----TTHHHHHHHHHHHH-TT--PPP---------TTTHHHHHS-------S-TT--HHHHHHHHHHHHHHHHHS---PPP-----GGG--S-----PPPPS----